Protein AF-0000000084348698 (afdb_homodimer)

Solvent-accessible surface area (backbone atoms only — not comparable to full-atom values): 35805 Å² total; per-residue (Å²): 128,85,56,87,49,58,62,48,76,68,76,42,56,71,59,55,76,79,94,60,55,63,53,56,75,58,59,46,68,65,34,69,74,85,38,55,56,57,56,49,24,48,54,39,28,46,70,46,40,58,53,51,68,70,58,32,53,52,39,28,72,31,87,87,42,55,60,50,48,9,45,15,25,33,42,45,29,20,50,64,59,44,81,81,65,35,74,87,60,62,55,64,21,67,41,74,55,44,82,42,69,44,52,32,55,66,86,46,46,64,57,51,53,60,75,49,61,39,69,22,64,52,69,60,57,54,54,58,20,16,34,47,42,79,45,81,41,71,45,34,30,34,35,26,40,52,47,22,34,48,43,51,47,52,52,30,70,74,67,51,47,58,75,65,42,70,64,28,60,91,58,31,85,56,58,70,43,22,44,14,55,36,34,31,49,50,71,66,55,52,48,51,48,26,50,49,52,16,69,76,62,75,47,56,41,32,48,28,42,58,63,55,46,31,41,52,26,16,37,96,80,56,26,44,24,38,63,32,77,69,92,53,64,84,31,31,42,20,31,36,52,47,64,54,50,72,52,38,60,55,36,35,64,75,19,24,14,87,50,57,29,21,56,53,30,7,41,36,19,24,41,32,62,38,60,70,67,60,35,81,96,28,66,83,70,77,41,69,57,44,71,74,66,38,87,45,51,26,23,34,14,20,13,13,61,32,54,70,73,40,22,22,40,51,38,66,46,57,82,58,102,47,85,68,49,42,26,25,34,38,41,22,36,52,65,81,74,70,82,62,77,78,129,128,86,55,90,46,58,62,47,77,67,75,42,57,72,60,56,75,78,92,60,55,64,53,54,76,58,58,46,67,66,34,68,75,83,39,55,57,56,55,49,23,49,54,38,28,47,70,46,41,57,53,52,68,70,58,31,51,52,38,28,72,31,86,86,43,54,59,51,48,8,43,15,27,35,41,45,29,20,50,65,59,45,81,80,67,36,75,87,60,62,52,64,23,68,40,74,54,44,81,44,69,44,51,32,55,67,86,46,45,64,56,52,53,59,75,48,60,39,68,23,64,52,70,59,57,53,53,59,20,16,33,47,42,80,46,80,41,72,44,32,30,33,35,25,41,51,47,23,34,49,45,52,48,52,52,28,70,74,67,51,47,58,73,66,40,70,63,28,61,91,58,30,84,58,58,71,43,22,45,14,56,34,33,32,48,52,71,66,55,53,48,50,48,26,49,49,51,16,67,75,62,74,47,54,42,33,49,26,41,58,62,55,46,32,41,52,28,18,38,94,80,56,25,45,26,38,64,33,77,68,91,52,64,83,31,31,43,21,31,37,53,48,62,54,51,72,51,38,60,55,36,34,66,75,19,24,14,87,50,58,30,21,55,53,29,7,40,37,20,22,40,33,62,37,60,72,68,60,35,83,95,29,65,83,70,78,41,68,58,43,71,73,66,39,86,46,51,26,23,33,13,19,13,15,61,30,50,69,72,39,24,22,40,51,38,66,47,56,82,58,102,49,85,69,49,42,26,24,36,39,42,20,36,52,64,77,71,73,76,61,71,84,118

pLDDT: mean 94.2, std 10.96, range [25.3, 98.94]

Sequence (686 aa):
MTNQYGWHWPTLPSPLPKNVSDRVLMGYPQAYVEYELTRQIADATGQLMSAPIEQLLRVVESLAEPLVRRIAAGEVLGCKGDPRIDVFSPAMCDVPAAQVEIGLEPQRVD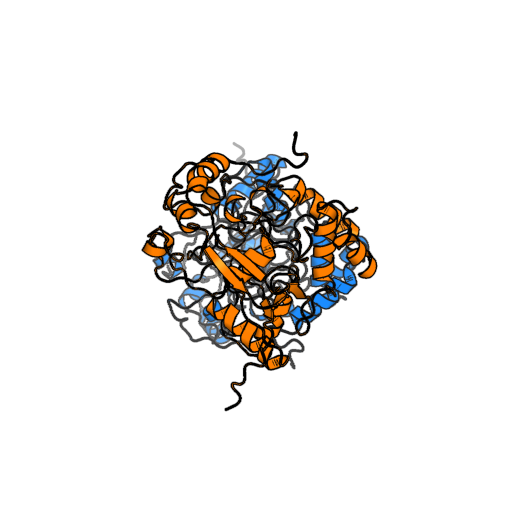AVMTAYAGLGLDRSWIEKETPNHRVSLASFRIGRYPVTNSEYRAFLLDTGYPFLPTGWAFGRFPQHQANHPVYSVSDVDADAYAQWLSRRTGRAFALPSEAQWEYAAAGPQRSQFPWGETFNVEYANTIELGLLASTPVGVFLEGASMFGALDMAGNVEEYVADDYRAYPGGPEINDDLVLDVGRHRVARGGSFTRFRDLARNQRRHGRYPRPIYVMGFRLVENNVDQNVPHAMTNQYGWHWPTLPSPLPKNVSDRVLMGYPQAYVEYELTRQIADATGQLMSAPIEQLLRVVESLAEPLVRRIAAGEVLGCKGDPRIDVFSPAMCDVPAAQVEIGLEPQRVDAVMTAYAGLGLDRSWIEKETPNHRVSLASFRIGRYPVTNSEYRAFLLDTGYPFLPTGWAFGRFPQHQANHPVYSVSDVDADAYAQWLSRRTGRAFALPSEAQWEYAAAGPQRSQFPWGETFNVEYANTIELGLLASTPVGVFLEGASMFGALDMAGNVEEYVADDYRAYPGGPEINDDLVLDVGRHRVARGGSFTRFRDLARNQRRHGRYPRPIYVMGFRLVENNVDQNVPHA

Nearest PDB structures (foldseek):
  7spq-assembly1_A-2  TM=9.559E-01  e=1.024E-40  Burkholderia glumae BGR1
  6vqp-assembly1_A  TM=8.353E-01  e=5.311E-19  Micromonospora echinospora
  8u41-assembly1_A  TM=7.044E-01  e=1.069E-14  Vreelandella halophila
  4x8e-assembly2_B  TM=6.038E-01  e=2.594E-15  Mycolicibacterium thermoresistibile ATCC 19527
  1y4j-assembly1_B  TM=7.136E-01  e=1.780E-11  Homo sapiens

Secondary structure (DSSP, 8-state):
---TT------B-SSPPSS--HHHHTT--SS----HHHHHHHHHHHHHTTS-HHHHHHHHT-TTS-HHHHHHHHHHHHHH--TT--TTS--EEEE--EEEEES--GGGHHHHHHHTTTB---HHHHHTT-S-EEEEE--EEEESSPPBHHHHHHHHHHH--S---TTSGGG---GGGTTSBP-S--HHHHHHHHHHHHHHHSS-EEPPPHHHHHHHHHTTTT-SBTTBSS--GGGSBSGGGS--S---TT--GGG--TTS---SSBSSEEEEEEEP-PPTTPPP---HHHHHT-S-EEEES--TTS-GGGGSTT--B---SSTT--EEE--EEE---------/---TT------B-SSPPSS--HHHHTT--SS----HHHHHHHHHHHHHTTS-HHHHHHHHT-TTS-HHHHHHHHHHHHHH--TT--TTS--EEEE--EEEEES--GGGHHHHHHHTTTB---HHHHHTT-S-EEEEE--EEEESSPPBHHHHHHHHHHH--S---TTSGGG---GGGTTSBP-S--HHHHHHHHHHHHHHHSS-EEPPPHHHHHHHHHTTTT-SBTTBSS--GGGSBSGGGS--S---TT--GGG--TTS---SSBSSEEEEEEEP-PPTTPPP---HHHHHT-S-EEEES--TTS-GGGGSTT--B---SSTT--EEE--EEE---------

Radius of gyration: 27.2 Å; Cα contacts (8 Å, |Δi|>4): 1519; chains: 2; bounding box: 56×95×65 Å

Structure (mmCIF, N/CA/C/O backbone):
data_AF-0000000084348698-model_v1
#
loop_
_entity.id
_entity.type
_entity.pdbx_description
1 polymer 'Formylglycine-generating enzyme, required for sulfatase activity, contains SUMF1/FGE domain'
#
loop_
_atom_site.group_PDB
_atom_site.id
_atom_site.type_symbol
_atom_site.label_atom_id
_atom_site.label_alt_id
_atom_site.label_comp_id
_atom_site.label_asym_id
_atom_site.label_entity_id
_atom_site.label_seq_id
_atom_site.pdbx_PDB_ins_code
_atom_site.Cartn_x
_atom_site.Cartn_y
_atom_site.Cartn_z
_atom_site.occupancy
_atom_site.B_iso_or_equiv
_atom_site.auth_seq_id
_atom_site.auth_comp_id
_atom_site.auth_asym_id
_atom_site.auth_atom_id
_atom_site.pdbx_PDB_model_num
ATOM 1 N N . MET A 1 1 ? -29.141 14.297 9.492 1 32.16 1 MET A N 1
ATOM 2 C CA . MET A 1 1 ? -28.828 14.5 8.086 1 32.16 1 MET A CA 1
ATOM 3 C C . MET A 1 1 ? -28.453 13.188 7.41 1 32.16 1 MET A C 1
ATOM 5 O O . MET A 1 1 ? -27.641 12.43 7.941 1 32.16 1 MET A O 1
ATOM 9 N N . THR A 1 2 ? -29.172 12.539 6.73 1 41.31 2 THR A N 1
ATOM 10 C CA . THR A 1 2 ? -29.156 11.258 6.035 1 41.31 2 THR A CA 1
ATOM 11 C C . THR A 1 2 ? -27.844 11.055 5.281 1 41.31 2 THR A C 1
ATOM 13 O O . THR A 1 2 ? -27.516 11.844 4.395 1 41.31 2 THR A O 1
ATOM 16 N N . ASN A 1 3 ? -26.672 10.758 5.941 1 53.09 3 ASN A N 1
ATOM 17 C CA . ASN A 1 3 ? -25.281 10.672 5.496 1 53.09 3 ASN A CA 1
ATOM 18 C C . ASN A 1 3 ? -25.156 9.867 4.207 1 53.09 3 ASN A C 1
ATOM 20 O O . ASN A 1 3 ? -25.406 8.656 4.195 1 53.09 3 ASN A O 1
ATOM 24 N N . GLN A 1 4 ? -25.422 10.578 3.115 1 60.62 4 GLN A N 1
ATOM 25 C CA . GLN A 1 4 ? -25.5 10.008 1.773 1 60.62 4 GLN A CA 1
ATOM 26 C C . GLN A 1 4 ? -24.422 8.945 1.565 1 60.62 4 GLN A C 1
ATOM 28 O O . GLN A 1 4 ? -24.578 8.062 0.724 1 60.62 4 GLN A O 1
ATOM 33 N N . TYR A 1 5 ? -23.312 9.086 2.385 1 70.38 5 TYR A N 1
ATOM 34 C CA . TYR A 1 5 ? -22.25 8.133 2.113 1 70.38 5 TYR A CA 1
ATOM 35 C C . TYR A 1 5 ? -22.203 7.047 3.186 1 70.38 5 TYR A C 1
ATOM 37 O O . TYR A 1 5 ? -21.516 6.031 3.02 1 70.38 5 TYR A O 1
ATOM 45 N N . GLY A 1 6 ? -23.031 7.211 4.297 1 80.56 6 GLY A N 1
ATOM 46 C CA . GLY A 1 6 ? -22.859 6.27 5.391 1 80.56 6 GLY A CA 1
ATOM 47 C C . GLY A 1 6 ? -21.484 6.344 6.035 1 80.56 6 GLY A C 1
ATOM 48 O O . GLY A 1 6 ? -20.734 5.367 6.031 1 80.56 6 GLY A O 1
ATOM 49 N N . TRP A 1 7 ? -21.172 7.484 6.746 1 88.75 7 TRP A N 1
ATOM 50 C CA . TRP A 1 7 ? -19.859 7.73 7.316 1 88.75 7 TRP A CA 1
ATOM 51 C C . TRP A 1 7 ? -19.516 6.703 8.391 1 88.75 7 TRP A C 1
ATOM 53 O O . TRP A 1 7 ? -20.422 6.066 8.945 1 88.75 7 TRP A O 1
ATOM 63 N N . HIS A 1 8 ? -18.25 6.453 8.617 1 92.31 8 HIS A N 1
ATOM 64 C CA . HIS A 1 8 ? -17.781 5.578 9.688 1 92.31 8 HIS A CA 1
ATOM 65 C C . HIS A 1 8 ? -17.844 6.277 11.039 1 92.31 8 HIS A C 1
ATOM 67 O O . HIS A 1 8 ? -17 7.121 11.352 1 92.31 8 HIS A O 1
ATOM 73 N N . TRP A 1 9 ? -18.828 5.914 11.82 1 92.44 9 TRP A N 1
ATOM 74 C CA . TRP A 1 9 ? -19.078 6.633 13.062 1 92.44 9 TRP A CA 1
ATOM 75 C C . TRP A 1 9 ? -19.328 5.664 14.219 1 92.44 9 TRP A C 1
ATOM 77 O O . TRP A 1 9 ? -20.406 5.652 14.812 1 92.44 9 TRP A O 1
ATOM 87 N N . PRO A 1 10 ? -18.297 4.977 14.648 1 92.12 10 PRO A N 1
ATOM 88 C CA . PRO A 1 10 ? -18.453 4 15.734 1 92.12 10 PRO A CA 1
ATOM 89 C C . PRO A 1 10 ? -18.438 4.648 17.109 1 92.12 10 PRO A C 1
ATOM 91 O O . PRO A 1 10 ? -18.125 5.832 17.25 1 92.12 10 PRO A O 1
ATOM 94 N N . THR A 1 11 ? -18.891 3.902 18.094 1 93.19 11 THR A N 1
ATOM 95 C CA . THR A 1 11 ? -18.703 4.23 19.5 1 93.19 11 THR A CA 1
ATOM 96 C C . THR A 1 11 ? -17.688 3.285 20.141 1 93.19 11 THR A C 1
ATOM 98 O O . THR A 1 11 ? -17.828 2.064 20.047 1 93.19 11 THR A O 1
ATOM 101 N N . LEU A 1 12 ? -16.703 3.859 20.734 1 92.38 12 LEU A N 1
ATOM 102 C CA . LEU A 1 12 ? -15.625 3.076 21.344 1 92.38 12 LEU A CA 1
ATOM 103 C C . LEU A 1 12 ? -15.711 3.133 22.859 1 92.38 12 LEU A C 1
ATOM 105 O O . LEU A 1 12 ? -16.234 4.094 23.422 1 92.38 12 LEU A O 1
ATOM 109 N N . PRO A 1 13 ? -15.18 2.145 23.453 1 86.62 13 PRO A N 1
ATOM 110 C CA . PRO A 1 13 ? -15.102 2.191 24.922 1 86.62 13 PRO A CA 1
ATOM 111 C C . PRO A 1 13 ? -14.062 3.191 25.422 1 86.62 13 PRO A C 1
ATOM 113 O O . PRO A 1 13 ? -13.062 3.441 24.75 1 86.62 13 PRO A O 1
ATOM 116 N N . SER A 1 14 ? -14.289 3.828 26.562 1 80.88 14 SER A N 1
ATOM 117 C CA . SER A 1 14 ? -13.352 4.73 27.219 1 80.88 14 SER A CA 1
ATOM 118 C C . SER A 1 14 ? -12.992 4.23 28.625 1 80.88 14 SER A C 1
ATOM 120 O O . SER A 1 14 ? -13.875 4.078 29.469 1 80.88 14 SER A O 1
ATOM 122 N N . PRO A 1 15 ? -11.766 3.889 28.844 1 78.12 15 PRO A N 1
ATOM 123 C CA . PRO A 1 15 ? -10.625 4.082 27.938 1 78.12 15 PRO A CA 1
ATOM 124 C C . PRO A 1 15 ? -10.531 2.998 26.875 1 78.12 15 PRO A C 1
ATOM 126 O O . PRO A 1 15 ? -11.164 1.946 27 1 78.12 15 PRO A O 1
ATOM 129 N N . LEU A 1 16 ? -9.766 3.334 25.781 1 82.5 16 LEU A N 1
ATOM 130 C CA . LEU A 1 16 ? -9.523 2.326 24.766 1 82.5 16 LEU A CA 1
ATOM 131 C C . LEU A 1 16 ? -8.797 1.121 25.344 1 82.5 16 LEU A C 1
ATOM 133 O O . LEU A 1 16 ? -7.902 1.274 26.172 1 82.5 16 LEU A O 1
ATOM 137 N N . PRO A 1 17 ? -9.242 -0.048 24.953 1 79.38 17 PRO A N 1
ATOM 138 C CA . PRO A 1 17 ? -8.523 -1.231 25.438 1 79.38 17 PRO A CA 1
ATOM 139 C C . PRO A 1 17 ? -7.07 -1.265 24.953 1 79.38 17 PRO A C 1
ATOM 141 O O . PRO A 1 17 ? -6.762 -0.776 23.859 1 79.38 17 PRO A O 1
ATOM 144 N N . LYS A 1 18 ? -6.309 -1.802 25.922 1 76.56 18 LYS A N 1
ATOM 145 C CA . LYS A 1 18 ? -4.902 -2.002 25.562 1 76.56 18 LYS A CA 1
ATOM 146 C C . LYS A 1 18 ? -4.711 -3.311 24.797 1 76.56 18 LYS A C 1
ATOM 148 O O . LYS A 1 18 ? -5.527 -4.227 24.922 1 76.56 18 LYS A O 1
ATOM 153 N N . ASN A 1 19 ? -3.801 -3.416 23.938 1 82.62 19 ASN A N 1
ATOM 154 C CA . ASN A 1 19 ? -3.393 -4.656 23.281 1 82.62 19 ASN A CA 1
ATOM 155 C C . ASN A 1 19 ? -4.418 -5.113 22.25 1 82.62 19 ASN A C 1
ATOM 157 O O . ASN A 1 19 ? -4.742 -6.297 22.172 1 82.62 19 ASN A O 1
ATOM 161 N N . VAL A 1 20 ? -5.133 -4.188 21.734 1 87.75 20 VAL A N 1
ATOM 162 C CA . VAL A 1 20 ? -6.051 -4.527 20.641 1 87.75 20 VAL A CA 1
ATOM 163 C C . VAL A 1 20 ? -5.41 -4.18 19.312 1 87.75 20 VAL A C 1
ATOM 165 O O . VAL A 1 20 ? -4.422 -3.445 19.25 1 87.75 20 VAL A O 1
ATOM 168 N N . SER A 1 21 ? -5.965 -4.816 18.266 1 90.75 21 SER A N 1
ATOM 169 C CA . SER A 1 21 ? -5.438 -4.582 16.938 1 90.75 21 SER A CA 1
ATOM 170 C C . SER A 1 21 ? -5.715 -3.152 16.469 1 90.75 21 SER A C 1
ATOM 172 O O . SER A 1 21 ? -6.586 -2.477 17.016 1 90.75 21 SER A O 1
ATOM 174 N N . ASP A 1 22 ? -4.98 -2.688 15.547 1 92.69 22 ASP A N 1
ATOM 175 C CA . ASP A 1 22 ? -5.203 -1.382 14.93 1 92.69 22 ASP A CA 1
ATOM 176 C C . ASP A 1 22 ? -6.621 -1.271 14.375 1 92.69 22 ASP A C 1
ATOM 178 O O . ASP A 1 22 ? -7.254 -0.217 14.484 1 92.69 22 ASP A O 1
ATOM 182 N N . ARG A 1 23 ? -7.094 -2.344 13.844 1 92.69 23 ARG A N 1
ATOM 183 C CA . ARG A 1 23 ? -8.43 -2.34 13.25 1 92.69 23 ARG A CA 1
ATOM 184 C C . ARG A 1 23 ? -9.492 -2.057 14.305 1 92.69 23 ARG A C 1
ATOM 186 O O . ARG A 1 23 ? -10.43 -1.291 14.062 1 92.69 23 ARG A O 1
ATOM 193 N N . VAL A 1 24 ? -9.312 -2.602 15.477 1 91.81 24 VAL A N 1
ATOM 194 C CA . VAL A 1 24 ? -10.234 -2.361 16.578 1 91.81 24 VAL A CA 1
ATOM 195 C C . VAL A 1 24 ? -10.133 -0.909 17.047 1 91.81 24 VAL A C 1
ATOM 197 O O . VAL A 1 24 ? -11.141 -0.265 17.328 1 91.81 24 VAL A O 1
ATOM 200 N N . LEU A 1 25 ? -8.914 -0.425 17.062 1 92.38 25 LEU A N 1
ATOM 201 C CA . LEU A 1 25 ? -8.695 0.961 17.469 1 92.38 25 LEU A CA 1
ATOM 202 C C . LEU A 1 25 ? -9.359 1.92 16.484 1 92.38 25 LEU A C 1
ATOM 204 O O . LEU A 1 25 ? -9.773 3.018 16.859 1 92.38 25 LEU A O 1
ATOM 208 N N . MET A 1 26 ? -9.484 1.453 15.258 1 94.69 26 MET A N 1
ATOM 209 C CA . MET A 1 26 ? -10.094 2.275 14.219 1 94.69 26 MET A CA 1
ATOM 210 C C . MET A 1 26 ? -11.609 2.102 14.211 1 94.69 26 MET A C 1
ATOM 212 O O . MET A 1 26 ? -12.312 2.758 13.438 1 94.69 26 MET A O 1
ATOM 216 N N . GLY A 1 27 ? -12.109 1.223 15.062 1 94.12 27 GLY A N 1
ATOM 217 C CA . GLY A 1 27 ? -13.547 1.002 15.195 1 94.12 27 GLY A CA 1
ATOM 218 C C . GLY A 1 27 ? -14.117 0.141 14.086 1 94.12 27 GLY A C 1
ATOM 219 O O . GLY A 1 27 ? -15.328 0.145 13.852 1 94.12 27 GLY A O 1
ATOM 220 N N . TYR A 1 28 ? -13.273 -0.562 13.352 1 94.62 28 TYR A N 1
ATOM 221 C CA . TYR A 1 28 ? -13.727 -1.41 12.25 1 94.62 28 TYR A CA 1
ATOM 222 C C . TYR A 1 28 ? -13.938 -2.844 12.727 1 94.62 28 TYR A C 1
ATOM 224 O O . TYR A 1 28 ? -13.172 -3.352 13.547 1 94.62 28 TYR A O 1
ATOM 232 N N . PRO A 1 29 ? -14.922 -3.482 12.18 1 93.75 29 PRO A N 1
ATOM 233 C CA . PRO A 1 29 ? -15.062 -4.918 12.438 1 93.75 29 PRO A CA 1
ATOM 234 C C . PRO A 1 29 ? -14.016 -5.758 11.711 1 93.75 29 PRO A C 1
ATOM 236 O O . PRO A 1 29 ? -13.266 -5.23 10.883 1 93.75 29 PRO A O 1
ATOM 239 N N . GLN A 1 30 ? -13.969 -6.969 12.031 1 92 30 GLN A N 1
ATOM 240 C CA . GLN A 1 30 ? -13.023 -7.879 11.391 1 92 30 GLN A CA 1
ATOM 241 C C . GLN A 1 30 ? -13.375 -8.086 9.922 1 92 30 GLN A C 1
ATOM 243 O O . GLN A 1 30 ? -12.492 -8.234 9.078 1 92 30 GLN A O 1
ATOM 248 N N . ALA A 1 31 ? -14.617 -8.102 9.625 1 94.25 31 ALA A N 1
ATOM 249 C CA . ALA A 1 31 ? -15.086 -8.305 8.258 1 94.25 31 ALA A CA 1
ATOM 250 C C . ALA A 1 31 ? -14.797 -7.078 7.395 1 94.25 31 ALA A C 1
ATOM 252 O O . ALA A 1 31 ? -14.656 -5.969 7.91 1 94.25 31 ALA A O 1
ATOM 253 N N . TYR A 1 32 ? -14.711 -7.344 6.129 1 95.81 32 TYR A N 1
ATOM 254 C CA . TYR A 1 32 ? -14.445 -6.27 5.176 1 95.81 32 TYR A CA 1
ATOM 255 C C . TYR A 1 32 ? -15.602 -5.281 5.129 1 95.81 32 TYR A C 1
ATOM 257 O O . TYR A 1 32 ? -16.766 -5.68 5.066 1 95.81 32 TYR A O 1
ATOM 265 N N . VAL A 1 33 ? -15.258 -3.967 5.254 1 93.44 33 VAL A N 1
ATOM 266 C CA . VAL A 1 33 ? -16.219 -2.877 5.156 1 93.44 33 VAL A CA 1
ATOM 267 C C . VAL A 1 33 ? -15.789 -1.897 4.066 1 93.44 33 VAL A C 1
ATOM 269 O O . VAL A 1 33 ? -14.609 -1.539 3.98 1 93.44 33 VAL A O 1
ATOM 272 N N . GLU A 1 34 ? -16.703 -1.605 3.211 1 90.94 34 GLU A N 1
ATOM 273 C CA . GLU A 1 34 ? -16.484 -0.604 2.172 1 90.94 34 GLU A CA 1
ATOM 274 C C . GLU A 1 34 ? -17.641 0.391 2.109 1 90.94 34 GLU A C 1
ATOM 276 O O . GLU A 1 34 ? -18.812 -0.005 2.076 1 90.94 34 GLU A O 1
ATOM 281 N N . TYR A 1 35 ? -17.312 1.678 2.096 1 91.38 35 TYR A N 1
ATOM 282 C CA . TYR A 1 35 ? -18.328 2.721 2.062 1 91.38 35 TYR A CA 1
ATOM 283 C C . TYR A 1 35 ? -18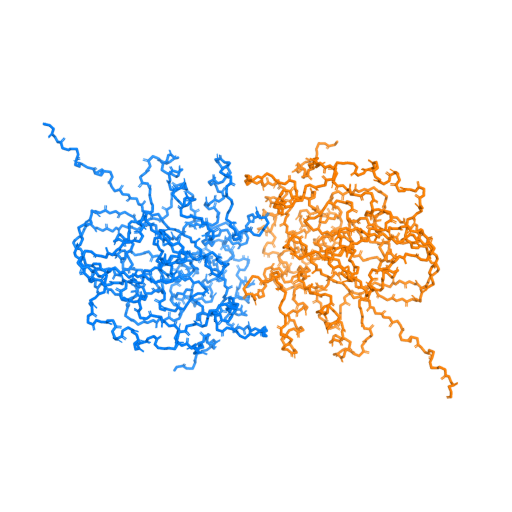.562 3.213 0.639 1 91.38 35 TYR A C 1
ATOM 285 O O . TYR A 1 35 ? -17.703 3.043 -0.23 1 91.38 35 TYR A O 1
ATOM 293 N N . GLU A 1 36 ? -19.656 3.801 0.415 1 91.19 36 GLU A N 1
ATOM 294 C CA . GLU A 1 36 ? -20.078 4.277 -0.897 1 91.19 36 GLU A CA 1
ATOM 295 C C . GLU A 1 36 ? -19.094 5.301 -1.458 1 91.19 36 GLU A C 1
ATOM 297 O O . GLU A 1 36 ? -18.875 5.363 -2.67 1 91.19 36 GLU A O 1
ATOM 302 N N . LEU A 1 37 ? -18.453 6.051 -0.624 1 92.62 37 LEU A N 1
ATOM 303 C CA . LEU A 1 37 ? -17.484 7.055 -1.044 1 92.62 37 LEU A CA 1
ATOM 304 C C . LEU A 1 37 ? -16.359 6.418 -1.861 1 92.62 37 LEU A C 1
ATOM 306 O O . LEU A 1 37 ? -15.938 6.977 -2.875 1 92.62 37 LEU A O 1
ATOM 310 N N . THR A 1 38 ? -15.914 5.289 -1.404 1 91.62 38 THR A N 1
ATOM 311 C CA . THR A 1 38 ? -14.828 4.594 -2.084 1 91.62 38 THR A CA 1
ATOM 312 C C . THR A 1 38 ? -15.242 4.195 -3.498 1 91.62 38 THR A C 1
ATOM 314 O O . THR A 1 38 ? -14.492 4.402 -4.453 1 91.62 38 THR A O 1
ATOM 317 N N . ARG A 1 39 ? -16.422 3.676 -3.645 1 90.75 39 ARG A N 1
ATOM 318 C CA . ARG A 1 39 ? -16.938 3.283 -4.949 1 90.75 39 ARG A CA 1
ATOM 319 C C . ARG A 1 39 ? -17.094 4.492 -5.863 1 90.75 39 ARG A C 1
ATOM 321 O O . ARG A 1 39 ? -16.734 4.434 -7.043 1 90.75 39 ARG A O 1
ATOM 328 N N . GLN A 1 40 ? -17.578 5.562 -5.309 1 94.62 40 GLN A N 1
ATOM 329 C CA . GLN A 1 40 ? -17.812 6.762 -6.105 1 94.62 40 GLN A CA 1
ATOM 330 C C . GLN A 1 40 ? -16.5 7.383 -6.566 1 94.62 40 GLN A C 1
ATOM 332 O O . GLN A 1 40 ? -16.406 7.902 -7.684 1 94.62 40 GLN A O 1
ATOM 337 N N . ILE A 1 41 ? -15.523 7.34 -5.742 1 96 41 ILE A N 1
ATOM 338 C CA . ILE A 1 41 ? -14.211 7.855 -6.125 1 96 41 ILE A CA 1
ATOM 339 C C . ILE A 1 41 ? -13.641 7.023 -7.273 1 96 41 ILE A C 1
ATOM 341 O O . ILE A 1 41 ? -13.094 7.57 -8.234 1 96 41 ILE A O 1
ATOM 345 N N . ALA A 1 42 ? -13.773 5.695 -7.172 1 93.38 42 ALA A N 1
ATOM 346 C CA . ALA A 1 42 ? -13.289 4.812 -8.234 1 93.38 42 ALA A CA 1
ATOM 347 C C . ALA A 1 42 ? -13.961 5.133 -9.562 1 93.38 42 ALA A C 1
ATOM 349 O O . ALA A 1 42 ? -13.289 5.262 -10.586 1 93.38 42 ALA A O 1
ATOM 350 N N . ASP A 1 43 ? -15.297 5.305 -9.531 1 93.94 43 ASP A N 1
ATOM 351 C CA . ASP A 1 43 ? -16.047 5.645 -10.734 1 93.94 43 ASP A CA 1
ATOM 352 C C . ASP A 1 43 ? -15.594 6.984 -11.305 1 93.94 43 ASP A C 1
ATOM 354 O O . ASP A 1 43 ? -15.367 7.105 -12.516 1 93.94 43 ASP A O 1
ATOM 358 N N . ALA A 1 44 ? -15.477 7.969 -10.414 1 96.75 44 ALA A N 1
ATOM 359 C CA . ALA A 1 44 ? -15.07 9.305 -10.844 1 96.75 44 ALA A CA 1
ATOM 360 C C . ALA A 1 44 ? -13.656 9.289 -11.406 1 96.75 44 ALA A C 1
ATOM 362 O O . ALA A 1 44 ? -13.359 10 -12.375 1 96.75 44 ALA A O 1
ATOM 363 N N . THR A 1 45 ? -12.789 8.516 -10.812 1 95.81 45 THR A N 1
ATOM 364 C CA . THR A 1 45 ? -11.422 8.391 -11.305 1 95.81 45 THR A CA 1
ATOM 365 C C . THR A 1 45 ? -11.406 7.828 -12.719 1 95.81 45 THR A C 1
ATOM 367 O O . THR A 1 45 ? -10.719 8.352 -13.594 1 95.81 45 THR A O 1
ATOM 370 N N . GLY A 1 46 ? -12.188 6.777 -12.922 1 92.38 46 GLY A N 1
ATOM 371 C CA . GLY A 1 46 ? -12.305 6.223 -14.258 1 92.38 46 GLY A CA 1
ATOM 372 C C . GLY A 1 46 ? -12.781 7.234 -15.289 1 92.38 46 GLY A C 1
ATOM 373 O O . GLY A 1 46 ? -12.258 7.285 -16.406 1 92.38 46 GLY A O 1
ATOM 374 N N . GLN A 1 47 ? -13.68 8.094 -14.906 1 93.19 47 GLN A N 1
ATOM 375 C CA . GLN A 1 47 ? -14.266 9.086 -15.805 1 93.19 47 GLN A CA 1
ATOM 376 C C . GLN A 1 47 ? -13.266 10.195 -16.125 1 93.19 47 GLN A C 1
ATOM 378 O O . GLN A 1 47 ? -13.281 10.75 -17.219 1 93.19 47 GLN A O 1
ATOM 383 N N . LEU A 1 48 ? -12.422 10.469 -15.203 1 96.38 48 LEU A N 1
ATOM 384 C CA . LEU A 1 48 ? -11.531 11.617 -15.336 1 96.38 48 LEU A CA 1
ATOM 385 C C . LEU A 1 48 ? -10.172 11.195 -15.875 1 96.38 48 LEU A C 1
ATOM 387 O O . LEU A 1 48 ? -9.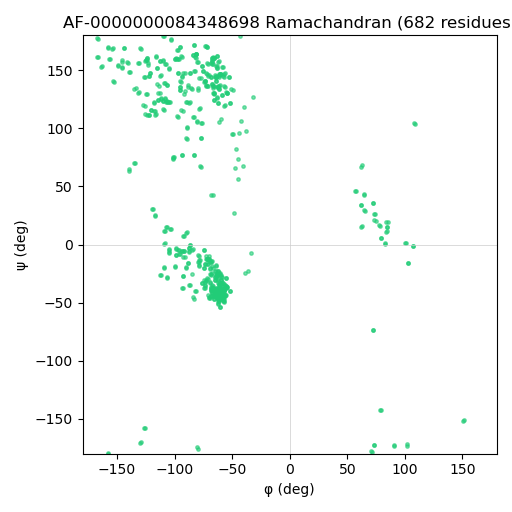32 12.039 -16.172 1 96.38 48 LEU A O 1
ATOM 391 N N . MET A 1 49 ? -9.992 9.891 -16.031 1 94.38 49 MET A N 1
ATOM 392 C CA . MET A 1 49 ? -8.688 9.352 -16.391 1 94.38 49 MET A CA 1
ATOM 393 C C . MET A 1 49 ? -8.195 9.938 -17.703 1 94.38 49 MET A C 1
ATOM 395 O O . MET A 1 49 ? -6.992 10.141 -17.891 1 94.38 49 MET A O 1
ATOM 399 N N . SER A 1 50 ? -9.078 10.258 -18.656 1 94.06 50 SER A N 1
ATOM 400 C CA . SER A 1 50 ? -8.68 10.75 -19.969 1 94.06 50 SER A CA 1
ATOM 401 C C . SER A 1 50 ? -8.617 12.273 -19.984 1 94.06 50 SER A C 1
ATOM 403 O O . SER A 1 50 ? -8.211 12.867 -21 1 94.06 50 SER A O 1
ATOM 405 N N . ALA A 1 51 ? -9.023 12.961 -18.906 1 96.12 51 ALA A N 1
ATOM 406 C CA . ALA A 1 51 ? -9.039 14.422 -18.859 1 96.12 51 ALA A CA 1
ATOM 407 C C . ALA A 1 51 ? -7.625 14.992 -18.891 1 96.12 51 ALA A C 1
ATOM 409 O O . ALA A 1 51 ? -6.711 14.438 -18.281 1 96.12 51 ALA A O 1
ATOM 410 N N . PRO A 1 52 ? -7.449 16.062 -19.672 1 96.06 52 PRO A N 1
ATOM 411 C CA . PRO A 1 52 ? -6.137 16.703 -19.656 1 96.06 52 PRO A CA 1
ATOM 412 C C . PRO A 1 52 ? -5.805 17.344 -18.312 1 96.06 52 PRO A C 1
ATOM 414 O O . PRO A 1 52 ? -6.703 17.609 -17.516 1 96.06 52 PRO A O 1
ATOM 417 N N . ILE A 1 53 ? -4.602 17.578 -18.094 1 97 53 ILE A N 1
ATOM 418 C CA . ILE A 1 53 ? -4.082 18.078 -16.828 1 97 53 ILE A CA 1
ATOM 419 C C . ILE A 1 53 ? -4.777 19.391 -16.469 1 97 53 ILE A C 1
ATOM 421 O O . ILE A 1 53 ? -5.172 19.594 -15.312 1 97 53 ILE A O 1
ATOM 425 N N . GLU A 1 54 ? -5.008 20.25 -17.438 1 97.94 54 GLU A N 1
ATOM 426 C CA . GLU A 1 54 ? -5.629 21.547 -17.172 1 97.94 54 GLU A CA 1
ATOM 427 C C . GLU A 1 54 ? -7.039 21.375 -16.625 1 97.94 54 GLU A C 1
ATOM 429 O O . GLU A 1 54 ? -7.441 22.109 -15.711 1 97.94 54 GLU A O 1
ATOM 434 N N . GLN A 1 55 ? -7.727 20.453 -17.203 1 98.19 55 GLN A N 1
ATOM 435 C CA . GLN A 1 55 ? -9.078 20.188 -16.734 1 98.19 55 GLN A CA 1
ATOM 436 C C . GLN A 1 55 ? -9.062 19.594 -15.328 1 98.19 55 GLN A C 1
ATOM 438 O O . GLN A 1 55 ? -9.883 19.953 -14.477 1 98.19 55 GLN A O 1
ATOM 443 N N . LEU A 1 56 ? -8.156 18.688 -15.062 1 98.5 56 LEU A N 1
ATOM 444 C CA . LEU A 1 56 ? -8.023 18.062 -13.742 1 98.5 56 LEU A CA 1
ATOM 445 C C . LEU A 1 56 ? -7.703 19.109 -12.68 1 98.5 56 LEU A C 1
ATOM 447 O O . LEU A 1 56 ? -8.25 19.062 -11.578 1 98.5 56 LEU A O 1
ATOM 451 N N . LEU A 1 57 ? -6.883 20.078 -13.023 1 98.5 57 LEU A N 1
ATOM 452 C CA . LEU A 1 57 ? -6.531 21.156 -12.102 1 98.5 57 LEU A CA 1
ATOM 453 C C . LEU A 1 57 ? -7.754 22 -11.758 1 98.5 57 LEU A C 1
ATOM 455 O O . LEU A 1 57 ? -7.953 22.375 -10.602 1 98.5 57 LEU A O 1
ATOM 459 N N . ARG A 1 58 ? -8.57 22.234 -12.75 1 98.38 58 ARG A N 1
ATOM 460 C CA . ARG A 1 58 ? -9.789 23 -12.516 1 98.38 58 ARG A CA 1
ATOM 461 C C . ARG A 1 58 ? -10.727 22.266 -11.57 1 98.38 58 ARG A C 1
ATOM 463 O O . ARG A 1 58 ? -11.336 22.875 -10.688 1 98.38 58 ARG A O 1
ATOM 470 N N . VAL A 1 59 ? -10.781 20.984 -11.742 1 98.56 59 VAL A N 1
ATOM 471 C CA . VAL A 1 59 ? -11.68 20.172 -10.922 1 98.56 59 VAL A CA 1
ATOM 472 C C . VAL A 1 59 ? -11.164 20.125 -9.484 1 98.56 59 VAL A C 1
ATOM 474 O O . VAL A 1 59 ? -11.914 20.391 -8.539 1 98.56 59 VAL A O 1
ATOM 477 N N . VAL A 1 60 ? -9.867 19.891 -9.281 1 98.12 60 VAL A N 1
ATOM 478 C CA . VAL A 1 60 ? -9.305 19.672 -7.957 1 98.12 60 VAL A CA 1
ATOM 479 C C . VAL A 1 60 ? -9.367 20.969 -7.148 1 98.12 60 VAL A C 1
ATOM 481 O O . VAL A 1 60 ? -9.508 20.938 -5.926 1 98.12 60 VAL A O 1
ATOM 484 N N . GLU A 1 61 ? -9.375 22.141 -7.836 1 97 61 GLU A N 1
ATOM 485 C CA . GLU A 1 61 ? -9.281 23.422 -7.152 1 97 61 GLU A CA 1
ATOM 486 C C . GLU A 1 61 ? -10.625 24.156 -7.148 1 97 61 GLU A C 1
ATOM 488 O O . GLU A 1 61 ? -10.688 25.344 -6.867 1 97 61 GLU A O 1
ATOM 493 N N . SER A 1 62 ? -11.672 23.406 -7.453 1 97.62 62 SER A N 1
ATOM 494 C CA . SER A 1 62 ? -12.977 24.062 -7.539 1 97.62 62 SER A CA 1
ATOM 495 C C . SER A 1 62 ? -13.898 23.609 -6.41 1 97.62 62 SER A C 1
ATOM 497 O O . SER A 1 62 ? -14.211 22.422 -6.301 1 97.62 62 SER A O 1
ATOM 499 N N . LEU A 1 63 ? -14.414 24.547 -5.684 1 96.75 63 LEU A N 1
ATOM 500 C CA . LEU A 1 63 ? -15.367 24.266 -4.621 1 96.75 63 LEU A CA 1
ATOM 501 C C . LEU A 1 63 ? -16.719 23.844 -5.195 1 96.75 63 LEU A C 1
ATOM 503 O O . LEU A 1 63 ? -17.562 23.312 -4.477 1 96.75 63 LEU A O 1
ATOM 507 N N . ALA A 1 64 ? -16.922 24.125 -6.449 1 97.25 64 ALA A N 1
ATOM 508 C CA . ALA A 1 64 ? -18.172 23.75 -7.109 1 97.25 64 ALA A CA 1
ATOM 509 C C . ALA A 1 64 ? -18.203 22.25 -7.383 1 97.25 64 ALA A C 1
ATOM 511 O O . ALA A 1 64 ? -19.281 21.672 -7.613 1 97.25 64 ALA A O 1
ATOM 512 N N . GLU A 1 65 ? -17.047 21.641 -7.395 1 97.44 65 GLU A N 1
ATOM 513 C CA . GLU A 1 65 ? -16.969 20.203 -7.621 1 97.44 65 GLU A CA 1
ATOM 514 C C . GLU A 1 65 ? -17.156 19.422 -6.32 1 97.44 65 GLU A C 1
ATOM 516 O O . GLU A 1 65 ? -16.609 19.797 -5.281 1 97.44 65 GLU A O 1
ATOM 521 N N . PRO A 1 66 ? -17.984 18.375 -6.383 1 96.44 66 PRO A N 1
ATOM 522 C CA . PRO A 1 66 ? -18.094 17.547 -5.184 1 96.44 66 PRO A CA 1
ATOM 523 C C . PRO A 1 66 ? -16.75 16.953 -4.75 1 96.44 66 PRO A C 1
ATOM 525 O O . PRO A 1 66 ? -15.859 16.766 -5.582 1 96.44 66 PRO A O 1
ATOM 528 N N . LEU A 1 67 ? -16.594 16.672 -3.471 1 97 67 LEU A N 1
ATOM 529 C CA . LEU A 1 67 ? -15.367 16.141 -2.898 1 97 67 LEU A CA 1
ATOM 530 C C . LEU A 1 67 ? -14.898 14.906 -3.664 1 97 67 LEU A C 1
ATOM 532 O O . LEU A 1 67 ? -13.703 14.766 -3.955 1 97 67 LEU A O 1
ATOM 536 N N . VAL A 1 68 ? -15.859 14.078 -4.031 1 96.94 68 VAL A N 1
ATOM 537 C CA . VAL A 1 68 ? -15.562 12.836 -4.742 1 96.94 68 VAL A CA 1
ATOM 538 C C . VAL A 1 68 ? -14.797 13.141 -6.027 1 96.94 68 VAL A C 1
ATOM 540 O O . VAL A 1 68 ? -13.797 12.492 -6.336 1 96.94 68 VAL A O 1
ATOM 543 N N . ARG A 1 69 ? -15.195 14.102 -6.734 1 98.19 69 ARG A N 1
ATOM 544 C CA . ARG A 1 69 ? -14.562 14.453 -8 1 98.19 69 ARG A CA 1
ATOM 545 C C . ARG A 1 69 ? -13.211 15.125 -7.77 1 98.19 69 ARG A C 1
ATOM 547 O O . ARG A 1 69 ? -12.281 14.945 -8.555 1 98.19 69 ARG A O 1
ATOM 554 N N . ARG A 1 70 ? -13.109 15.898 -6.73 1 98.69 70 ARG A N 1
ATOM 555 C CA . ARG A 1 70 ? -11.828 16.516 -6.414 1 98.69 70 ARG A CA 1
ATOM 556 C C . ARG A 1 70 ? -10.789 15.469 -6.051 1 98.69 70 ARG A C 1
ATOM 558 O O . ARG A 1 70 ? -9.648 15.531 -6.516 1 98.69 70 ARG A O 1
ATOM 565 N N . ILE A 1 71 ? -11.203 14.461 -5.242 1 98.5 71 ILE A N 1
ATOM 566 C CA . ILE A 1 71 ? -10.289 13.375 -4.891 1 98.5 71 ILE A CA 1
ATOM 567 C C . ILE A 1 71 ? -9.883 12.617 -6.152 1 98.5 71 ILE A C 1
ATOM 569 O O . ILE A 1 71 ? -8.695 12.367 -6.371 1 98.5 71 ILE A O 1
ATOM 573 N N . ALA A 1 72 ? -10.844 12.328 -6.98 1 97.94 72 ALA A N 1
ATOM 574 C CA . ALA A 1 72 ? -10.586 11.578 -8.203 1 97.94 72 ALA A CA 1
ATOM 575 C C . ALA A 1 72 ? -9.625 12.344 -9.117 1 97.94 72 ALA A C 1
ATOM 577 O O . ALA A 1 72 ? -8.672 11.766 -9.648 1 97.94 72 ALA A O 1
ATOM 578 N N . ALA A 1 73 ? -9.891 13.633 -9.305 1 98.56 73 ALA A N 1
ATOM 579 C CA . ALA A 1 73 ? -9.016 14.453 -10.133 1 98.56 73 ALA A CA 1
ATOM 580 C C . ALA A 1 73 ? -7.598 14.492 -9.57 1 98.56 73 ALA A C 1
ATOM 582 O O . ALA A 1 73 ? -6.621 14.422 -10.32 1 98.56 73 ALA A O 1
ATOM 583 N N . GLY A 1 74 ? -7.523 14.609 -8.266 1 98.56 74 GLY A N 1
ATOM 584 C CA . GLY A 1 74 ? -6.223 14.562 -7.617 1 98.56 74 GLY A CA 1
ATOM 585 C C . GLY A 1 74 ? -5.488 13.258 -7.855 1 98.56 74 GLY A C 1
ATOM 586 O O . GLY A 1 74 ? -4.281 13.25 -8.094 1 98.56 74 GLY A O 1
ATOM 587 N N . GLU A 1 75 ? -6.234 12.125 -7.777 1 97.31 75 GLU A N 1
ATOM 588 C CA . GLU A 1 75 ? -5.652 10.812 -8.031 1 97.31 75 GLU A CA 1
ATOM 589 C C . GLU A 1 75 ? -5.078 10.727 -9.445 1 97.31 75 GLU A C 1
ATOM 591 O O . GLU A 1 75 ? -3.961 10.25 -9.641 1 97.31 75 GLU A O 1
ATOM 596 N N . VAL A 1 76 ? -5.809 11.203 -10.406 1 96.81 76 VAL A N 1
ATOM 597 C CA . VAL A 1 76 ? -5.379 11.148 -11.797 1 96.81 76 VAL A CA 1
ATOM 598 C C . VAL A 1 76 ? -4.18 12.07 -12.008 1 96.81 76 VAL A C 1
ATOM 600 O O . VAL A 1 76 ? -3.221 11.703 -12.695 1 96.81 76 VAL A O 1
ATOM 603 N N . LEU A 1 77 ? -4.18 13.211 -11.375 1 97.38 77 LEU A N 1
ATOM 604 C CA . LEU A 1 77 ? -3.039 14.117 -11.445 1 97.38 77 LEU A CA 1
ATOM 605 C C . LEU A 1 77 ? -1.781 13.453 -10.898 1 97.38 77 LEU A C 1
ATOM 607 O O . LEU A 1 77 ? -0.691 13.633 -11.445 1 97.38 77 LEU A O 1
ATOM 611 N N . GLY A 1 78 ? -2.006 12.734 -9.82 1 96.06 78 GLY A N 1
ATOM 612 C CA . GLY A 1 78 ? -0.87 12.023 -9.25 1 96.06 78 GLY A CA 1
ATOM 613 C C . GLY A 1 78 ? -0.207 11.078 -10.234 1 96.06 78 GLY A C 1
ATOM 614 O O . GLY A 1 78 ? 1.021 10.961 -10.258 1 96.06 78 GLY A O 1
ATOM 615 N N . CYS A 1 79 ? -0.944 10.43 -11.031 1 92.56 79 CYS A N 1
ATOM 616 C CA . CYS A 1 79 ? -0.45 9.461 -12.008 1 92.56 79 CYS A CA 1
ATOM 617 C C . CYS A 1 79 ? 0.176 10.172 -13.203 1 92.56 79 CYS A C 1
ATOM 619 O O . CYS A 1 79 ? 1.179 9.711 -13.75 1 92.56 79 CYS A O 1
ATOM 621 N N . LYS A 1 80 ? -0.35 11.344 -13.578 1 93.5 80 LYS A N 1
ATOM 622 C CA . LYS A 1 80 ? 0.076 12.047 -14.789 1 93.5 80 LYS A CA 1
ATOM 623 C C . LYS A 1 80 ? 1.229 13 -14.5 1 93.5 80 LYS A C 1
ATOM 625 O O . LYS A 1 80 ? 1.939 13.422 -15.414 1 93.5 80 LYS A O 1
ATOM 630 N N . GLY A 1 81 ? 1.36 13.32 -13.305 1 94.62 81 GLY A N 1
ATOM 631 C CA . GLY A 1 81 ? 2.246 14.398 -12.898 1 94.62 81 GLY A CA 1
ATOM 632 C C . GLY A 1 81 ? 1.503 15.641 -12.438 1 94.62 81 GLY A C 1
ATOM 633 O O . GLY A 1 81 ? 0.966 16.391 -13.258 1 94.62 81 GLY A O 1
ATOM 634 N N . ASP A 1 82 ? 1.457 15.875 -11.164 1 97.56 82 ASP A N 1
ATOM 635 C CA . ASP A 1 82 ? 0.721 16.984 -10.555 1 97.56 82 ASP A CA 1
ATOM 636 C C . ASP A 1 82 ? 1.548 18.266 -10.562 1 97.56 82 ASP A C 1
ATOM 638 O O . ASP A 1 82 ? 2.535 18.375 -9.836 1 97.56 82 ASP A O 1
ATOM 642 N N . PRO A 1 83 ? 1.158 19.203 -11.367 1 97.5 83 PRO A N 1
ATOM 643 C CA . PRO A 1 83 ? 1.963 20.422 -11.477 1 97.5 83 PRO A CA 1
ATOM 644 C C . PRO A 1 83 ? 1.926 21.266 -10.211 1 97.5 83 PRO A C 1
ATOM 646 O O . PRO A 1 83 ? 2.723 22.203 -10.062 1 97.5 83 PRO A O 1
ATOM 649 N N . ARG A 1 84 ? 1.039 21.047 -9.32 1 97.88 84 ARG A N 1
ATOM 650 C CA . ARG A 1 84 ? 0.957 21.797 -8.07 1 97.88 84 ARG A CA 1
ATOM 651 C C . ARG A 1 84 ? 2.133 21.469 -7.152 1 97.88 84 ARG A C 1
ATOM 653 O O . ARG A 1 84 ? 2.404 22.203 -6.195 1 97.88 84 ARG A O 1
ATOM 660 N N . ILE A 1 85 ? 2.785 20.297 -7.41 1 98.5 85 ILE A N 1
ATOM 661 C CA . ILE A 1 85 ? 3.902 19.844 -6.59 1 98.5 85 ILE A CA 1
ATOM 662 C C . ILE A 1 85 ? 5.223 20.219 -7.266 1 98.5 85 ILE A C 1
ATOM 664 O O . ILE A 1 85 ? 5.531 19.719 -8.352 1 98.5 85 ILE A O 1
ATOM 668 N N . ASP A 1 86 ? 5.875 21.094 -6.715 1 98.19 86 ASP A N 1
ATOM 669 C CA . ASP A 1 86 ? 7.211 21.5 -7.137 1 98.19 86 ASP A CA 1
ATOM 670 C C . ASP A 1 86 ? 8.219 21.344 -6 1 98.19 86 ASP A C 1
ATOM 672 O O . ASP A 1 86 ? 8.195 22.109 -5.031 1 98.19 86 ASP A O 1
ATOM 676 N N . VAL A 1 87 ? 9.117 20.422 -6.125 1 98.12 87 VAL A N 1
ATOM 677 C CA . VAL A 1 87 ? 10.016 20 -5.059 1 98.12 87 VAL A CA 1
ATOM 678 C C . VAL A 1 87 ? 10.805 21.188 -4.531 1 98.12 87 VAL A C 1
ATOM 680 O O . VAL A 1 87 ? 10.922 21.375 -3.316 1 98.12 87 VAL A O 1
ATOM 683 N N . PHE A 1 88 ? 11.32 22.016 -5.352 1 98.38 88 PHE A N 1
ATOM 684 C CA . PHE A 1 88 ? 12.258 23.047 -4.941 1 98.38 88 PHE A CA 1
ATOM 685 C C . PHE A 1 88 ? 11.547 24.391 -4.766 1 98.38 88 PHE A C 1
ATOM 687 O O . PHE A 1 88 ? 12.164 25.391 -4.391 1 98.38 88 PHE A O 1
ATOM 694 N N . SER A 1 89 ? 10.312 24.438 -5.062 1 98.12 89 SER A N 1
ATOM 695 C CA . SER A 1 89 ? 9.484 25.609 -4.84 1 98.12 89 SER A CA 1
ATOM 696 C C . SER A 1 89 ? 8.102 25.219 -4.316 1 98.12 89 SER A C 1
ATOM 698 O O . SER A 1 89 ? 7.09 25.5 -4.961 1 98.12 89 SER A O 1
ATOM 700 N N . PRO A 1 90 ? 8.117 24.656 -3.127 1 98.38 90 PRO A N 1
ATOM 701 C CA . PRO A 1 90 ? 6.812 24.25 -2.588 1 98.38 90 PRO A CA 1
ATOM 702 C C . PRO A 1 90 ? 5.855 25.438 -2.428 1 98.38 90 PRO A C 1
ATOM 704 O O . PRO A 1 90 ? 6.293 26.562 -2.186 1 98.38 90 PRO A O 1
ATOM 707 N N . ALA A 1 91 ? 4.574 25.156 -2.633 1 98.31 91 ALA A N 1
ATOM 708 C CA . ALA A 1 91 ? 3.549 26.172 -2.402 1 98.31 91 ALA A CA 1
ATOM 709 C C . ALA A 1 91 ? 3.475 26.547 -0.927 1 98.31 91 ALA A C 1
ATOM 711 O O . ALA A 1 91 ? 3.275 25.688 -0.067 1 98.31 91 ALA A O 1
ATOM 712 N N . MET A 1 92 ? 3.617 27.828 -0.619 1 98.56 92 MET A N 1
ATOM 713 C CA . MET A 1 92 ? 3.645 28.328 0.755 1 98.56 92 MET A CA 1
ATOM 714 C C . MET A 1 92 ? 2.533 29.344 0.99 1 98.56 92 MET A C 1
ATOM 716 O O . MET A 1 92 ? 2.152 30.078 0.076 1 98.56 92 MET A O 1
ATOM 720 N N . CYS A 1 93 ? 2.025 29.359 2.203 1 98.81 93 CYS A N 1
ATOM 721 C CA . CYS A 1 93 ? 1.047 30.359 2.648 1 98.81 93 CYS A CA 1
ATOM 722 C C . CYS A 1 93 ? 1.684 31.359 3.602 1 98.81 93 CYS A C 1
ATOM 724 O O . CYS A 1 93 ? 2.41 30.984 4.52 1 98.81 93 CYS A O 1
ATOM 726 N N . ASP A 1 94 ? 1.36 32.625 3.426 1 98.5 94 ASP A N 1
ATOM 727 C CA . ASP A 1 94 ? 1.889 33.656 4.293 1 98.5 94 ASP A CA 1
ATOM 728 C C . ASP A 1 94 ? 1.118 33.719 5.609 1 98.5 94 ASP A C 1
ATOM 730 O O . ASP A 1 94 ? -0.114 33.688 5.613 1 98.5 94 ASP A O 1
ATOM 734 N N . VAL A 1 95 ? 1.846 33.812 6.707 1 98.5 95 VAL A N 1
ATOM 735 C CA . VAL A 1 95 ? 1.279 34 8.039 1 98.5 95 VAL A CA 1
ATOM 736 C C . VAL A 1 95 ? 1.905 35.219 8.688 1 98.5 95 VAL A C 1
ATOM 738 O O . VAL A 1 95 ? 3.086 35.219 9.047 1 98.5 95 VAL A O 1
ATOM 741 N N . PRO A 1 96 ? 1.192 36.219 8.883 1 97.12 96 PRO A N 1
ATOM 742 C CA . PRO A 1 96 ? 1.749 37.438 9.461 1 97.12 96 PRO A CA 1
ATOM 743 C C . PRO A 1 96 ? 2.148 37.281 10.922 1 97.12 96 PRO A C 1
ATOM 745 O O . PRO A 1 96 ? 1.655 36.375 11.602 1 97.12 96 PRO A O 1
ATOM 748 N N . ALA A 1 97 ? 3.098 38.156 11.344 1 97 97 ALA A N 1
ATOM 749 C CA . ALA A 1 97 ? 3.467 38.188 12.758 1 97 97 ALA A CA 1
ATOM 750 C C . ALA A 1 97 ? 2.242 38.438 13.641 1 97 97 ALA A C 1
ATOM 752 O O . ALA A 1 97 ? 1.306 39.125 13.242 1 97 97 ALA A O 1
ATOM 753 N N . ALA A 1 98 ? 2.318 37.844 14.789 1 97.06 98 ALA A N 1
ATOM 754 C CA . ALA A 1 98 ? 1.156 37.969 15.664 1 97.06 98 ALA A CA 1
ATOM 755 C C . ALA A 1 98 ? 1.505 37.594 17.109 1 97.06 98 ALA A C 1
ATOM 757 O O . ALA A 1 98 ? 2.482 36.875 17.344 1 97.06 98 ALA A O 1
ATOM 758 N N . GLN A 1 99 ? 0.751 38.156 18.031 1 97.38 99 GLN A N 1
ATOM 759 C CA . GLN A 1 99 ? 0.65 37.656 19.391 1 97.38 99 GLN A CA 1
ATOM 760 C C . GLN A 1 99 ? -0.542 36.719 19.531 1 97.38 99 GLN A C 1
ATOM 762 O O . GLN A 1 99 ? -1.689 37.125 19.359 1 97.38 99 GLN A O 1
ATOM 767 N N . VAL A 1 100 ? -0.227 35.469 19.828 1 96.75 100 VAL A N 1
ATOM 768 C CA . VAL A 1 100 ? -1.283 34.469 19.734 1 96.75 100 VAL A CA 1
ATOM 769 C C . VAL A 1 100 ? -1.417 33.719 21.062 1 96.75 100 VAL A C 1
ATOM 771 O O . VAL A 1 100 ? -0.531 33.812 21.922 1 96.75 100 VAL A O 1
ATOM 774 N N . GLU A 1 101 ? -2.555 33.125 21.266 1 96.88 101 GLU A N 1
ATOM 775 C CA . GLU A 1 101 ? -2.77 32.219 22.375 1 96.88 101 GLU A CA 1
ATOM 776 C C . GLU A 1 101 ? -2.82 30.781 21.891 1 96.88 101 GLU A C 1
ATOM 778 O O . GLU A 1 101 ? -3.646 30.422 21.047 1 96.88 101 GLU A O 1
ATOM 783 N N . ILE A 1 102 ? -1.954 29.984 22.469 1 97.38 102 ILE A N 1
ATOM 784 C CA . ILE A 1 102 ? -1.814 28.578 22.094 1 97.38 102 ILE A CA 1
ATOM 785 C C . ILE A 1 102 ? -2.342 27.688 23.203 1 97.38 102 ILE A C 1
ATOM 787 O O . ILE A 1 102 ? -2.113 27.969 24.391 1 97.38 102 ILE A O 1
ATOM 791 N N . GLY A 1 103 ? -3.039 26.641 22.797 1 98.19 103 GLY A N 1
ATOM 792 C CA . GLY A 1 103 ? -3.514 25.672 23.797 1 98.19 103 GLY A CA 1
ATOM 793 C C . GLY A 1 103 ? -4.984 25.844 24.125 1 98.19 103 GLY A C 1
ATOM 794 O O . GLY A 1 103 ? -5.703 26.562 23.422 1 98.19 103 GLY A O 1
ATOM 795 N N . LEU A 1 104 ? -5.445 25.125 25.094 1 98.19 104 LEU A N 1
ATOM 796 C CA . LEU A 1 104 ? -6.836 25.047 25.531 1 98.19 104 LEU A CA 1
ATOM 797 C C . LEU A 1 104 ? -7 25.625 26.922 1 98.19 104 LEU A C 1
ATOM 799 O O . LEU A 1 104 ? -6.152 25.422 27.797 1 98.19 104 LEU A O 1
ATOM 803 N N . GLU A 1 105 ? -8.055 26.406 27.109 1 97.31 105 GLU A N 1
ATOM 804 C CA . GLU A 1 105 ? -8.383 26.844 28.469 1 97.31 105 GLU A CA 1
ATOM 805 C C . GLU A 1 105 ? -8.711 25.656 29.375 1 97.31 105 GLU A C 1
ATOM 807 O O . GLU A 1 105 ? -9.5 24.781 29 1 97.31 105 GLU A O 1
ATOM 812 N N . PRO A 1 106 ? -8.164 25.672 30.594 1 97.19 106 PRO A N 1
ATOM 813 C CA . PRO A 1 106 ? -8.383 24.531 31.469 1 97.19 106 PRO A CA 1
ATOM 814 C C . PRO A 1 106 ? -9.867 24.234 31.688 1 97.19 106 PRO A C 1
ATOM 816 O O . PRO A 1 106 ? -10.258 23.078 31.781 1 97.19 106 PRO A O 1
ATOM 819 N N . GLN A 1 107 ? -10.719 25.234 31.75 1 97.25 107 GLN A N 1
ATOM 820 C CA . GLN A 1 107 ? -12.133 25.062 32.031 1 97.25 107 GLN A CA 1
ATOM 821 C C . GLN A 1 107 ? -12.867 24.391 30.875 1 97.25 107 GLN A C 1
ATOM 823 O O . GLN A 1 107 ? -14.008 23.953 31.031 1 97.25 107 GLN A O 1
ATOM 828 N N . ARG A 1 108 ? -12.172 24.266 29.75 1 97.69 108 ARG A N 1
ATOM 829 C CA . ARG A 1 108 ? -12.82 23.703 28.562 1 97.69 108 ARG A CA 1
ATOM 830 C C . ARG A 1 108 ? -12.578 22.203 28.469 1 97.69 108 ARG A C 1
ATOM 832 O O . ARG A 1 108 ? -13.156 21.531 27.625 1 97.69 108 ARG A O 1
ATOM 839 N N . VAL A 1 109 ? -11.781 21.641 29.328 1 98 109 VAL A N 1
ATOM 840 C CA . VAL A 1 109 ? -11.398 20.234 29.25 1 98 109 VAL A CA 1
ATOM 841 C C . VAL A 1 109 ? -12.648 19.359 29.344 1 98 109 VAL A C 1
ATOM 843 O O . VAL A 1 109 ? -12.828 18.438 28.531 1 98 109 VAL A O 1
ATOM 846 N N . ASP A 1 110 ? -13.57 19.656 30.281 1 98.06 110 ASP A N 1
ATOM 847 C CA . ASP A 1 110 ? -14.781 18.859 30.469 1 98.06 110 ASP A CA 1
ATOM 848 C C . ASP A 1 110 ? -15.664 18.922 29.219 1 98.06 110 ASP A C 1
ATOM 850 O O . ASP A 1 110 ? -16.25 17.906 28.828 1 98.06 110 ASP A O 1
ATOM 854 N N . ALA A 1 111 ? -15.734 20.094 28.688 1 97.94 111 ALA A N 1
ATOM 855 C CA . ALA A 1 111 ? -16.562 20.266 27.484 1 97.94 111 ALA A CA 1
ATOM 856 C C . ALA A 1 111 ? -16.016 19.438 26.328 1 97.94 111 ALA A C 1
ATOM 858 O O . ALA A 1 111 ? -16.797 18.828 25.578 1 97.94 111 ALA A O 1
ATOM 859 N N . VAL A 1 112 ? -14.711 19.406 26.156 1 98 112 VAL A N 1
ATOM 860 C CA . VAL A 1 112 ? -14.086 18.625 25.094 1 98 112 VAL A CA 1
ATOM 861 C C . VAL A 1 112 ? -14.32 17.125 25.344 1 98 112 VAL A C 1
ATOM 863 O O . VAL A 1 112 ? -14.703 16.391 24.438 1 98 112 VAL A O 1
ATOM 866 N N . MET A 1 113 ? -14.133 16.688 26.594 1 97.06 113 MET A N 1
ATOM 867 C CA . MET A 1 113 ? -14.359 15.281 26.938 1 97.06 113 MET A CA 1
ATOM 868 C C . MET A 1 113 ? -15.797 14.875 26.641 1 97.06 113 MET A C 1
ATOM 870 O O . MET A 1 113 ? -16.031 13.773 26.125 1 97.06 113 MET A O 1
ATOM 874 N N . THR A 1 114 ? -16.703 15.758 26.906 1 97.25 114 THR A N 1
ATOM 875 C CA . THR A 1 114 ? -18.125 15.484 26.656 1 97.25 114 THR A CA 1
ATOM 876 C C . THR A 1 114 ? -18.406 15.445 25.156 1 97.25 114 THR A C 1
ATOM 878 O O . THR A 1 114 ? -19.094 14.547 24.672 1 97.25 114 THR A O 1
ATOM 881 N N . ALA A 1 115 ? -17.875 16.391 24.438 1 97.19 115 ALA A N 1
ATOM 882 C CA . ALA A 1 115 ? -18.141 16.516 23 1 97.19 115 ALA A CA 1
ATOM 883 C C . ALA A 1 115 ? -17.641 15.297 22.234 1 97.19 115 ALA A C 1
ATOM 885 O O . ALA A 1 115 ? -18.219 14.906 21.219 1 97.19 115 ALA A O 1
ATOM 886 N N . TYR A 1 116 ? -16.609 14.664 22.719 1 96.88 116 TYR A N 1
ATOM 887 C CA . TYR A 1 116 ? -15.992 13.562 22 1 96.88 116 TYR A CA 1
ATOM 888 C C . TYR A 1 116 ? -16.109 12.266 22.797 1 96.88 116 TYR A C 1
ATOM 890 O O . TYR A 1 116 ? -15.266 11.367 22.656 1 96.88 116 TYR A O 1
ATOM 898 N N . ALA A 1 117 ? -17.109 12.258 23.625 1 94.75 117 ALA A N 1
ATOM 899 C CA . ALA A 1 117 ? -17.422 11.008 24.312 1 94.75 117 ALA A CA 1
ATOM 900 C C . ALA A 1 117 ? -17.688 9.891 23.312 1 94.75 117 ALA A C 1
ATOM 902 O O . ALA A 1 117 ? -18.281 10.117 22.25 1 94.75 117 ALA A O 1
ATOM 903 N N . GLY A 1 118 ? -17.172 8.742 23.547 1 94.38 118 GLY A N 1
ATOM 904 C CA . GLY A 1 118 ? -17.391 7.605 22.656 1 94.38 118 GLY A CA 1
ATOM 905 C C . GLY A 1 118 ? -16.234 7.344 21.719 1 94.38 118 GLY A C 1
ATOM 906 O O . GLY A 1 118 ? -16.312 6.441 20.875 1 94.38 118 GLY A O 1
ATOM 907 N N . LEU A 1 119 ? -15.148 8.156 21.828 1 94.81 119 LEU A N 1
ATOM 908 C CA . LEU A 1 119 ? -13.992 7.957 20.953 1 94.81 119 LEU A CA 1
ATOM 909 C C . LEU A 1 119 ? -12.812 7.398 21.75 1 94.81 119 LEU A C 1
ATOM 911 O O . LEU A 1 119 ? -11.68 7.395 21.25 1 94.81 119 LEU A O 1
ATOM 915 N N . GLY A 1 120 ? -13.086 6.98 22.938 1 92 120 GLY A N 1
ATOM 916 C CA . GLY A 1 120 ? -12.094 6.289 23.75 1 92 120 GLY A CA 1
ATOM 917 C C . GLY A 1 120 ? -11.008 7.211 24.266 1 92 120 GLY A C 1
ATOM 918 O O . GLY A 1 120 ? -9.867 6.785 24.453 1 92 120 GLY A O 1
ATOM 919 N N . LEU A 1 121 ? -11.352 8.43 24.594 1 93.38 121 LEU A N 1
ATOM 920 C CA . LEU A 1 121 ? -10.359 9.414 25.016 1 93.38 121 LEU A CA 1
ATOM 921 C C . LEU A 1 121 ? -9.961 9.188 26.469 1 93.38 121 LEU A C 1
ATOM 923 O O . LEU A 1 121 ? -10.789 8.797 27.297 1 93.38 121 LEU A O 1
ATOM 927 N N . ASP A 1 122 ? -8.75 9.406 26.734 1 93.44 122 ASP A N 1
ATOM 928 C CA . ASP A 1 122 ? -8.258 9.594 28.109 1 93.44 122 ASP A CA 1
ATOM 929 C C . ASP A 1 122 ? -8.188 11.078 28.453 1 93.44 122 ASP A C 1
ATOM 931 O O . ASP A 1 122 ? -7.664 11.883 27.672 1 93.44 122 ASP A O 1
ATOM 935 N N . ARG A 1 123 ? -8.695 11.422 29.594 1 94.56 123 ARG A N 1
ATOM 936 C CA . ARG A 1 123 ? -8.742 12.82 30.016 1 94.56 123 ARG A CA 1
ATOM 937 C C . ARG A 1 123 ? -7.355 13.453 29.953 1 94.56 123 ARG A C 1
ATOM 939 O O . ARG A 1 123 ? -7.219 14.633 29.625 1 94.56 123 ARG A O 1
ATOM 946 N N . SER A 1 124 ? -6.344 12.664 30.281 1 94.62 124 SER A N 1
ATOM 947 C CA . SER A 1 124 ? -4.977 13.172 30.297 1 94.62 124 SER A CA 1
ATOM 948 C C . SER A 1 124 ? -4.562 13.672 28.922 1 94.62 124 SER A C 1
ATOM 950 O O . SER A 1 124 ? -3.725 14.57 28.797 1 94.62 124 SER A O 1
ATOM 952 N N . TRP A 1 125 ? -5.148 13.164 27.828 1 95.25 125 TRP A N 1
ATOM 953 C CA . TRP A 1 125 ? -4.812 13.562 26.469 1 95.25 125 TRP A CA 1
ATOM 954 C C . TRP A 1 125 ? -5.266 14.992 26.188 1 95.25 125 TRP A C 1
ATOM 956 O O . TRP A 1 125 ? -4.641 15.711 25.406 1 95.25 125 TRP A O 1
ATOM 966 N N . ILE A 1 126 ? -6.375 15.367 26.828 1 96.75 126 ILE A N 1
ATOM 967 C CA . ILE A 1 126 ? -6.93 16.703 26.641 1 96.75 126 ILE A CA 1
ATOM 968 C C . ILE A 1 126 ? -6.285 17.672 27.625 1 96.75 126 ILE A C 1
ATOM 970 O O . ILE A 1 126 ? -6.035 18.828 27.297 1 96.75 126 ILE A O 1
ATOM 974 N N . GLU A 1 127 ? -5.98 17.188 28.797 1 96.94 127 GLU A N 1
ATOM 975 C CA . GLU A 1 127 ? -5.324 18.031 29.797 1 96.94 127 GLU A CA 1
ATOM 976 C C . GLU A 1 127 ? -3.955 18.5 29.312 1 96.94 127 GLU A C 1
ATOM 978 O O . GLU A 1 127 ? -3.5 19.578 29.672 1 96.94 127 GLU A O 1
ATOM 983 N N . LYS A 1 128 ? -3.352 17.797 28.375 1 96.31 128 LYS A N 1
ATOM 984 C CA . LYS A 1 128 ? -2.062 18.156 27.797 1 96.31 128 LYS A CA 1
ATOM 985 C C . LYS A 1 128 ? -2.17 19.438 26.984 1 96.31 128 LYS A C 1
ATOM 987 O O . LYS A 1 128 ? -1.158 20.078 26.703 1 96.31 128 LYS A O 1
ATOM 992 N N . GLU A 1 129 ? -3.33 19.781 26.625 1 97.81 129 GLU A N 1
ATOM 993 C CA . GLU A 1 129 ? -3.553 20.953 25.781 1 97.81 129 GLU A CA 1
ATOM 994 C C . GLU A 1 129 ? -3.619 22.219 26.625 1 97.81 129 GLU A C 1
ATOM 996 O O . GLU A 1 129 ? -3.705 23.328 26.078 1 97.81 129 GLU A O 1
ATOM 1001 N N . THR A 1 130 ? -3.574 22.078 27.938 1 97.62 130 THR A N 1
ATOM 1002 C CA . THR A 1 130 ? -3.789 23.203 28.828 1 97.62 130 THR A CA 1
ATOM 1003 C C . THR A 1 130 ? -2.49 23.594 29.531 1 97.62 130 THR A C 1
ATOM 1005 O O . THR A 1 130 ? -1.585 22.781 29.672 1 97.62 130 THR A O 1
ATOM 1008 N N . PRO A 1 131 ? -2.395 24.906 30.047 1 97.88 131 PRO A N 1
ATOM 1009 C CA . PRO A 1 131 ? -3.32 26.016 29.781 1 97.88 131 PRO A CA 1
ATOM 1010 C C . PRO A 1 131 ? -3.031 26.719 28.453 1 97.88 131 PRO A C 1
ATOM 1012 O O . PRO A 1 131 ? -2.02 26.438 27.812 1 97.88 131 PRO A O 1
ATOM 1015 N N . ASN A 1 132 ? -4.027 27.5 28.016 1 97.12 132 ASN A N 1
ATOM 1016 C CA . ASN A 1 132 ? -3.66 28.422 26.953 1 97.12 132 ASN A CA 1
ATOM 1017 C C . ASN A 1 132 ? -2.635 29.453 27.422 1 97.12 132 ASN A C 1
ATOM 1019 O O . ASN A 1 132 ? -2.615 29.812 28.609 1 97.12 132 ASN A O 1
ATOM 1023 N N . HIS A 1 133 ? -1.732 29.844 26.625 1 97.44 133 HIS A N 1
ATOM 1024 C CA . HIS A 1 133 ? -0.667 30.781 26.953 1 97.44 133 HIS A CA 1
ATOM 1025 C C . HIS A 1 133 ? -0.307 31.641 25.766 1 97.44 133 HIS A C 1
ATOM 1027 O O . HIS A 1 133 ? -0.502 31.25 24.609 1 97.44 133 HIS A O 1
ATOM 1033 N N . ARG A 1 134 ? 0.276 32.75 25.984 1 97.25 134 ARG A N 1
ATOM 1034 C CA . ARG A 1 134 ? 0.595 33.719 24.953 1 97.25 134 ARG A CA 1
ATOM 1035 C C . ARG A 1 134 ? 1.964 33.438 24.328 1 97.25 134 ARG A C 1
ATOM 1037 O O . ARG A 1 134 ? 2.904 33.094 25.047 1 97.25 134 ARG A O 1
ATOM 1044 N N . VAL A 1 135 ? 2.051 33.5 23.047 1 97.5 135 VAL A N 1
ATOM 1045 C CA . VAL A 1 135 ? 3.291 33.344 22.297 1 97.5 135 VAL A CA 1
ATOM 1046 C C . VAL A 1 135 ? 3.41 34.438 21.234 1 97.5 135 VAL A C 1
ATOM 1048 O O . VAL A 1 135 ? 2.428 34.781 20.562 1 97.5 135 VAL A O 1
ATOM 1051 N N . SER A 1 136 ? 4.59 35.062 21.125 1 97.38 136 SER A N 1
ATOM 1052 C CA . SER A 1 136 ? 4.883 35.969 20.047 1 97.38 136 SER A CA 1
ATOM 1053 C C . SER A 1 136 ? 5.48 35.25 18.844 1 97.38 136 SER A C 1
ATOM 1055 O O . SER A 1 136 ? 6.496 34.562 18.969 1 97.38 136 SER A O 1
ATOM 1057 N N . LEU A 1 137 ? 4.848 35.375 17.703 1 97.25 137 LEU A N 1
ATOM 1058 C CA . LEU A 1 137 ? 5.32 34.75 16.469 1 97.25 137 LEU A CA 1
ATOM 1059 C C . LEU A 1 137 ? 5.742 35.812 15.453 1 97.25 137 LEU A C 1
ATOM 1061 O O . LEU A 1 137 ? 4.988 36.75 15.172 1 97.25 137 LEU A O 1
ATOM 1065 N N . ALA A 1 138 ? 6.969 35.719 14.977 1 97.12 138 ALA A N 1
ATOM 1066 C CA . ALA A 1 138 ? 7.34 36.469 13.789 1 97.12 138 ALA A CA 1
ATOM 1067 C C . ALA A 1 138 ? 6.578 35.969 12.562 1 97.12 138 ALA A C 1
ATOM 1069 O O . ALA A 1 138 ? 5.941 34.906 12.609 1 97.12 138 ALA A O 1
ATOM 1070 N N . SER A 1 139 ? 6.559 36.875 11.547 1 97.56 139 SER A N 1
ATOM 1071 C CA . SER A 1 139 ? 5.957 36.375 10.305 1 97.56 139 SER A CA 1
ATOM 1072 C C . SER A 1 139 ? 6.699 35.188 9.758 1 97.56 139 SER A C 1
ATOM 1074 O O . SER A 1 139 ? 7.914 35.062 9.93 1 97.56 139 SER A O 1
ATOM 1076 N N . PHE A 1 140 ? 6.016 34.312 9.148 1 98.12 140 PHE A N 1
ATOM 1077 C CA . PHE A 1 140 ? 6.586 33.125 8.516 1 98.12 140 PHE A CA 1
ATOM 1078 C C . PHE A 1 140 ? 5.695 32.625 7.379 1 98.12 140 PHE A C 1
ATOM 1080 O O . PHE A 1 140 ? 4.625 33.219 7.137 1 98.12 140 PHE A O 1
ATOM 1087 N N . ARG A 1 141 ? 6.211 31.75 6.625 1 98.62 141 ARG A N 1
ATOM 1088 C CA . ARG A 1 141 ? 5.406 31.031 5.645 1 98.62 141 ARG A CA 1
ATOM 1089 C C . ARG A 1 141 ? 5.273 29.547 6.023 1 98.62 141 ARG A C 1
ATOM 1091 O O . ARG A 1 141 ? 6.168 28.984 6.66 1 98.62 141 ARG A O 1
ATOM 1098 N N . ILE A 1 142 ? 4.129 29 5.715 1 98.81 142 ILE A N 1
ATOM 1099 C CA . ILE A 1 142 ? 3.908 27.594 6.023 1 98.81 142 ILE A CA 1
ATOM 1100 C C . ILE A 1 142 ? 3.459 26.844 4.766 1 98.81 142 ILE A C 1
ATOM 1102 O O . ILE A 1 142 ? 2.789 27.422 3.904 1 98.81 142 ILE A O 1
ATOM 1106 N N . GLY A 1 143 ? 3.871 25.641 4.613 1 98.88 143 GLY A N 1
ATOM 1107 C CA . GLY A 1 143 ? 3.488 24.844 3.453 1 98.88 143 GLY A CA 1
ATOM 1108 C C . GLY A 1 143 ? 1.985 24.75 3.264 1 98.88 143 GLY A C 1
ATOM 1109 O O . GLY A 1 143 ? 1.253 24.453 4.211 1 98.88 143 GLY A O 1
ATOM 1110 N N . ARG A 1 144 ? 1.538 25.016 2.053 1 98.88 144 ARG A N 1
ATOM 1111 C CA . ARG A 1 144 ? 0.12 24.859 1.747 1 98.88 144 ARG A CA 1
ATOM 1112 C C . ARG A 1 144 ? -0.324 23.406 1.94 1 98.88 144 ARG A C 1
ATOM 1114 O O . ARG A 1 144 ? -1.462 23.156 2.342 1 98.88 144 ARG A O 1
ATOM 1121 N N . TYR A 1 145 ? 0.587 22.5 1.644 1 98.81 145 TYR A N 1
ATOM 1122 C CA . TYR A 1 145 ? 0.379 21.062 1.75 1 98.81 145 TYR A CA 1
ATOM 1123 C C . TYR A 1 145 ? 1.424 20.438 2.66 1 98.81 145 TYR A C 1
ATOM 1125 O O . TYR A 1 145 ? 2.516 20.969 2.836 1 98.81 145 TYR A O 1
ATOM 1133 N N . PRO A 1 146 ? 1.096 19.219 3.277 1 98.88 146 PRO A N 1
ATOM 1134 C CA . PRO A 1 146 ? 2.203 18.391 3.764 1 98.88 146 PRO A CA 1
ATOM 1135 C C . PRO A 1 146 ? 3.131 17.922 2.643 1 98.88 146 PRO A C 1
ATOM 1137 O O . PRO A 1 146 ? 2.74 17.938 1.473 1 98.88 146 PRO A O 1
ATOM 1140 N N . VAL A 1 147 ? 4.363 17.594 3.02 1 98.94 147 VAL A N 1
ATOM 1141 C CA . VAL A 1 147 ? 5.336 17.109 2.051 1 98.94 147 VAL A CA 1
ATOM 1142 C C . VAL A 1 147 ? 4.828 15.812 1.416 1 98.94 147 VAL A C 1
ATOM 1144 O O . VAL A 1 147 ? 4.336 14.922 2.115 1 98.94 147 VAL A O 1
ATOM 1147 N N . THR A 1 148 ? 4.926 15.703 0.098 1 98.94 148 THR A N 1
ATOM 1148 C CA . THR A 1 148 ? 4.352 14.586 -0.642 1 98.94 148 THR A CA 1
ATOM 1149 C C . THR A 1 148 ? 5.398 13.5 -0.872 1 98.94 148 THR A C 1
ATOM 1151 O O . THR A 1 148 ? 6.59 13.711 -0.638 1 98.94 148 THR A O 1
ATOM 1154 N N . ASN A 1 149 ? 4.902 12.32 -1.359 1 98.75 149 ASN A N 1
ATOM 1155 C CA . ASN A 1 149 ? 5.797 11.227 -1.719 1 98.75 149 ASN A CA 1
ATOM 1156 C C . ASN A 1 149 ? 6.785 11.633 -2.805 1 98.75 149 ASN A C 1
ATOM 1158 O O . ASN A 1 149 ? 7.961 11.281 -2.746 1 98.75 149 ASN A O 1
ATOM 1162 N N . SER A 1 150 ? 6.328 12.391 -3.811 1 98.38 150 SER A N 1
ATOM 1163 C CA . SER A 1 150 ? 7.195 12.812 -4.902 1 98.38 150 SER A CA 1
ATOM 1164 C C . SER A 1 150 ? 8.312 13.734 -4.402 1 98.38 150 SER A C 1
ATOM 1166 O O . SER A 1 150 ? 9.453 13.617 -4.84 1 98.38 150 SER A O 1
ATOM 1168 N N . GLU A 1 151 ? 7.941 14.641 -3.561 1 98.88 151 GLU A N 1
ATOM 1169 C CA . GLU A 1 151 ? 8.945 15.523 -2.98 1 98.88 151 GLU A CA 1
ATOM 1170 C C . GLU A 1 151 ? 9.977 14.734 -2.174 1 98.88 151 GLU A C 1
ATOM 1172 O O . GLU A 1 151 ? 11.18 14.961 -2.311 1 98.88 151 GLU A O 1
ATOM 1177 N N . TYR A 1 152 ? 9.516 13.82 -1.339 1 98.88 152 TYR A N 1
ATOM 1178 C CA . TYR A 1 152 ? 10.406 13.023 -0.502 1 98.88 152 TYR A CA 1
ATOM 1179 C C . TYR A 1 152 ? 11.305 12.141 -1.354 1 98.88 152 TYR A C 1
ATOM 1181 O O . TYR A 1 152 ? 12.477 11.93 -1.021 1 98.88 152 TYR A O 1
ATOM 1189 N N . ARG A 1 153 ? 10.734 11.609 -2.467 1 98.38 153 ARG A N 1
ATOM 1190 C CA . ARG A 1 153 ? 11.523 10.828 -3.412 1 98.38 153 ARG A CA 1
ATOM 1191 C C . ARG A 1 153 ? 12.719 11.625 -3.92 1 98.38 153 ARG A C 1
ATOM 1193 O O . ARG A 1 153 ? 13.828 11.086 -4.023 1 98.38 153 ARG A O 1
ATOM 1200 N N . ALA A 1 154 ? 12.508 12.875 -4.242 1 98.44 154 ALA A N 1
ATOM 1201 C CA . ALA A 1 154 ? 13.586 13.727 -4.73 1 98.44 154 ALA A CA 1
ATOM 1202 C C . ALA A 1 154 ? 14.703 13.852 -3.695 1 98.44 154 ALA A C 1
ATOM 1204 O O . ALA A 1 154 ? 15.883 13.812 -4.039 1 98.44 154 ALA A O 1
ATOM 1205 N N . PHE A 1 155 ? 14.367 13.961 -2.441 1 98.88 155 PHE A N 1
ATOM 1206 C CA . PHE A 1 155 ? 15.305 14.016 -1.323 1 98.88 155 PHE A CA 1
ATOM 1207 C C . PHE A 1 155 ? 16.141 12.742 -1.242 1 98.88 155 PHE A C 1
ATOM 1209 O O . PHE A 1 155 ? 17.359 12.797 -1.155 1 98.88 155 PHE A O 1
ATOM 1216 N N . LEU A 1 156 ? 15.469 11.594 -1.301 1 98.56 156 LEU A N 1
ATOM 1217 C CA . LEU A 1 156 ? 16.156 10.312 -1.197 1 98.56 156 LEU A CA 1
ATOM 1218 C C . LEU A 1 156 ? 17.125 10.117 -2.359 1 98.56 156 LEU A C 1
ATOM 1220 O O . LEU A 1 156 ? 18.266 9.688 -2.162 1 98.56 156 LEU A O 1
ATOM 1224 N N . LEU A 1 157 ? 16.703 10.438 -3.596 1 97.12 157 LEU A N 1
ATOM 1225 C CA . LEU A 1 157 ? 17.516 10.242 -4.789 1 97.12 157 LEU A CA 1
ATOM 1226 C C . LEU A 1 157 ? 18.734 11.172 -4.781 1 97.12 157 LEU A C 1
ATOM 1228 O O . LEU A 1 157 ? 19.828 10.781 -5.203 1 97.12 157 LEU A O 1
ATOM 1232 N N . ASP A 1 158 ? 18.484 12.367 -4.316 1 98.12 158 ASP A N 1
ATOM 1233 C CA . ASP A 1 158 ? 19.516 13.383 -4.352 1 98.12 158 ASP A CA 1
ATOM 1234 C C . ASP A 1 158 ? 20.594 13.117 -3.295 1 98.12 158 ASP A C 1
ATOM 1236 O O . ASP A 1 158 ? 21.766 13.422 -3.498 1 98.12 158 ASP A O 1
ATOM 1240 N N . THR A 1 159 ? 20.25 12.523 -2.115 1 98.06 159 THR A N 1
ATOM 1241 C CA . THR A 1 159 ? 21.156 12.508 -0.969 1 98.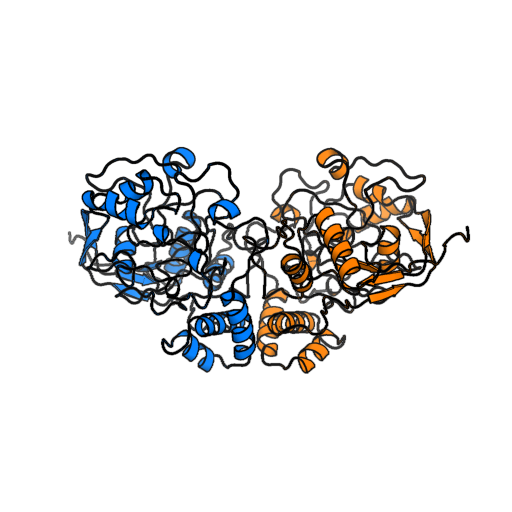06 159 THR A CA 1
ATOM 1242 C C . THR A 1 159 ? 21.656 11.086 -0.695 1 98.06 159 THR A C 1
ATOM 1244 O O . THR A 1 159 ? 22.672 10.906 -0.022 1 98.06 159 THR A O 1
ATOM 1247 N N . GLY A 1 160 ? 20.875 10.117 -1.079 1 97.12 160 GLY A N 1
ATOM 1248 C CA . GLY A 1 160 ? 21.188 8.758 -0.654 1 97.12 160 GLY A CA 1
ATOM 1249 C C . GLY A 1 160 ? 20.859 8.5 0.805 1 97.12 160 GLY A C 1
ATOM 1250 O O . GLY A 1 160 ? 21.406 7.582 1.416 1 97.12 160 GLY A O 1
ATOM 1251 N N . TYR A 1 161 ? 19.984 9.312 1.395 1 97.25 161 TYR A N 1
ATOM 1252 C CA . TYR A 1 161 ? 19.578 9.164 2.785 1 97.25 161 TYR A CA 1
ATOM 1253 C C . TYR A 1 161 ? 19.141 7.73 3.068 1 97.25 161 TYR A C 1
ATOM 1255 O O . TYR A 1 161 ? 18.391 7.137 2.289 1 97.25 161 TYR A O 1
ATOM 1263 N N . PRO A 1 162 ? 19.547 7.121 4.105 1 95 162 PRO A N 1
ATOM 1264 C CA . PRO A 1 162 ? 19.469 5.668 4.25 1 95 162 PRO A CA 1
ATOM 1265 C C . PRO A 1 162 ? 18.188 5.215 4.941 1 95 162 PRO A C 1
ATOM 1267 O O . PRO A 1 162 ? 18.047 4.043 5.301 1 95 162 PRO A O 1
ATOM 1270 N N . PHE A 1 163 ? 17.266 6.09 5.195 1 96.12 163 PHE A N 1
ATOM 1271 C CA . PHE A 1 163 ? 16.031 5.695 5.848 1 96.12 163 PHE A CA 1
ATOM 1272 C C . PHE A 1 163 ? 14.836 5.965 4.941 1 96.12 163 PHE A C 1
ATOM 1274 O O . PHE A 1 163 ? 14.633 7.094 4.484 1 96.12 163 PHE A O 1
ATOM 1281 N N . LEU A 1 164 ? 14.117 4.875 4.699 1 97.12 164 LEU A N 1
ATOM 1282 C CA . LEU A 1 164 ? 12.938 4.961 3.838 1 97.12 164 LEU A CA 1
ATOM 1283 C C . LEU A 1 164 ? 11.672 5.105 4.668 1 97.12 164 LEU A C 1
ATOM 1285 O O . LEU A 1 164 ? 11.602 4.621 5.801 1 97.12 164 LEU A O 1
ATOM 1289 N N . PRO A 1 165 ? 10.641 5.859 4.105 1 97.38 165 PRO A N 1
ATOM 1290 C CA . PRO A 1 165 ? 9.344 5.805 4.781 1 97.38 165 PRO A CA 1
ATOM 1291 C C . PRO A 1 165 ? 8.836 4.375 4.969 1 97.38 165 PRO A C 1
ATOM 1293 O O . PRO A 1 165 ? 8.781 3.605 4.008 1 97.38 165 PRO A O 1
ATOM 1296 N N . THR A 1 166 ? 8.438 4.031 6.137 1 94.69 166 THR A N 1
ATOM 1297 C CA . THR A 1 166 ? 7.961 2.674 6.371 1 94.69 166 THR A CA 1
ATOM 1298 C C . THR A 1 166 ? 6.598 2.461 5.727 1 94.69 166 THR A C 1
ATOM 1300 O O . THR A 1 166 ? 6.145 1.322 5.582 1 94.69 166 THR A O 1
ATOM 1303 N N . GLY A 1 167 ? 6.004 3.566 5.332 1 94.12 167 GLY A N 1
ATOM 1304 C CA . GLY A 1 167 ? 4.766 3.475 4.578 1 94.12 167 GLY A CA 1
ATOM 1305 C C . GLY A 1 167 ? 4.969 3.018 3.145 1 94.12 167 GLY A C 1
ATOM 1306 O O . GLY A 1 167 ? 4.012 2.656 2.461 1 94.12 167 GLY A O 1
ATOM 1307 N N . TRP A 1 168 ? 6.207 3.098 2.648 1 96.12 168 TRP A N 1
ATOM 1308 C CA . TRP A 1 168 ? 6.523 2.561 1.329 1 96.12 168 TRP A CA 1
ATOM 1309 C C . TRP A 1 168 ? 6.73 1.052 1.392 1 96.12 168 TRP A C 1
ATOM 1311 O O . TRP A 1 168 ? 7.777 0.581 1.839 1 96.12 168 TRP A O 1
ATOM 1321 N N . ALA A 1 169 ? 5.777 0.303 0.892 1 93.44 169 ALA A N 1
ATOM 1322 C CA . ALA A 1 169 ? 5.859 -1.154 0.94 1 93.44 169 ALA A CA 1
ATOM 1323 C C . ALA A 1 169 ? 7.133 -1.655 0.265 1 93.44 169 ALA A C 1
ATOM 1325 O O . ALA A 1 169 ? 7.406 -1.317 -0.889 1 93.44 169 ALA A O 1
ATOM 1326 N N . PHE A 1 170 ? 8.008 -2.359 1.029 1 93.81 170 PHE A N 1
ATOM 1327 C CA . PHE A 1 170 ? 9.25 -2.973 0.591 1 93.81 170 PHE A CA 1
ATOM 1328 C C . PHE A 1 170 ? 10.227 -1.917 0.082 1 93.81 170 PHE A C 1
ATOM 1330 O O . PHE A 1 170 ? 11.117 -2.217 -0.717 1 93.81 170 PHE A O 1
ATOM 1337 N N . GLY A 1 171 ? 9.938 -0.669 0.417 1 94.06 171 GLY A N 1
ATOM 1338 C CA . GLY A 1 171 ? 10.828 0.422 0.07 1 94.06 171 GLY A CA 1
ATOM 1339 C C . GLY A 1 171 ? 10.617 0.945 -1.338 1 94.06 171 GLY A C 1
ATOM 1340 O O . GLY A 1 171 ? 11.508 1.581 -1.909 1 94.06 171 GLY A O 1
ATOM 1341 N N . ARG A 1 172 ? 9.469 0.66 -1.899 1 94.12 172 ARG A N 1
ATOM 1342 C CA . ARG A 1 172 ? 9.164 1.112 -3.254 1 94.12 172 ARG A CA 1
ATOM 1343 C C . ARG A 1 172 ? 8.383 2.418 -3.23 1 94.12 172 ARG A C 1
ATOM 1345 O O . ARG A 1 172 ? 7.426 2.561 -2.465 1 94.12 172 ARG A O 1
ATOM 1352 N N . PHE A 1 173 ? 8.82 3.348 -4.133 1 96.62 173 PHE A N 1
ATOM 1353 C CA . PHE A 1 173 ? 8.078 4.586 -4.32 1 96.62 173 PHE A CA 1
ATOM 1354 C C . PHE A 1 173 ? 6.672 4.301 -4.828 1 96.62 173 PHE A C 1
ATOM 1356 O O . PHE A 1 173 ? 6.496 3.605 -5.832 1 96.62 173 PHE A O 1
ATOM 1363 N N . PRO A 1 174 ? 5.648 4.77 -4.047 1 95.88 174 PRO A N 1
ATOM 1364 C CA . PRO A 1 174 ? 4.277 4.582 -4.52 1 95.88 174 PRO A CA 1
ATOM 1365 C C . PRO A 1 174 ? 3.891 5.574 -5.617 1 95.88 174 PRO A C 1
ATOM 1367 O O . PRO A 1 174 ? 3.248 6.59 -5.34 1 95.88 174 PRO A O 1
ATOM 1370 N N . GLN A 1 175 ? 4.082 5.223 -6.812 1 93.5 175 GLN A N 1
ATOM 1371 C CA . GLN A 1 175 ? 3.891 6.105 -7.961 1 93.5 175 GLN A CA 1
ATOM 1372 C C . GLN A 1 175 ? 2.453 6.613 -8.031 1 93.5 175 GLN A C 1
ATOM 1374 O O . GLN A 1 175 ? 2.217 7.785 -8.328 1 93.5 175 GLN A O 1
ATOM 1379 N N . HIS A 1 176 ? 1.503 5.766 -7.75 1 92.38 176 HIS A N 1
ATOM 1380 C CA . HIS A 1 176 ? 0.091 6.117 -7.855 1 92.38 176 HIS A CA 1
ATOM 1381 C C . HIS A 1 176 ? -0.318 7.098 -6.762 1 92.38 176 HIS A C 1
ATOM 1383 O O . HIS A 1 176 ? -1.411 7.668 -6.809 1 92.38 176 HIS A O 1
ATOM 1389 N N . GLN A 1 177 ? 0.501 7.289 -5.762 1 97 177 GLN A N 1
ATOM 1390 C CA . GLN A 1 177 ? 0.264 8.219 -4.66 1 97 177 GLN A CA 1
ATOM 1391 C C . GLN A 1 177 ? 1.351 9.289 -4.598 1 97 177 GLN A C 1
ATOM 1393 O O . GLN A 1 177 ? 1.699 9.766 -3.516 1 97 177 GLN A O 1
ATOM 1398 N N . ALA A 1 178 ? 1.879 9.609 -5.77 1 97.69 178 ALA A N 1
ATOM 1399 C CA . ALA A 1 178 ? 3.006 10.531 -5.855 1 97.69 178 ALA A CA 1
ATOM 1400 C C . ALA A 1 178 ? 2.686 11.852 -5.164 1 97.69 178 ALA A C 1
ATOM 1402 O O . ALA A 1 178 ? 3.549 12.445 -4.512 1 97.69 178 ALA A O 1
ATOM 1403 N N . ASN A 1 179 ? 1.386 12.297 -5.266 1 98.75 179 ASN A N 1
ATOM 1404 C CA . ASN A 1 179 ? 1.027 13.602 -4.719 1 98.75 179 ASN A CA 1
ATOM 1405 C C . ASN A 1 179 ? 0.279 13.469 -3.395 1 98.75 179 ASN A C 1
ATOM 1407 O O . ASN A 1 179 ? -0.396 14.406 -2.961 1 98.75 179 ASN A O 1
ATOM 1411 N N . HIS A 1 180 ? 0.292 12.289 -2.797 1 98.81 180 HIS A N 1
ATOM 1412 C CA . HIS A 1 180 ? -0.156 12.102 -1.421 1 98.81 180 HIS A CA 1
ATOM 1413 C C . HIS A 1 180 ? 0.927 12.508 -0.428 1 98.81 180 HIS A C 1
ATOM 1415 O O . HIS A 1 180 ? 2.111 12.539 -0.772 1 98.81 180 HIS A O 1
ATOM 1421 N N . PRO A 1 181 ? 0.533 12.836 0.804 1 98.88 181 PRO A N 1
ATOM 1422 C CA . PRO A 1 181 ? 1.572 13.078 1.806 1 98.88 181 PRO A CA 1
ATOM 1423 C C . PRO A 1 181 ? 2.432 11.852 2.082 1 98.88 181 PRO A C 1
ATOM 1425 O O . PRO A 1 181 ? 1.915 10.727 2.129 1 98.88 181 PRO A O 1
ATOM 1428 N N . VAL A 1 182 ? 3.727 12.055 2.15 1 98.88 182 VAL A N 1
ATOM 1429 C CA . VAL A 1 182 ? 4.582 10.984 2.643 1 98.88 182 VAL A CA 1
ATOM 1430 C C . VAL A 1 182 ? 4.297 10.734 4.121 1 98.88 182 VAL A C 1
ATOM 1432 O O . VAL A 1 182 ? 4.078 11.672 4.887 1 98.88 182 VAL A O 1
ATOM 1435 N N . TYR A 1 183 ? 4.223 9.5 4.449 1 97.19 183 TYR A N 1
ATOM 1436 C CA . TYR A 1 183 ? 3.984 9.258 5.871 1 97.19 183 TYR A CA 1
ATOM 1437 C C . TYR A 1 183 ? 4.742 8.023 6.352 1 97.19 183 TYR A C 1
ATOM 1439 O O . TYR A 1 183 ? 5.312 7.289 5.547 1 97.19 183 TYR A O 1
ATOM 1447 N N . SER A 1 184 ? 4.719 7.926 7.688 1 95.5 184 SER A N 1
ATOM 1448 C CA . SER A 1 184 ? 5.453 6.949 8.484 1 95.5 184 SER A CA 1
ATOM 1449 C C . SER A 1 184 ? 6.961 7.148 8.352 1 95.5 184 SER A C 1
ATOM 1451 O O . SER A 1 184 ? 7.691 6.203 8.055 1 95.5 184 SER A O 1
ATOM 1453 N N . VAL A 1 185 ? 7.34 8.391 8.398 1 97.88 185 VAL A N 1
ATOM 1454 C CA . VAL A 1 185 ? 8.727 8.828 8.547 1 97.88 185 VAL A CA 1
ATOM 1455 C C . VAL A 1 185 ? 8.992 9.211 10 1 97.88 185 VAL A C 1
ATOM 1457 O O . VAL A 1 185 ? 8.062 9.445 10.773 1 97.88 185 VAL A O 1
ATOM 1460 N N . SER A 1 186 ? 10.234 9.227 10.398 1 97.62 186 SER A N 1
ATOM 1461 C CA . SER A 1 186 ? 10.586 9.68 11.742 1 97.62 186 SER A CA 1
ATOM 1462 C C . SER A 1 186 ? 10.711 11.195 11.805 1 97.62 186 SER A C 1
ATOM 1464 O O . SER A 1 186 ? 10.773 11.859 10.773 1 97.62 186 SER A O 1
ATOM 1466 N N . ASP A 1 187 ? 10.672 11.68 13.047 1 98 187 ASP A N 1
ATOM 1467 C CA . ASP A 1 187 ? 10.891 13.117 13.227 1 98 187 ASP A CA 1
ATOM 1468 C C . ASP A 1 187 ? 12.281 13.523 12.734 1 98 187 ASP A C 1
ATOM 1470 O O . ASP A 1 187 ? 12.445 14.578 12.133 1 98 187 ASP A O 1
ATOM 1474 N N . VAL A 1 188 ? 13.281 12.672 12.906 1 98.31 188 VAL A N 1
ATOM 1475 C CA . VAL A 1 188 ? 14.648 12.922 12.453 1 98.31 188 VAL A CA 1
ATOM 1476 C C . VAL A 1 188 ? 14.68 12.977 10.93 1 98.31 188 VAL A C 1
ATOM 1478 O O . VAL A 1 188 ? 15.359 13.828 10.344 1 98.31 188 VAL A O 1
ATOM 1481 N N . ASP A 1 189 ? 13.938 12.086 10.289 1 98.62 189 ASP A N 1
ATOM 1482 C CA . ASP A 1 189 ? 13.844 12.078 8.828 1 98.62 189 ASP A CA 1
ATOM 1483 C C . ASP A 1 189 ? 13.227 13.375 8.312 1 98.62 189 ASP A C 1
ATOM 1485 O O . ASP A 1 189 ? 13.68 13.922 7.305 1 98.62 189 ASP A O 1
ATOM 1489 N N . ALA A 1 190 ? 12.172 13.828 8.977 1 98.81 190 ALA A N 1
ATOM 1490 C CA . ALA A 1 190 ? 11.508 15.07 8.586 1 98.81 190 ALA A CA 1
ATOM 1491 C C . ALA A 1 190 ? 12.461 16.266 8.695 1 98.81 190 ALA A C 1
ATOM 1493 O O . ALA A 1 190 ? 12.508 17.109 7.797 1 98.81 190 ALA A O 1
ATOM 1494 N N . ASP A 1 191 ? 13.219 16.312 9.773 1 98.88 191 ASP A N 1
ATOM 1495 C CA . ASP A 1 191 ? 14.219 17.359 9.938 1 98.88 191 ASP A CA 1
ATOM 1496 C C . ASP A 1 191 ? 15.266 17.312 8.828 1 98.88 191 ASP A C 1
ATOM 1498 O O . ASP A 1 191 ? 15.672 18.344 8.297 1 98.88 191 ASP A O 1
ATOM 1502 N N . ALA A 1 192 ? 15.734 16.094 8.516 1 98.88 192 ALA A N 1
ATOM 1503 C CA . ALA A 1 192 ? 16.734 15.906 7.473 1 98.88 192 ALA A CA 1
ATOM 1504 C C . ALA A 1 192 ? 16.234 16.422 6.129 1 98.88 192 ALA A C 1
ATOM 1506 O O . ALA A 1 192 ? 16.984 17.031 5.367 1 98.88 192 ALA A O 1
ATOM 1507 N N . TYR A 1 193 ? 15 16.188 5.836 1 98.94 193 TYR A N 1
ATOM 1508 C CA . TYR A 1 193 ? 14.398 16.688 4.609 1 98.94 193 TYR A CA 1
ATOM 1509 C C . TYR A 1 193 ? 14.438 18.203 4.566 1 98.94 193 TYR A C 1
ATOM 1511 O O . TYR A 1 193 ? 14.828 18.797 3.559 1 98.94 193 TYR A O 1
ATOM 1519 N N . ALA A 1 194 ? 13.906 18.828 5.625 1 98.88 194 ALA A N 1
ATOM 1520 C CA . ALA A 1 194 ? 13.852 20.281 5.684 1 98.88 194 ALA A CA 1
ATOM 1521 C C . ALA A 1 194 ? 15.242 20.891 5.508 1 98.88 194 ALA A C 1
ATOM 1523 O O . ALA A 1 194 ? 15.406 21.891 4.789 1 98.88 194 ALA A O 1
ATOM 1524 N N . GLN A 1 195 ? 16.219 20.312 6.168 1 98.75 195 GLN A N 1
ATOM 1525 C CA . GLN A 1 195 ? 17.594 20.781 6.047 1 98.75 195 GLN A CA 1
ATOM 1526 C C . GLN A 1 195 ? 18.094 20.641 4.613 1 98.75 195 GLN A C 1
ATOM 1528 O O . GLN A 1 195 ? 18.734 21.547 4.082 1 98.75 195 GLN A O 1
ATOM 1533 N N . TRP A 1 196 ? 17.812 19.484 4.02 1 98.88 196 TRP A N 1
ATOM 1534 C CA . TRP A 1 196 ? 18.203 19.234 2.637 1 98.88 196 TRP A CA 1
ATOM 1535 C C . TRP A 1 196 ? 17.609 20.297 1.708 1 98.88 196 TRP A C 1
ATOM 1537 O O . TRP A 1 196 ? 18.328 20.891 0.896 1 98.88 196 TRP A O 1
ATOM 1547 N N . LEU A 1 197 ? 16.312 20.531 1.85 1 98.88 197 LEU A N 1
ATOM 1548 C CA . LEU A 1 197 ? 15.648 21.484 0.964 1 98.88 197 LEU A CA 1
ATOM 1549 C C . LEU A 1 197 ? 16.203 22.891 1.168 1 98.88 197 LEU A C 1
ATOM 1551 O O . LEU A 1 197 ? 16.359 23.656 0.207 1 98.88 197 LEU A O 1
ATOM 1555 N N . SER A 1 198 ? 16.484 23.266 2.426 1 98.56 198 SER A N 1
ATOM 1556 C CA . SER A 1 198 ? 17.109 24.547 2.719 1 98.56 198 SER A CA 1
ATOM 1557 C C . SER A 1 198 ? 18.438 24.703 1.999 1 98.56 198 SER A C 1
ATOM 1559 O O . SER A 1 198 ? 18.703 25.734 1.365 1 98.56 198 SER A O 1
ATOM 1561 N N . ARG A 1 199 ? 19.266 23.688 2.107 1 98.38 199 ARG A N 1
ATOM 1562 C CA . ARG A 1 199 ? 20.578 23.719 1.47 1 98.38 199 ARG A CA 1
ATOM 1563 C C . ARG A 1 199 ? 20.453 23.828 -0.046 1 98.38 199 ARG A C 1
ATOM 1565 O O . ARG A 1 199 ? 21.172 24.609 -0.682 1 98.38 199 ARG A O 1
ATOM 1572 N N . ARG A 1 200 ? 19.531 23.094 -0.636 1 98.31 200 ARG A N 1
ATOM 1573 C CA . ARG A 1 200 ? 19.375 23.016 -2.086 1 98.31 200 ARG A CA 1
ATOM 1574 C C . ARG A 1 200 ? 18.812 24.328 -2.648 1 98.31 200 ARG A C 1
ATOM 1576 O O . ARG A 1 200 ? 19.125 24.703 -3.779 1 98.31 200 ARG A O 1
ATOM 1583 N N . THR A 1 201 ? 18 25.047 -1.821 1 98.06 201 THR A N 1
ATOM 1584 C CA . THR A 1 201 ? 17.281 26.188 -2.359 1 98.06 201 THR A CA 1
ATOM 1585 C C . THR A 1 201 ? 17.859 27.5 -1.825 1 98.06 201 THR A C 1
ATOM 1587 O O . THR A 1 201 ? 17.578 28.562 -2.359 1 98.06 201 THR A O 1
ATOM 1590 N N . GLY A 1 202 ? 18.609 27.469 -0.711 1 97.25 202 GLY A N 1
ATOM 1591 C CA . GLY A 1 202 ? 19.094 28.672 -0.037 1 97.25 202 GLY A CA 1
ATOM 1592 C C . GLY A 1 202 ? 18.031 29.328 0.82 1 97.25 202 GLY A C 1
ATOM 1593 O O . GLY A 1 202 ? 18.234 30.438 1.318 1 97.25 202 GLY A O 1
ATOM 1594 N N . ARG A 1 203 ? 16.859 28.688 0.944 1 97.38 203 ARG A N 1
ATOM 1595 C CA . ARG A 1 203 ? 15.75 29.156 1.77 1 97.38 203 ARG A CA 1
ATOM 1596 C C . ARG A 1 203 ? 15.797 28.531 3.16 1 97.38 203 ARG A C 1
ATOM 1598 O O . ARG A 1 203 ? 16.5 27.547 3.379 1 97.38 203 ARG A O 1
ATOM 1605 N N . ALA A 1 204 ? 15.109 29.094 4.164 1 97.62 204 ALA A N 1
ATOM 1606 C CA . ALA A 1 204 ? 15.195 28.641 5.555 1 97.62 204 ALA A CA 1
ATOM 1607 C C . ALA A 1 204 ? 14 27.766 5.926 1 97.62 204 ALA A C 1
ATOM 1609 O O . ALA A 1 204 ? 13.141 28.188 6.707 1 97.62 204 ALA A O 1
ATOM 1610 N N . PHE A 1 205 ? 14 26.609 5.484 1 98.62 205 PHE A N 1
ATOM 1611 C CA . PHE A 1 205 ? 12.914 25.672 5.762 1 98.62 205 PHE A CA 1
ATOM 1612 C C . PHE A 1 205 ? 13.164 24.938 7.074 1 98.62 205 PHE A C 1
ATOM 1614 O O . PHE A 1 205 ? 14.305 24.656 7.43 1 98.62 205 PHE A O 1
ATOM 1621 N N . ALA A 1 206 ? 12.141 24.609 7.773 1 98.75 206 ALA A N 1
ATOM 1622 C CA . ALA A 1 206 ? 12.125 23.812 9 1 98.75 206 ALA A CA 1
ATOM 1623 C C . ALA A 1 206 ? 10.75 23.188 9.234 1 98.75 206 ALA A C 1
ATOM 1625 O O . ALA A 1 206 ? 9.812 23.438 8.477 1 98.75 206 ALA A O 1
ATOM 1626 N N . LEU A 1 207 ? 10.688 22.297 10.188 1 98.88 207 LEU A N 1
ATOM 1627 C CA . LEU A 1 207 ? 9.367 21.969 10.703 1 98.88 207 LEU A CA 1
ATOM 1628 C C . LEU A 1 207 ? 8.797 23.109 11.523 1 98.88 207 LEU A C 1
ATOM 1630 O O . LEU A 1 207 ? 9.539 23.844 12.18 1 98.88 207 LEU A O 1
ATOM 1634 N N . PRO A 1 208 ? 7.496 23.297 11.461 1 98.88 208 PRO A N 1
ATOM 1635 C CA . PRO A 1 208 ? 6.918 24.359 12.289 1 98.88 208 PRO A CA 1
ATOM 1636 C C . PRO A 1 208 ? 7.074 24.078 13.789 1 98.88 208 PRO A C 1
ATOM 1638 O O . PRO A 1 208 ? 7.035 22.922 14.211 1 98.88 208 PRO A O 1
ATOM 1641 N N . SER A 1 209 ? 7.254 25.156 14.555 1 98.56 209 SER A N 1
ATOM 1642 C CA . SER A 1 209 ? 7.02 25 15.984 1 98.56 209 SER A CA 1
ATOM 1643 C C . SER A 1 209 ? 5.566 24.641 16.266 1 98.56 209 SER A C 1
ATOM 1645 O O . SER A 1 209 ? 4.699 24.797 15.406 1 98.56 209 SER A O 1
ATOM 1647 N N . GLU A 1 210 ? 5.363 24.141 17.438 1 98.44 210 GLU A N 1
ATOM 1648 C CA . GLU A 1 210 ? 3.992 23.828 17.828 1 98.44 210 GLU A CA 1
ATOM 1649 C C . GLU A 1 210 ? 3.105 25.078 17.734 1 98.44 210 GLU A C 1
ATOM 1651 O O . GLU A 1 210 ? 1.956 24.984 17.297 1 98.44 210 GLU A O 1
ATOM 1656 N N . ALA A 1 211 ? 3.637 26.219 18.125 1 98.5 211 ALA A N 1
ATOM 1657 C CA . ALA A 1 211 ? 2.881 27.469 18.094 1 98.5 211 ALA A CA 1
ATOM 1658 C C . ALA A 1 211 ? 2.602 27.906 16.672 1 98.5 211 ALA A C 1
ATOM 1660 O O . ALA A 1 211 ? 1.489 28.344 16.344 1 98.5 211 ALA A O 1
ATOM 1661 N N . GLN A 1 212 ? 3.615 27.828 15.812 1 98.69 212 GLN A N 1
ATOM 1662 C CA . GLN A 1 212 ? 3.424 28.156 14.406 1 98.69 212 GLN A CA 1
ATOM 1663 C C . GLN A 1 212 ? 2.338 27.297 13.773 1 98.69 212 GLN A C 1
ATOM 1665 O O . GLN A 1 212 ? 1.454 27.797 13.078 1 98.69 212 GLN A O 1
ATOM 1670 N N . TRP A 1 213 ? 2.402 26 14.031 1 98.88 213 TRP A N 1
ATOM 1671 C CA . TRP A 1 213 ? 1.444 25.062 13.453 1 98.88 213 TRP A CA 1
ATOM 1672 C C . TRP A 1 213 ? 0.027 25.375 13.922 1 98.88 213 TRP A C 1
ATOM 1674 O O . TRP A 1 213 ? -0.89 25.5 13.109 1 98.88 213 TRP A O 1
ATOM 1684 N N . GLU A 1 214 ? -0.171 25.516 15.219 1 98.94 214 GLU A N 1
ATOM 1685 C CA . GLU A 1 214 ? -1.507 25.734 15.758 1 98.94 214 GLU A CA 1
ATOM 1686 C C . GLU A 1 214 ? -2.082 27.062 15.289 1 98.94 214 GLU A C 1
ATOM 1688 O O . GLU A 1 214 ? -3.262 27.156 14.938 1 98.94 214 GLU A O 1
ATOM 1693 N N . TYR A 1 215 ? -1.246 28.078 15.281 1 98.81 215 TYR A N 1
ATOM 1694 C CA . TYR A 1 215 ? -1.726 29.375 14.82 1 98.81 215 TYR A CA 1
ATOM 1695 C C . TYR A 1 215 ? -2.125 29.328 13.352 1 98.81 215 TYR A C 1
ATOM 1697 O O . TYR A 1 215 ? -3.18 29.844 12.969 1 98.81 215 TYR A O 1
ATOM 1705 N N . ALA A 1 216 ? -1.271 28.703 12.555 1 98.88 216 ALA A N 1
ATOM 1706 C CA . ALA A 1 216 ? -1.568 28.594 11.133 1 98.88 216 ALA A CA 1
ATOM 1707 C C . ALA A 1 216 ? -2.869 27.828 10.898 1 98.88 216 ALA A C 1
ATOM 1709 O O . ALA A 1 216 ? -3.604 28.109 9.953 1 98.88 216 ALA A O 1
ATOM 1710 N N . ALA A 1 217 ? -3.184 26.859 11.742 1 98.88 217 ALA A N 1
ATOM 1711 C CA . ALA A 1 217 ? -4.379 26.031 11.594 1 98.88 217 ALA A CA 1
ATOM 1712 C C . ALA A 1 217 ? -5.598 26.719 12.195 1 98.88 217 ALA A C 1
ATOM 1714 O O . ALA A 1 217 ? -6.648 26.812 11.555 1 98.88 217 ALA A O 1
ATOM 1715 N N . ALA A 1 218 ? -5.469 27.297 13.406 1 98.56 218 ALA A N 1
ATOM 1716 C CA . ALA A 1 218 ? -6.598 27.75 14.219 1 98.56 218 ALA A CA 1
ATOM 1717 C C . ALA A 1 218 ? -6.91 29.219 13.961 1 98.56 218 ALA A C 1
ATOM 1719 O O . ALA A 1 218 ? -8.039 29.672 14.172 1 98.56 218 ALA A O 1
ATOM 1720 N N . GLY A 1 219 ? -5.879 29.953 13.555 1 97.88 219 GLY A N 1
ATOM 1721 C CA . GLY A 1 219 ? -6.055 31.391 13.375 1 97.88 219 GLY A CA 1
ATOM 1722 C C . GLY A 1 219 ? -6.203 32.125 14.68 1 97.88 219 GLY A C 1
ATOM 1723 O O . GLY A 1 219 ? -6.047 31.562 15.758 1 97.88 219 GLY A O 1
ATOM 1724 N N . PRO A 1 220 ? -6.402 33.438 14.508 1 96.62 220 PRO A N 1
ATOM 1725 C CA . PRO A 1 220 ? -6.535 34.281 15.703 1 96.62 220 PRO A CA 1
ATOM 1726 C C . PRO A 1 220 ? -7.773 33.938 16.531 1 96.62 220 PRO A C 1
ATOM 1728 O O . PRO A 1 220 ? -7.82 34.219 17.719 1 96.62 220 PRO A O 1
ATOM 1731 N N . GLN A 1 221 ? -8.734 33.344 15.922 1 96 221 GLN A N 1
ATOM 1732 C CA . GLN A 1 221 ? -9.961 33 16.609 1 96 221 GLN A CA 1
ATOM 1733 C C . GLN A 1 221 ? -9.773 31.719 17.438 1 96 221 GLN A C 1
ATOM 1735 O O . GLN A 1 221 ? -10.633 31.359 18.25 1 96 221 GLN A O 1
ATOM 1740 N N . ARG A 1 222 ? -8.641 31.031 17.281 1 97.62 222 ARG A N 1
ATOM 1741 C CA . ARG A 1 222 ? -8.336 29.797 18.016 1 97.62 222 ARG A CA 1
ATOM 1742 C C . ARG A 1 222 ? -9.414 28.75 17.797 1 97.62 222 ARG A C 1
ATOM 1744 O O . ARG A 1 222 ? -9.922 28.156 18.766 1 97.62 222 ARG A O 1
ATOM 1751 N N . SER A 1 223 ? -9.773 28.625 16.531 1 98.12 223 SER A N 1
ATOM 1752 C CA . SER A 1 223 ? -10.844 27.688 16.172 1 98.12 223 SER A CA 1
ATOM 1753 C C . SER A 1 223 ? -10.469 26.25 16.5 1 98.12 223 SER A C 1
ATOM 1755 O O . SER A 1 223 ? -9.281 25.906 16.5 1 98.12 223 SER A O 1
ATOM 1757 N N . GLN A 1 224 ? -11.469 25.406 16.781 1 98.44 224 GLN A N 1
ATOM 1758 C CA . GLN A 1 224 ? -11.258 24 17.094 1 98.44 224 GLN A CA 1
ATOM 1759 C C . GLN A 1 224 ? -10.711 23.25 15.875 1 98.44 224 GLN A C 1
ATOM 1761 O O . GLN A 1 224 ? -9.883 22.344 16.031 1 98.44 224 GLN A O 1
ATOM 1766 N N . PHE A 1 225 ? -11.211 23.609 14.727 1 98.88 225 PHE A N 1
ATOM 1767 C CA . PHE A 1 225 ? -10.742 23.094 13.445 1 98.88 225 PHE A CA 1
ATOM 1768 C C . PHE A 1 225 ? -10.312 24.25 12.531 1 98.88 225 PHE A C 1
ATOM 1770 O O . PHE A 1 225 ? -10.695 25.391 12.742 1 98.88 225 PHE A O 1
ATOM 1777 N N . PRO A 1 226 ? -9.508 23.922 11.508 1 98.88 226 PRO A N 1
ATOM 1778 C CA . PRO A 1 226 ? -9.031 25.016 10.664 1 98.88 226 PRO A CA 1
ATOM 1779 C C . PRO A 1 226 ? -10.172 25.859 10.086 1 98.88 226 PRO A C 1
ATOM 1781 O O . PRO A 1 226 ? -10 27.062 9.859 1 98.88 226 PRO A O 1
ATOM 1784 N N . TRP A 1 227 ? -11.352 25.203 9.891 1 98.56 227 TRP A N 1
ATOM 1785 C CA . TRP A 1 227 ? -12.461 25.859 9.211 1 98.56 227 TRP A CA 1
ATOM 1786 C C . TRP A 1 227 ? -13.469 26.406 10.219 1 98.56 227 TRP A C 1
ATOM 1788 O O . TRP A 1 227 ? -14.445 27.062 9.844 1 98.56 227 TRP A O 1
ATOM 1798 N N . GLY A 1 228 ? -13.336 26.078 11.461 1 98.31 228 GLY A N 1
ATOM 1799 C CA . GLY A 1 228 ? -14.289 26.562 12.445 1 98.31 228 GLY A CA 1
ATOM 1800 C C . GLY A 1 228 ? -14.461 25.625 13.625 1 98.31 228 GLY A C 1
ATOM 1801 O O . GLY A 1 228 ? -13.523 24.906 13.992 1 98.31 228 GLY A O 1
ATOM 1802 N N . GLU A 1 229 ? -15.609 25.656 14.188 1 98.06 229 GLU A N 1
ATOM 1803 C CA . GLU A 1 229 ? -15.789 25.047 15.508 1 98.06 229 GLU A CA 1
ATOM 1804 C C . GLU A 1 229 ? -16.422 23.656 15.398 1 98.06 229 GLU A C 1
ATOM 1806 O O . GLU A 1 229 ? -16.391 22.875 16.344 1 98.06 229 GLU A O 1
ATOM 1811 N N . THR A 1 230 ? -17 23.453 14.289 1 97.88 230 THR A N 1
ATOM 1812 C CA . THR A 1 230 ? -17.781 22.219 14.164 1 97.88 230 THR A CA 1
ATOM 1813 C C . THR A 1 230 ? -17.141 21.297 13.133 1 97.88 230 THR A C 1
ATOM 1815 O O . THR A 1 230 ? -16.844 21.703 12.016 1 97.88 230 THR A O 1
ATOM 1818 N N . PHE A 1 231 ? -16.984 20.047 13.594 1 97.75 231 PHE A N 1
ATOM 1819 C CA . PHE A 1 231 ? -16.391 19.062 12.703 1 97.75 231 PHE A CA 1
ATOM 1820 C C . PHE A 1 231 ? -17.297 18.766 11.523 1 97.75 231 PHE A C 1
ATOM 1822 O O . PHE A 1 231 ? -18.516 18.688 11.672 1 97.75 231 PHE A O 1
ATOM 1829 N N . ASN A 1 232 ? -16.75 18.719 10.383 1 97.38 232 ASN A N 1
ATOM 1830 C CA . ASN A 1 232 ? -17.391 18.266 9.156 1 97.38 232 ASN A CA 1
ATOM 1831 C C . ASN A 1 232 ? -16.609 17.172 8.461 1 97.38 232 ASN A C 1
ATOM 1833 O O . ASN A 1 232 ? -15.445 17.359 8.094 1 97.38 232 ASN A O 1
ATOM 1837 N N . VAL A 1 233 ? -17.188 16 8.281 1 96.81 233 VAL A N 1
ATOM 1838 C CA . VAL A 1 233 ? -16.531 14.812 7.77 1 96.81 233 VAL A CA 1
ATOM 1839 C C . VAL A 1 233 ? -15.969 15.086 6.375 1 96.81 233 VAL A C 1
ATOM 1841 O O . VAL A 1 233 ? -14.93 14.539 5.996 1 96.81 233 VAL A O 1
ATOM 1844 N N . GLU A 1 234 ? -16.516 15.969 5.598 1 96.5 234 GLU A N 1
ATOM 1845 C CA . GLU A 1 234 ? -16.125 16.203 4.211 1 96.5 234 GLU A CA 1
ATOM 1846 C C . GLU A 1 234 ? -14.969 17.188 4.121 1 96.5 234 GLU A C 1
ATOM 1848 O O . GLU A 1 234 ? -14.477 17.484 3.031 1 96.5 234 GLU A O 1
ATOM 1853 N N . TYR A 1 235 ? -14.508 17.688 5.277 1 98.12 235 TYR A N 1
ATOM 1854 C CA . TYR A 1 235 ? -13.492 18.734 5.254 1 98.12 235 TYR A CA 1
ATOM 1855 C C . TYR A 1 235 ? -12.125 18.172 5.641 1 98.12 235 TYR A C 1
ATOM 1857 O O . TYR A 1 235 ? -11.117 18.875 5.582 1 98.12 235 TYR A O 1
ATOM 1865 N N . ALA A 1 236 ? -12.062 16.906 6.023 1 98.25 236 ALA A N 1
ATOM 1866 C CA . ALA A 1 236 ? -10.82 16.328 6.523 1 98.25 236 ALA A CA 1
ATOM 1867 C C . ALA A 1 236 ? -10.773 14.82 6.273 1 98.25 236 ALA A C 1
ATOM 1869 O O . ALA A 1 236 ? -11.781 14.133 6.414 1 98.25 236 ALA A O 1
ATOM 1870 N N . ASN A 1 237 ? -9.633 14.352 5.906 1 98.56 237 ASN A N 1
ATOM 1871 C CA . ASN A 1 237 ? -9.445 12.906 5.758 1 98.56 237 ASN A CA 1
ATOM 1872 C C . ASN A 1 237 ? -9.133 12.242 7.094 1 98.56 237 ASN A C 1
ATOM 1874 O O . ASN A 1 237 ? -7.98 11.898 7.367 1 98.56 237 ASN A O 1
ATOM 1878 N N . THR A 1 238 ? -10.141 12.055 7.902 1 98.38 238 THR A N 1
ATOM 1879 C CA . THR A 1 238 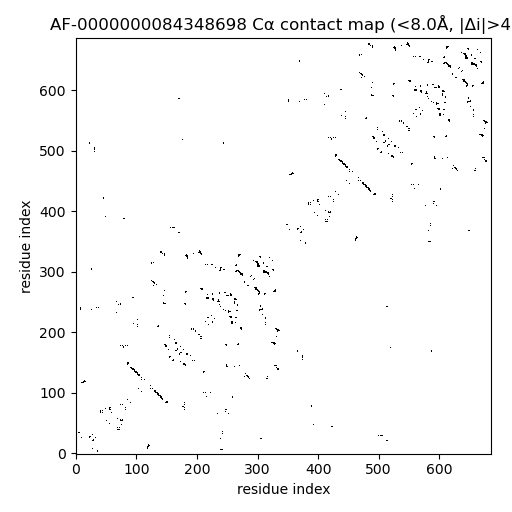? -10.086 11.273 9.133 1 98.38 238 THR A CA 1
ATOM 1880 C C . THR A 1 238 ? -10.734 9.906 8.93 1 98.38 238 THR A C 1
ATOM 1882 O O . THR A 1 238 ? -11.234 9.602 7.844 1 98.38 238 THR A O 1
ATOM 1885 N N . ILE A 1 239 ? -10.656 9.125 9.945 1 96.94 239 ILE A N 1
ATOM 1886 C CA . ILE A 1 239 ? -11.164 7.766 9.82 1 96.94 239 ILE A CA 1
ATOM 1887 C C . ILE A 1 239 ? -12.664 7.793 9.547 1 96.94 239 ILE A C 1
ATOM 1889 O O . ILE A 1 239 ? -13.203 6.887 8.906 1 96.94 239 ILE A O 1
ATOM 1893 N N . GLU A 1 240 ? -13.375 8.875 9.969 1 96.88 240 GLU A N 1
ATOM 1894 C CA . GLU A 1 240 ? -14.82 9.016 9.797 1 96.88 240 GLU A CA 1
ATOM 1895 C C . GLU A 1 240 ? -15.195 9.07 8.32 1 96.88 240 GLU A C 1
ATOM 1897 O O . GLU A 1 240 ? -16.312 8.703 7.938 1 96.88 240 GLU A O 1
ATOM 1902 N N . LEU A 1 241 ? -14.242 9.508 7.492 1 96.38 241 LEU A N 1
ATOM 1903 C CA . LEU A 1 241 ? -14.492 9.57 6.059 1 96.38 241 LEU A CA 1
ATOM 1904 C C . LEU A 1 241 ? -14.703 8.172 5.48 1 96.38 241 LEU A C 1
ATOM 1906 O O . LEU A 1 241 ? -15.328 8.023 4.434 1 96.38 241 LEU A O 1
ATOM 1910 N N . GLY A 1 242 ? -14.062 7.145 6.082 1 95.12 242 GLY A N 1
ATOM 1911 C CA . GLY A 1 242 ? -14.234 5.766 5.652 1 95.12 242 GLY A CA 1
ATOM 1912 C C . GLY A 1 242 ? -13.344 5.383 4.488 1 95.12 242 GLY A C 1
ATOM 1913 O O . GLY A 1 242 ? -13.523 4.324 3.883 1 95.12 242 GLY A O 1
ATOM 1914 N N . LEU A 1 243 ? -12.406 6.188 4.145 1 95.12 243 LEU A N 1
ATOM 1915 C CA . LEU A 1 243 ? -11.531 5.914 3.006 1 95.12 243 LEU A CA 1
ATOM 1916 C C . LEU A 1 243 ? -10.414 4.953 3.395 1 95.12 243 LEU A C 1
ATOM 1918 O O . LEU A 1 243 ? -9.977 4.145 2.578 1 95.12 243 LEU A O 1
ATOM 1922 N N . LEU A 1 244 ? -9.812 5.09 4.609 1 95.12 244 LEU A N 1
ATOM 1923 C CA . LEU A 1 244 ? -8.75 4.258 5.168 1 95.12 244 LEU A CA 1
ATOM 1924 C C . LEU A 1 244 ? -7.496 4.328 4.309 1 95.12 244 LEU A C 1
ATOM 1926 O O . LEU A 1 244 ? -6.812 3.318 4.117 1 95.12 244 LEU A O 1
ATOM 1930 N N . ALA A 1 245 ? -7.246 5.438 3.742 1 96.38 245 ALA A N 1
ATOM 1931 C CA . ALA A 1 245 ? -6.047 5.75 2.973 1 96.38 245 ALA A CA 1
ATOM 1932 C C . ALA A 1 245 ? -5.797 7.254 2.932 1 96.38 245 ALA A C 1
ATOM 1934 O O . ALA A 1 245 ? -6.707 8.047 3.18 1 96.38 245 ALA A O 1
ATOM 1935 N N . SER A 1 246 ? -4.555 7.59 2.643 1 98.12 246 SER A N 1
ATOM 1936 C CA . SER A 1 246 ? -4.297 9 2.371 1 98.12 246 SER A CA 1
ATOM 1937 C C . SER A 1 246 ? -4.965 9.445 1.073 1 98.12 246 SER A C 1
ATOM 1939 O O . SER A 1 246 ? -5.391 8.609 0.272 1 98.12 246 SER A O 1
ATOM 1941 N N . THR A 1 247 ? -5.156 10.703 0.883 1 98.62 247 THR A N 1
ATOM 1942 C CA . THR A 1 247 ? -5.633 11.32 -0.35 1 98.62 247 THR A CA 1
ATOM 1943 C C . THR A 1 247 ? -4.57 12.242 -0.941 1 98.62 247 THR A C 1
ATOM 1945 O O . THR A 1 247 ? -3.607 12.609 -0.261 1 98.62 247 THR A O 1
ATOM 1948 N N . PRO A 1 248 ? -4.754 12.547 -2.25 1 98.81 248 PRO A N 1
ATOM 1949 C CA . PRO A 1 248 ? -3.92 13.641 -2.748 1 98.81 248 PRO A CA 1
ATOM 1950 C C . PRO A 1 248 ? -4.035 14.906 -1.896 1 98.81 248 PRO A C 1
ATOM 1952 O O . PRO A 1 248 ? -5.105 15.188 -1.352 1 98.81 248 PRO A O 1
ATOM 1955 N N . VAL A 1 249 ? -2.965 15.555 -1.774 1 98.88 249 VAL A N 1
ATOM 1956 C CA . VAL A 1 249 ? -2.973 16.75 -0.935 1 98.88 249 VAL A CA 1
ATOM 1957 C C . VAL A 1 249 ? -3.898 17.797 -1.54 1 98.88 249 VAL A C 1
ATOM 1959 O O . VAL A 1 249 ? -4.035 17.891 -2.762 1 98.88 249 VAL A O 1
ATOM 1962 N N . GLY A 1 250 ? -4.57 18.531 -0.713 1 98.69 250 GLY A N 1
ATOM 1963 C CA . GLY A 1 250 ? -5.227 19.766 -1.099 1 98.69 250 GLY A CA 1
ATOM 1964 C C . GLY A 1 250 ? -6.602 19.547 -1.697 1 98.69 250 GLY A C 1
ATOM 1965 O O . GLY A 1 250 ? -7.168 20.469 -2.311 1 98.69 250 GLY A O 1
ATOM 1966 N N . VAL A 1 251 ? -7.176 18.359 -1.523 1 98.75 251 VAL A N 1
ATOM 1967 C CA . VAL A 1 251 ? -8.453 18.094 -2.17 1 98.75 251 VAL A CA 1
ATOM 1968 C C . VAL A 1 251 ? -9.594 18.547 -1.258 1 98.75 251 VAL A C 1
ATOM 1970 O O . VAL A 1 251 ? -10.734 18.688 -1.703 1 98.75 251 VAL A O 1
ATOM 1973 N N . PHE A 1 252 ? -9.312 18.766 0.008 1 98.69 252 PHE A N 1
ATOM 1974 C CA . PHE A 1 252 ? -10.32 19.234 0.953 1 98.69 252 PHE A CA 1
ATOM 1975 C C . PHE A 1 252 ? -10.305 20.75 1.058 1 98.69 252 PHE A C 1
ATOM 1977 O O . PHE A 1 252 ? -9.938 21.297 2.098 1 98.69 252 PHE A O 1
ATOM 1984 N N . LEU A 1 253 ? -10.836 21.406 0.124 1 98.56 253 LEU A N 1
ATOM 1985 C CA . LEU A 1 253 ? -10.742 22.859 -0.015 1 98.56 253 LEU A CA 1
ATOM 1986 C C . LEU A 1 253 ? -11.477 23.562 1.117 1 98.56 253 LEU A C 1
ATOM 1988 O O . LEU A 1 253 ? -11.016 24.578 1.626 1 98.56 253 LEU A O 1
ATOM 1992 N N . GLU A 1 254 ? -12.602 23 1.53 1 98.19 254 GLU A N 1
ATOM 1993 C CA . GLU A 1 254 ? -13.383 23.625 2.596 1 98.19 254 GLU A CA 1
ATOM 1994 C C . GLU A 1 254 ? -12.688 23.484 3.945 1 98.19 254 GLU A C 1
ATOM 1996 O O . GLU A 1 254 ? -13.047 24.156 4.91 1 98.19 254 GLU A O 1
ATOM 2001 N N . GLY A 1 255 ? -11.688 22.656 3.994 1 98.62 255 GLY A N 1
ATOM 2002 C CA . GLY A 1 255 ? -10.93 22.438 5.219 1 98.62 255 GLY A CA 1
ATOM 2003 C C . GLY A 1 255 ? -9.758 23.375 5.379 1 98.62 255 GLY A C 1
ATOM 2004 O O . GLY A 1 255 ? -8.961 23.234 6.309 1 98.62 255 GLY A O 1
ATOM 2005 N N . ALA A 1 256 ? -9.633 24.391 4.578 1 98.62 256 ALA A N 1
ATOM 2006 C CA . ALA A 1 256 ? -8.5 25.312 4.59 1 98.62 256 ALA A CA 1
ATOM 2007 C C . ALA A 1 256 ? -8.492 26.156 5.855 1 98.62 256 ALA A C 1
ATOM 2009 O O . ALA A 1 256 ? -9.555 26.531 6.363 1 98.62 256 ALA A O 1
ATOM 2010 N N . SER A 1 257 ? -7.316 26.438 6.344 1 98.62 257 SER A N 1
ATOM 2011 C CA . SER A 1 257 ? -7.191 27.453 7.379 1 98.62 257 SER A CA 1
ATOM 2012 C C . SER A 1 257 ? -7.41 28.844 6.812 1 98.62 257 SER A C 1
ATOM 2014 O O . SER A 1 257 ? -7.445 29.031 5.594 1 98.62 257 SER A O 1
ATOM 2016 N N . MET A 1 258 ? -7.516 29.797 7.684 1 98 258 MET A N 1
ATOM 2017 C CA . MET A 1 258 ? -7.734 31.156 7.238 1 98 258 MET A CA 1
ATOM 2018 C C . MET A 1 258 ? -6.547 31.672 6.426 1 98 258 MET A C 1
ATOM 2020 O O . MET A 1 258 ? -6.668 32.625 5.672 1 98 258 MET A O 1
ATOM 2024 N N . PHE A 1 259 ? -5.355 31.016 6.535 1 98.62 259 PHE A N 1
ATOM 2025 C CA . PHE A 1 259 ? -4.152 31.469 5.836 1 98.62 259 PHE A CA 1
ATOM 2026 C C . PHE A 1 259 ? -3.979 30.703 4.527 1 98.62 259 PHE A C 1
ATOM 2028 O O . PHE A 1 259 ? -3.049 30.984 3.764 1 98.62 259 PHE A O 1
ATOM 2035 N N . GLY A 1 260 ? -4.805 29.672 4.312 1 98.56 260 GLY A N 1
ATOM 2036 C CA . GLY A 1 260 ? -4.789 28.984 3.031 1 98.56 260 GLY A CA 1
ATOM 2037 C C . GLY A 1 260 ? -4.148 27.625 3.098 1 98.56 260 GLY A C 1
ATOM 2038 O O . GLY A 1 260 ? -4.125 26.891 2.104 1 98.56 260 GLY A O 1
ATOM 2039 N N . ALA A 1 261 ? -3.664 27.219 4.27 1 98.81 261 ALA A N 1
ATOM 2040 C CA . ALA A 1 261 ? -3.061 25.891 4.41 1 98.81 261 ALA A CA 1
ATOM 2041 C C . ALA A 1 261 ? -4.121 24.797 4.375 1 98.81 261 ALA A C 1
ATOM 2043 O O . ALA A 1 261 ? -5.207 24.953 4.941 1 98.81 261 ALA A O 1
ATOM 2044 N N . LEU A 1 262 ? -3.836 23.766 3.672 1 98.81 262 LEU A N 1
ATOM 2045 C CA . LEU A 1 262 ? -4.762 22.656 3.514 1 98.81 262 LEU A CA 1
ATOM 2046 C C . LEU A 1 262 ? -4.23 21.391 4.203 1 98.81 262 LEU A C 1
ATOM 2048 O O . LEU A 1 262 ? -3.033 21.297 4.484 1 98.81 262 LEU A O 1
ATOM 2052 N N . ASP A 1 263 ? -5.121 20.469 4.539 1 98.81 263 ASP A N 1
ATOM 2053 C CA . ASP A 1 263 ? -4.777 19.188 5.152 1 98.81 263 ASP A CA 1
ATOM 2054 C C . ASP A 1 263 ? -4.18 19.391 6.543 1 98.81 263 ASP A C 1
ATOM 2056 O O . ASP A 1 263 ? -3.314 18.609 6.969 1 98.81 263 ASP A O 1
ATOM 2060 N N . MET A 1 264 ? -4.582 20.484 7.242 1 98.81 264 MET A N 1
ATOM 2061 C CA . MET A 1 264 ? -4.117 20.688 8.609 1 98.81 264 MET A CA 1
ATOM 2062 C C . MET A 1 264 ? -4.895 19.812 9.586 1 98.81 264 MET A C 1
ATOM 2064 O O . MET A 1 264 ? -4.469 19.625 10.727 1 98.81 264 MET A O 1
ATOM 2068 N N . ALA A 1 265 ? -6.066 19.344 9.125 1 98.69 265 ALA A N 1
ATOM 2069 C CA . ALA A 1 265 ? -6.875 18.344 9.812 1 98.69 265 ALA A CA 1
ATOM 2070 C C . ALA A 1 265 ? -7.008 17.062 8.977 1 98.69 265 ALA A C 1
ATOM 2072 O O . ALA A 1 265 ? -7.551 17.109 7.871 1 98.69 265 ALA A O 1
ATOM 2073 N N . GLY A 1 266 ? -6.441 15.984 9.5 1 98.5 266 GLY A N 1
ATOM 2074 C CA . GLY A 1 266 ? -6.566 14.703 8.82 1 98.5 266 GLY A CA 1
ATOM 2075 C C . GLY A 1 266 ? -5.445 14.445 7.828 1 98.5 266 GLY A C 1
ATOM 2076 O O . GLY A 1 266 ? -4.426 15.133 7.844 1 98.5 266 GLY A O 1
ATOM 2077 N N . ASN A 1 267 ? -5.57 13.328 7.051 1 98.56 267 ASN A N 1
ATOM 2078 C CA . ASN A 1 267 ? -4.629 12.797 6.07 1 98.56 267 ASN A CA 1
ATOM 2079 C C . ASN A 1 267 ? -3.408 12.172 6.742 1 98.56 267 ASN A C 1
ATOM 2081 O O . ASN A 1 267 ? -3.373 10.961 6.969 1 98.56 267 ASN A O 1
ATOM 2085 N N . VAL A 1 268 ? -2.457 13.008 7.309 1 98.75 268 VAL A N 1
ATOM 2086 C CA . VAL A 1 268 ? -1.361 12.453 8.102 1 98.75 268 VAL A CA 1
ATOM 2087 C C . VAL A 1 268 ? -1.116 13.328 9.328 1 98.75 268 VAL A C 1
ATOM 2089 O O . VAL A 1 268 ? -1.351 14.539 9.289 1 98.75 268 VAL A O 1
ATOM 2092 N N . GLU A 1 269 ? -0.686 12.703 10.398 1 98.38 269 GLU A N 1
ATOM 2093 C CA . GLU A 1 269 ? -0.241 13.492 11.539 1 98.38 269 GLU A CA 1
ATOM 2094 C C . GLU A 1 269 ? 1.091 14.18 11.258 1 98.38 269 GLU A C 1
ATOM 2096 O O . GLU A 1 269 ? 2.01 13.562 10.711 1 98.38 269 GLU A O 1
ATOM 2101 N N . GLU A 1 270 ? 1.203 15.383 11.609 1 98.88 270 GLU A N 1
ATOM 2102 C CA . GLU A 1 270 ? 2.359 16.172 11.203 1 98.88 270 GLU A CA 1
ATOM 2103 C C . GLU A 1 270 ? 3.27 16.469 12.391 1 98.88 270 GLU A C 1
ATOM 2105 O O . GLU A 1 270 ? 2.842 17.094 13.367 1 98.88 270 GLU A O 1
ATOM 2110 N N . TYR A 1 271 ? 4.484 16.094 12.273 1 98.88 271 TYR A N 1
ATOM 2111 C CA . TYR A 1 271 ? 5.484 16.469 13.266 1 98.88 271 TYR A CA 1
ATOM 2112 C C . TYR A 1 271 ? 5.688 17.984 13.297 1 98.88 271 TYR A C 1
ATOM 2114 O O . TYR A 1 271 ? 5.715 18.625 12.25 1 98.88 271 TYR A O 1
ATOM 2122 N N . VAL A 1 272 ? 5.852 18.453 14.492 1 98.81 272 VAL A N 1
ATOM 2123 C CA . VAL A 1 272 ? 6.359 19.812 14.656 1 98.81 272 VAL A CA 1
ATOM 2124 C C . VAL A 1 272 ? 7.781 19.766 15.219 1 98.81 272 VAL A C 1
ATOM 2126 O O . VAL A 1 272 ? 8.336 18.688 15.438 1 98.81 272 VAL A O 1
ATOM 2129 N N . ALA A 1 273 ? 8.367 20.906 15.406 1 98.56 273 ALA A N 1
ATOM 2130 C CA . ALA A 1 273 ? 9.773 21 15.773 1 98.56 273 ALA A CA 1
ATOM 2131 C C . ALA A 1 273 ? 9.977 20.719 17.266 1 98.56 273 ALA A C 1
ATOM 2133 O O . ALA A 1 273 ? 11.086 20.422 17.703 1 98.56 273 ALA A O 1
ATOM 2134 N N . ASP A 1 274 ? 8.938 20.734 18.062 1 98.31 274 ASP A N 1
ATOM 2135 C CA . ASP A 1 274 ? 9.055 20.719 19.516 1 98.31 274 ASP A CA 1
ATOM 2136 C C . ASP A 1 274 ? 8.93 19.297 20.047 1 98.31 274 ASP A C 1
ATOM 2138 O O . ASP A 1 274 ? 8.078 18.531 19.594 1 98.31 274 ASP A O 1
ATOM 2142 N N . ASP A 1 275 ? 9.734 19.016 21.031 1 97.75 275 ASP A N 1
ATOM 2143 C CA . ASP A 1 275 ? 9.445 17.859 21.891 1 97.75 275 ASP A CA 1
ATOM 2144 C C . ASP A 1 275 ? 8.32 18.172 22.875 1 97.75 275 ASP A C 1
ATOM 2146 O O . ASP A 1 275 ? 8.133 19.328 23.25 1 97.75 275 ASP A O 1
ATOM 2150 N N . TYR A 1 276 ? 7.684 17.141 23.234 1 97.44 276 TYR A N 1
ATOM 2151 C CA . TYR A 1 276 ? 6.598 17.328 24.188 1 97.44 276 TYR A CA 1
ATOM 2152 C C . TYR A 1 276 ? 7.125 17.859 25.516 1 97.44 276 TYR A C 1
ATOM 2154 O O . TYR A 1 276 ? 8.094 17.328 26.062 1 97.44 276 TYR A O 1
ATOM 2162 N N . ARG A 1 277 ? 6.57 18.938 25.969 1 96.06 277 ARG A N 1
ATOM 2163 C CA . ARG A 1 277 ? 6.723 19.531 27.297 1 96.06 277 ARG A CA 1
ATOM 2164 C C . ARG A 1 277 ? 5.426 20.188 27.766 1 96.06 277 ARG A C 1
ATOM 2166 O O . ARG A 1 277 ? 4.605 20.594 26.938 1 96.06 277 ARG A O 1
ATOM 2173 N N . ALA A 1 278 ? 5.312 20.203 29.078 1 96.69 278 ALA A N 1
ATOM 2174 C CA . ALA A 1 278 ? 4.16 20.938 29.609 1 96.69 278 ALA A CA 1
ATOM 2175 C C . ALA A 1 278 ? 4.172 22.391 29.141 1 96.69 278 ALA A C 1
ATOM 2177 O O . ALA A 1 278 ? 5.238 23 29.016 1 96.69 278 ALA A O 1
ATOM 2178 N N . TYR A 1 279 ? 2.924 22.938 28.891 1 97.19 279 TYR A N 1
ATOM 2179 C CA . TYR A 1 279 ? 2.836 24.375 28.594 1 97.19 279 TYR A CA 1
ATOM 2180 C C . TYR A 1 279 ? 3.213 25.203 29.812 1 97.19 279 TYR A C 1
ATOM 2182 O O . TYR A 1 279 ? 3.16 24.719 30.938 1 97.19 279 TYR A O 1
ATOM 2190 N N . PRO A 1 280 ? 3.672 26.484 29.516 1 95.56 280 PRO A N 1
ATOM 2191 C CA . PRO A 1 280 ? 3.977 27.344 30.656 1 95.56 280 PRO A CA 1
ATOM 2192 C C . PRO A 1 280 ? 2.822 27.422 31.656 1 95.56 280 PRO A C 1
ATOM 2194 O O . PRO A 1 280 ? 1.698 27.766 31.281 1 95.56 280 PRO A O 1
ATOM 2197 N N . GLY A 1 281 ? 3.152 27.016 32.906 1 93.69 281 GLY A N 1
ATOM 2198 C CA . GLY A 1 281 ? 2.15 27.094 33.969 1 93.69 281 GLY A CA 1
ATOM 2199 C C . GLY A 1 281 ? 1.216 25.891 33.969 1 93.69 281 GLY A C 1
ATOM 2200 O O . GLY A 1 281 ? 0.293 25.828 34.781 1 93.69 281 GLY A O 1
ATOM 2201 N N . GLY A 1 282 ? 1.438 24.984 33.094 1 92.5 282 GLY A N 1
ATOM 2202 C CA . GLY A 1 282 ? 0.547 23.844 33 1 92.5 282 GLY A CA 1
ATOM 2203 C C . GLY A 1 282 ? 1.069 22.625 33.719 1 92.5 282 GLY A C 1
ATOM 2204 O O . GLY A 1 282 ? 2.238 22.578 34.094 1 92.5 282 GLY A O 1
ATOM 2205 N N . PRO A 1 283 ? 0.25 21.656 33.906 1 91.12 283 PRO A N 1
ATOM 2206 C CA . PRO A 1 283 ? 0.646 20.438 34.594 1 91.12 283 PRO A CA 1
ATOM 2207 C C . PRO A 1 283 ? 1.518 19.516 33.75 1 91.12 283 PRO A C 1
ATOM 2209 O O . PRO A 1 283 ? 1.356 19.484 32.5 1 91.12 283 PRO A O 1
ATOM 2212 N N . GLU A 1 284 ? 2.379 18.797 34.406 1 91 284 GLU A N 1
ATOM 2213 C CA . GLU A 1 284 ? 3.064 17.688 33.75 1 91 284 GLU A CA 1
ATOM 2214 C C . GLU A 1 284 ? 2.156 16.469 33.656 1 91 284 GLU A C 1
ATOM 2216 O O . GLU A 1 284 ? 1.725 15.914 34.656 1 91 284 GLU A O 1
ATOM 2221 N N . ILE A 1 285 ? 1.911 16.125 32.438 1 92.81 285 ILE A N 1
ATOM 2222 C CA . ILE A 1 285 ? 1.004 15 32.219 1 92.81 285 ILE A CA 1
ATOM 2223 C C . ILE A 1 285 ? 1.795 13.781 31.75 1 92.81 285 ILE A C 1
ATOM 2225 O O . ILE A 1 285 ? 2.482 13.844 30.719 1 92.81 285 ILE A O 1
ATOM 2229 N N . ASN A 1 286 ? 1.707 12.688 32.438 1 91.19 286 ASN A N 1
ATOM 2230 C CA . ASN A 1 286 ? 2.338 11.422 32.062 1 91.19 286 ASN A CA 1
ATOM 2231 C C . ASN A 1 286 ? 1.333 10.461 31.438 1 91.19 286 ASN A C 1
ATOM 2233 O O . ASN A 1 286 ? 1.01 9.43 32.031 1 91.19 286 ASN A O 1
ATOM 2237 N N . ASP A 1 287 ? 1.023 10.781 30.234 1 88.88 287 ASP A N 1
ATOM 2238 C CA . ASP A 1 287 ? 0.094 9.898 29.531 1 88.88 287 ASP A CA 1
ATOM 2239 C C . ASP A 1 287 ? 0.815 8.68 28.984 1 88.88 287 ASP A C 1
ATOM 2241 O O . ASP A 1 287 ? 1.99 8.453 29.281 1 88.88 287 ASP A O 1
ATOM 2245 N N . ASP A 1 288 ? 0.156 7.867 28.25 1 86.19 288 ASP A N 1
ATOM 2246 C CA . ASP A 1 288 ? 0.692 6.605 27.75 1 86.19 288 ASP A CA 1
ATOM 2247 C C . ASP A 1 288 ? 1.919 6.844 26.875 1 86.19 288 ASP A C 1
ATOM 2249 O O . ASP A 1 288 ? 2.869 6.059 26.906 1 86.19 288 ASP A O 1
ATOM 2253 N N . LEU A 1 289 ? 1.904 7.93 26.125 1 90.12 289 LEU A N 1
ATOM 2254 C CA . LEU A 1 289 ? 3.037 8.219 25.25 1 90.12 289 LEU A CA 1
ATOM 2255 C C . LEU A 1 289 ? 4.293 8.508 26.062 1 90.12 289 LEU A C 1
ATOM 2257 O O . LEU A 1 289 ? 5.371 7.992 25.766 1 90.12 289 LEU A O 1
ATOM 2261 N N . VAL A 1 290 ? 4.129 9.336 27.062 1 91.88 290 VAL A N 1
ATOM 2262 C CA . VAL A 1 290 ? 5.262 9.672 27.922 1 91.88 290 VAL A CA 1
ATOM 2263 C C . VAL A 1 290 ? 5.742 8.422 28.656 1 91.88 290 VAL A C 1
ATOM 2265 O O . VAL A 1 290 ? 6.945 8.164 28.734 1 91.88 290 VAL A O 1
ATOM 2268 N N . LEU A 1 291 ? 4.848 7.625 29.094 1 91 291 LEU A N 1
ATOM 2269 C CA . LEU A 1 291 ? 5.188 6.457 29.906 1 91 291 LEU A CA 1
ATOM 2270 C C . LEU A 1 291 ? 5.797 5.355 29.031 1 91 291 LEU A C 1
ATOM 2272 O O . LEU A 1 291 ? 6.734 4.676 29.453 1 91 291 LEU A O 1
ATOM 2276 N N . ASP A 1 292 ? 5.285 5.219 27.844 1 90.25 292 ASP A N 1
ATOM 2277 C CA . ASP A 1 292 ? 5.688 4.094 27.016 1 90.25 292 ASP A CA 1
ATOM 2278 C C . ASP A 1 292 ? 6.848 4.48 26.094 1 90.25 292 ASP A C 1
ATOM 2280 O O . ASP A 1 292 ? 7.734 3.668 25.828 1 90.25 292 ASP A O 1
ATOM 2284 N N . VAL A 1 293 ? 6.82 5.695 25.594 1 92.19 293 VAL A N 1
ATOM 2285 C CA . VAL A 1 293 ? 7.766 6.105 24.562 1 92.19 293 VAL A CA 1
ATOM 2286 C C . VAL A 1 293 ? 8.812 7.043 25.172 1 92.19 293 VAL A C 1
ATOM 2288 O O . VAL A 1 293 ? 9.969 7.059 24.734 1 92.19 293 VAL A O 1
ATOM 2291 N N . GLY A 1 294 ? 8.414 7.77 26.234 1 94.44 294 GLY A N 1
ATOM 2292 C CA . GLY A 1 294 ? 9.305 8.766 26.812 1 94.44 294 GLY A CA 1
ATOM 2293 C C . GLY A 1 294 ? 9.344 10.062 26.016 1 94.44 294 GLY A C 1
ATOM 2294 O O . GLY A 1 294 ? 8.297 10.594 25.641 1 94.44 294 GLY A O 1
ATOM 2295 N N . ARG A 1 295 ? 10.531 10.609 25.953 1 94.12 295 ARG A N 1
ATOM 2296 C CA . ARG A 1 295 ? 10.68 11.82 25.156 1 94.12 295 ARG A CA 1
ATOM 2297 C C . ARG A 1 295 ? 10.281 11.57 23.703 1 94.12 295 ARG A C 1
ATOM 2299 O O . ARG A 1 295 ? 10.695 10.578 23.094 1 94.12 295 ARG A O 1
ATOM 2306 N N . HIS A 1 296 ? 9.414 12.43 23.203 1 96.62 296 HIS A N 1
ATOM 2307 C CA . HIS A 1 296 ? 8.938 12.273 21.828 1 96.62 296 HIS A CA 1
ATOM 2308 C C . HIS A 1 296 ? 8.609 13.633 21.203 1 96.62 296 HIS A C 1
ATOM 2310 O O . HIS A 1 296 ? 8.336 14.594 21.922 1 96.62 296 HIS A O 1
ATOM 2316 N N . ARG A 1 297 ? 8.703 13.641 19.906 1 98 297 ARG A N 1
ATOM 2317 C CA . ARG A 1 297 ? 8.305 14.812 19.156 1 98 297 ARG A CA 1
ATOM 2318 C C . ARG A 1 297 ? 6.785 14.953 19.109 1 98 297 ARG A C 1
ATOM 2320 O O . ARG A 1 297 ? 6.066 13.961 19 1 98 297 ARG A O 1
ATOM 2327 N N . VAL A 1 298 ? 6.309 16.234 19.234 1 98.25 298 VAL A N 1
ATOM 2328 C CA . VAL A 1 298 ? 4.871 16.469 19.172 1 98.25 298 VAL A CA 1
ATOM 2329 C C . VAL A 1 298 ? 4.383 16.328 17.734 1 98.25 298 VAL A C 1
ATOM 2331 O O . VAL A 1 298 ? 5.074 16.719 16.781 1 98.25 298 VAL A O 1
ATOM 2334 N N . ALA A 1 299 ? 3.232 15.734 17.562 1 98.31 299 ALA A N 1
ATOM 2335 C CA . ALA A 1 299 ? 2.531 15.633 16.281 1 98.31 299 ALA A CA 1
ATOM 2336 C C . ALA A 1 299 ? 1.137 16.25 16.375 1 98.31 299 ALA A C 1
ATOM 2338 O O . ALA A 1 299 ? 0.47 16.141 17.406 1 98.31 299 ALA A O 1
ATOM 2339 N N . ARG A 1 300 ? 0.697 16.875 15.281 1 98.56 300 ARG A N 1
ATOM 2340 C CA . ARG A 1 300 ? -0.563 17.609 15.25 1 98.56 300 ARG A CA 1
ATOM 2341 C C . ARG A 1 300 ? -1.394 17.219 14.031 1 98.56 300 ARG A C 1
ATOM 2343 O O . ARG A 1 300 ? -0.858 16.688 13.055 1 98.56 300 ARG A O 1
ATOM 2350 N N . GLY A 1 301 ? -2.707 17.406 14.109 1 98.5 301 GLY A N 1
ATOM 2351 C CA . GLY A 1 301 ? -3.533 17.453 12.914 1 98.5 301 GLY A CA 1
ATOM 2352 C C . GLY A 1 301 ? -4.312 16.172 12.672 1 98.5 301 GLY A C 1
ATOM 2353 O O . GLY A 1 301 ? -5.273 16.156 11.898 1 98.5 301 GLY A O 1
ATOM 2354 N N . GLY A 1 302 ? -3.953 15.047 13.32 1 98.12 302 GLY A N 1
ATOM 2355 C CA . GLY A 1 302 ? -4.66 13.805 13.078 1 98.12 302 GLY A CA 1
ATOM 2356 C C . GLY A 1 302 ? -4.344 13.188 11.727 1 98.12 302 GLY A C 1
ATOM 2357 O O . GLY A 1 302 ? -3.424 13.641 11.031 1 98.12 302 GLY A O 1
ATOM 2358 N N . SER A 1 303 ? -5.086 12.125 11.391 1 98.5 303 SER A N 1
ATOM 2359 C CA . SER A 1 303 ? -4.785 11.391 10.172 1 98.5 303 SER A CA 1
ATOM 2360 C C . SER A 1 303 ? -6 10.602 9.688 1 98.5 303 SER A C 1
ATOM 2362 O O . SER A 1 303 ? -7.047 10.602 10.344 1 98.5 303 SER A O 1
ATOM 2364 N N . PHE A 1 304 ? -5.797 9.891 8.562 1 98.25 304 PHE A N 1
ATOM 2365 C CA . PHE A 1 304 ? -6.875 9.109 7.965 1 98.25 304 PHE A CA 1
ATOM 2366 C C . PHE A 1 304 ? -7.145 7.852 8.773 1 98.25 304 PHE A C 1
ATOM 2368 O O . PHE A 1 304 ? -8.125 7.148 8.531 1 98.25 304 PHE A O 1
ATOM 2375 N N . THR A 1 305 ? -6.32 7.598 9.82 1 97.5 305 THR A N 1
ATOM 2376 C CA . THR A 1 305 ? -6.492 6.41 10.648 1 97.5 305 THR A CA 1
ATOM 2377 C C . THR A 1 305 ? -7.02 6.789 12.031 1 97.5 305 THR A C 1
ATOM 2379 O O . THR A 1 305 ? -7.164 5.926 12.898 1 97.5 305 THR A O 1
ATOM 2382 N N . ARG A 1 306 ? -7.234 8.078 12.258 1 96.62 306 ARG A N 1
ATOM 2383 C CA . ARG A 1 306 ? -7.633 8.547 13.578 1 96.62 306 ARG A CA 1
ATOM 2384 C C . ARG A 1 306 ? -8.922 9.359 13.508 1 96.62 306 ARG A C 1
ATOM 2386 O O . ARG A 1 306 ? -9.266 9.898 12.453 1 96.62 306 ARG A O 1
ATOM 2393 N N . PHE A 1 307 ? -9.594 9.445 14.648 1 97.31 307 PHE A N 1
ATOM 2394 C CA . PHE A 1 307 ? -10.891 10.102 14.703 1 97.31 307 PHE A CA 1
ATOM 2395 C C . PHE A 1 307 ? -10.734 11.609 14.844 1 97.31 307 PHE A C 1
ATOM 2397 O O . PHE A 1 307 ? -9.625 12.109 15.055 1 97.31 307 PHE A O 1
ATOM 2404 N N . ARG A 1 308 ? -11.805 12.289 14.742 1 97.94 308 ARG A N 1
ATOM 2405 C CA . ARG A 1 308 ? -11.906 13.742 14.625 1 97.94 308 ARG A CA 1
ATOM 2406 C C . ARG A 1 308 ? -11.32 14.43 15.844 1 97.94 308 ARG A C 1
ATOM 2408 O O . ARG A 1 308 ? -10.906 15.594 15.773 1 97.94 308 ARG A O 1
ATOM 2415 N N . ASP A 1 309 ? -11.258 13.797 17 1 97.56 309 ASP A N 1
ATOM 2416 C CA . ASP A 1 309 ? -10.672 14.438 18.172 1 97.56 309 ASP A CA 1
ATOM 2417 C C . ASP A 1 309 ? -9.203 14.789 17.922 1 97.56 309 ASP A C 1
ATOM 2419 O O . ASP A 1 309 ? -8.711 15.812 18.406 1 97.56 309 ASP A O 1
ATOM 2423 N N . LEU A 1 310 ? -8.531 13.969 17.172 1 97.69 310 LEU A N 1
ATOM 2424 C CA . LEU A 1 310 ? -7.117 14.195 16.906 1 97.69 310 LEU A CA 1
ATOM 2425 C C . LEU A 1 310 ? -6.926 15.273 15.852 1 97.69 310 LEU A C 1
ATOM 2427 O O . LEU A 1 310 ? -5.816 15.773 15.664 1 97.69 310 LEU A O 1
ATOM 2431 N N . ALA A 1 311 ? -7.992 15.617 15.164 1 98.44 311 ALA A N 1
ATOM 2432 C CA . ALA A 1 311 ? -7.91 16.625 14.109 1 98.44 311 ALA A CA 1
ATOM 2433 C C . ALA A 1 311 ? -8.109 18.031 14.68 1 98.44 311 ALA A C 1
ATOM 2435 O O . ALA A 1 311 ? -8 19.031 13.953 1 98.44 311 ALA A O 1
ATOM 2436 N N . ARG A 1 312 ? -8.438 18.109 15.969 1 98.81 312 ARG A N 1
ATOM 2437 C CA . ARG A 1 312 ? -8.539 19.422 16.609 1 98.81 312 ARG A CA 1
ATOM 2438 C C . ARG A 1 312 ? -7.195 20.141 16.562 1 98.81 312 ARG A C 1
ATOM 2440 O O . ARG A 1 312 ? -6.145 19.531 16.75 1 98.81 312 ARG A O 1
ATOM 2447 N N . ASN A 1 313 ? -7.301 21.453 16.453 1 98.81 313 ASN A N 1
ATOM 2448 C CA . ASN A 1 313 ? -6.09 22.266 16.312 1 98.81 313 ASN A CA 1
ATOM 2449 C C . ASN A 1 313 ? -5.277 22.266 17.609 1 98.81 313 ASN A C 1
ATOM 2451 O O . ASN A 1 313 ? -4.055 22.438 17.578 1 98.81 313 ASN A O 1
ATOM 2455 N N . GLN A 1 314 ? -5.941 22.047 18.734 1 98.5 314 GLN A N 1
ATOM 2456 C CA . GLN A 1 314 ? -5.258 22.141 20.016 1 98.5 314 GLN A CA 1
ATOM 2457 C C . GLN A 1 314 ? -4.688 20.781 20.438 1 98.5 314 GLN A C 1
ATOM 2459 O O . GLN A 1 314 ? -3.898 20.703 21.391 1 98.5 314 GLN A O 1
ATOM 2464 N N . ARG A 1 315 ? -5.059 19.703 19.75 1 98.38 315 ARG A N 1
ATOM 2465 C CA . ARG A 1 315 ? -4.668 18.359 20.156 1 98.38 315 ARG A CA 1
ATOM 2466 C C . ARG A 1 315 ? -3.158 18.156 20.031 1 98.38 315 ARG A C 1
ATOM 2468 O O . ARG A 1 315 ? -2.561 18.531 19.016 1 98.38 315 ARG A O 1
ATOM 2475 N N . ARG A 1 316 ? -2.533 17.656 21.078 1 97.62 316 ARG A N 1
ATOM 2476 C CA . ARG A 1 316 ? -1.113 17.328 21.125 1 97.62 316 ARG A CA 1
ATOM 2477 C C . ARG A 1 316 ? -0.907 15.812 21.172 1 97.62 316 ARG A C 1
ATOM 2479 O O . ARG A 1 316 ? -1.355 15.156 22.109 1 97.62 316 ARG A O 1
ATOM 2486 N N . HIS A 1 317 ? -0.284 15.289 20.156 1 96.75 317 HIS A N 1
ATOM 2487 C CA . HIS A 1 317 ? -0.078 13.852 20.047 1 96.75 317 HIS A CA 1
ATOM 2488 C C . HIS A 1 317 ? 1.381 13.523 19.75 1 96.75 317 HIS A C 1
ATOM 2490 O O . HIS A 1 317 ? 2.277 14.305 20.078 1 96.75 317 HIS A O 1
ATOM 2496 N N . GLY A 1 318 ? 1.706 12.352 19.453 1 96.25 318 GLY A N 1
ATOM 2497 C CA . GLY A 1 318 ? 3.02 11.844 19.094 1 96.25 318 GLY A CA 1
ATOM 2498 C C . GLY A 1 318 ? 2.975 10.453 18.5 1 96.25 318 GLY A C 1
ATOM 2499 O O . GLY A 1 318 ? 1.905 9.852 18.391 1 96.25 318 GLY A O 1
ATOM 2500 N N . ARG A 1 319 ? 4.09 10.016 18.125 1 95.19 319 ARG A N 1
ATOM 2501 C CA . ARG A 1 319 ? 4.152 8.727 17.438 1 95.19 319 ARG A CA 1
ATOM 2502 C C . ARG A 1 319 ? 4.262 7.582 18.438 1 95.19 319 ARG A C 1
ATOM 2504 O O . ARG A 1 319 ? 5.141 7.582 19.297 1 95.19 319 ARG A O 1
ATOM 2511 N N . TYR A 1 320 ? 3.34 6.676 18.375 1 89.88 320 TYR A N 1
ATOM 2512 C CA . TYR A 1 320 ? 3.504 5.348 18.969 1 89.88 320 TYR A CA 1
ATOM 2513 C C . TYR A 1 320 ? 4.055 4.367 17.938 1 89.88 320 TYR A C 1
ATOM 2515 O O . TYR A 1 320 ? 3.758 4.477 16.75 1 89.88 320 TYR A O 1
ATOM 2523 N N . PRO A 1 321 ? 4.844 3.4 18.359 1 87.5 321 PRO A N 1
ATOM 2524 C CA . PRO A 1 321 ? 5.465 2.477 17.406 1 87.5 321 PRO A CA 1
ATOM 2525 C C . PRO A 1 321 ? 4.492 1.415 16.891 1 87.5 321 PRO A C 1
ATOM 2527 O O . PRO A 1 321 ? 4.68 0.225 17.156 1 87.5 321 PRO A O 1
ATOM 2530 N N . ARG A 1 322 ? 3.537 1.814 16.172 1 90.19 322 ARG A N 1
ATOM 2531 C CA . ARG A 1 322 ? 2.551 0.964 15.508 1 90.19 322 ARG A CA 1
ATOM 2532 C C . ARG A 1 322 ? 2.217 1.493 14.117 1 90.19 322 ARG A C 1
ATOM 2534 O O . ARG A 1 322 ? 2.307 2.697 13.867 1 90.19 322 ARG A O 1
ATOM 2541 N N . PRO A 1 323 ? 1.746 0.594 13.281 1 88.5 323 PRO A N 1
ATOM 2542 C CA . PRO A 1 323 ? 1.468 0.998 11.898 1 88.5 323 PRO A CA 1
ATOM 2543 C C . PRO A 1 323 ? 0.351 2.035 11.805 1 88.5 323 PRO A C 1
ATOM 2545 O O . PRO A 1 323 ? 0.342 2.852 10.875 1 88.5 323 PRO A O 1
ATOM 2548 N N . ILE A 1 324 ? -0.545 2.055 12.695 1 92.31 324 ILE A N 1
ATOM 2549 C CA . ILE A 1 324 ? -1.711 2.928 12.633 1 92.31 324 ILE A CA 1
ATOM 2550 C C . ILE A 1 324 ? -1.276 4.383 12.797 1 92.31 324 ILE A C 1
ATOM 2552 O O . ILE A 1 324 ? -2.039 5.305 12.492 1 92.31 324 ILE A O 1
ATOM 2556 N N . TYR A 1 325 ? -0.076 4.609 13.242 1 93.69 325 TYR A N 1
ATOM 2557 C CA . TYR A 1 325 ? 0.44 5.965 13.391 1 93.69 325 TYR A CA 1
ATOM 2558 C C . TYR A 1 325 ? 1.128 6.43 12.109 1 93.69 325 TYR A C 1
ATOM 2560 O O . TYR A 1 325 ? 2.32 6.18 11.914 1 93.69 325 TYR A O 1
ATOM 2568 N N . VAL A 1 326 ? 0.321 7.051 11.281 1 97.44 326 VAL A N 1
ATOM 2569 C CA . VAL A 1 326 ? 0.785 7.551 9.992 1 97.44 326 VAL A CA 1
ATOM 2570 C C . VAL A 1 326 ? 1.312 8.977 10.148 1 97.44 326 VAL A C 1
ATOM 2572 O O . VAL A 1 326 ? 0.545 9.938 10.07 1 97.44 326 VAL A O 1
ATOM 2575 N N . MET A 1 327 ? 2.67 9.055 10.211 1 98.25 327 MET A N 1
ATOM 2576 C CA . MET A 1 327 ? 3.34 10.305 10.57 1 98.25 327 MET A CA 1
ATOM 2577 C C . MET A 1 327 ? 3.943 10.977 9.344 1 98.25 327 MET A C 1
ATOM 2579 O O . MET A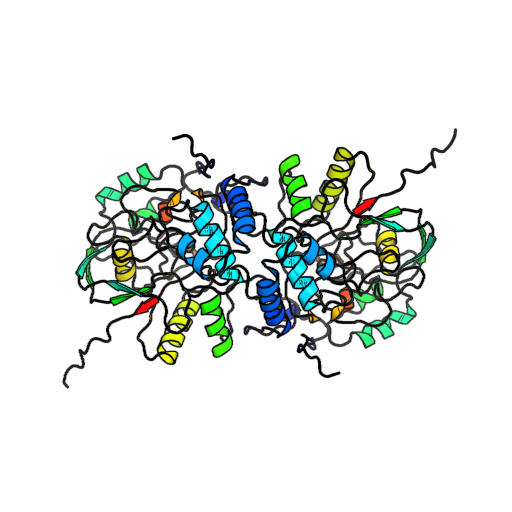 1 327 ? 4.703 10.352 8.602 1 98.25 327 MET A O 1
ATOM 2583 N N . GLY A 1 328 ? 3.568 12.172 9.078 1 98.75 328 GLY A N 1
ATOM 2584 C CA . GLY A 1 328 ? 4.141 13.031 8.055 1 98.75 328 GLY A CA 1
ATOM 2585 C C . GLY A 1 328 ? 4.586 14.375 8.586 1 98.75 328 GLY A C 1
ATOM 2586 O O . GLY A 1 328 ? 5.008 14.484 9.742 1 98.75 328 GLY A O 1
ATOM 2587 N N . PHE A 1 329 ? 4.695 15.391 7.688 1 98.94 329 PHE A N 1
ATOM 2588 C CA . PHE A 1 329 ? 5.152 16.703 8.109 1 98.94 329 PHE A CA 1
ATOM 2589 C C . PHE A 1 329 ? 4.895 17.75 7.016 1 98.94 329 PHE A C 1
ATOM 2591 O O . PHE A 1 329 ? 4.586 17.391 5.879 1 98.94 329 PHE A O 1
ATOM 2598 N N . ARG A 1 330 ? 4.902 18.969 7.41 1 98.88 330 ARG A N 1
ATOM 2599 C CA . ARG A 1 330 ? 4.934 20.109 6.496 1 98.88 330 ARG A CA 1
ATOM 2600 C C . ARG A 1 330 ? 6.031 21.094 6.879 1 98.88 330 ARG A C 1
ATOM 2602 O O . ARG A 1 330 ? 6.617 20.984 7.957 1 98.88 330 ARG A O 1
ATOM 2609 N N . LEU A 1 331 ? 6.277 22.016 5.988 1 98.88 331 LEU A N 1
ATOM 2610 C CA . LEU A 1 331 ? 7.41 22.906 6.172 1 98.88 331 LEU A CA 1
ATOM 2611 C C . LEU A 1 331 ? 6.941 24.297 6.617 1 98.88 331 LEU A C 1
ATOM 2613 O O . LEU A 1 331 ? 5.824 24.703 6.301 1 98.88 331 LEU A O 1
ATOM 2617 N N . VAL A 1 332 ? 7.789 24.953 7.34 1 98.62 332 VAL A N 1
ATOM 2618 C CA . VAL A 1 332 ? 7.734 26.406 7.484 1 98.62 332 VAL A CA 1
ATOM 2619 C C . VAL A 1 332 ? 8.984 27.031 6.867 1 98.62 332 VAL A C 1
ATOM 2621 O O . VAL A 1 332 ? 10 26.359 6.688 1 98.62 332 VAL A O 1
ATOM 2624 N N . GLU A 1 333 ? 8.82 28.172 6.441 1 98.44 333 GLU A N 1
ATOM 2625 C CA . GLU A 1 333 ? 9.922 29.031 6.047 1 98.44 333 GLU A CA 1
ATOM 2626 C C . GLU A 1 333 ? 10.008 30.266 6.941 1 98.44 333 GLU A C 1
ATOM 2628 O O . GLU A 1 333 ? 9.125 31.125 6.914 1 98.44 333 GLU A O 1
ATOM 2633 N N . ASN A 1 334 ? 11.008 30.312 7.684 1 95.12 334 ASN A N 1
ATOM 2634 C CA . ASN A 1 334 ? 11.164 31.406 8.641 1 95.12 334 ASN A CA 1
ATOM 2635 C C . ASN A 1 334 ? 11.945 32.562 8.047 1 95.12 334 ASN A C 1
ATOM 2637 O O . ASN A 1 334 ? 12.789 32.375 7.172 1 95.12 334 ASN A O 1
ATOM 2641 N N . ASN A 1 335 ? 11.359 33.812 8.188 1 81.69 335 ASN A N 1
ATOM 2642 C CA . ASN A 1 335 ? 12.094 34.969 7.754 1 81.69 335 ASN A CA 1
ATOM 2643 C C . ASN A 1 335 ? 13.422 35.125 8.5 1 81.69 335 ASN A C 1
ATOM 2645 O O . ASN A 1 335 ? 13.5 34.844 9.695 1 81.69 335 ASN A O 1
ATOM 2649 N N . VAL A 1 336 ? 14.516 34.875 7.809 1 59 336 VAL A N 1
ATOM 2650 C CA . VAL A 1 336 ? 15.828 35.125 8.383 1 59 336 VAL A CA 1
ATOM 2651 C C . VAL A 1 336 ? 15.891 36.531 9 1 59 336 VAL A C 1
ATOM 2653 O O . VAL A 1 336 ? 15.922 37.531 8.281 1 59 336 VAL A O 1
ATOM 2656 N N . ASP A 1 337 ? 14.875 37 9.391 1 45.88 337 ASP A N 1
ATOM 2657 C CA . ASP A 1 337 ? 15.164 38.344 9.875 1 45.88 337 ASP A CA 1
ATOM 2658 C C . ASP A 1 337 ? 16.453 38.375 10.695 1 45.88 337 ASP A C 1
ATOM 2660 O O . ASP A 1 337 ? 16.906 37.344 11.18 1 45.88 337 ASP A O 1
ATOM 2664 N N . GLN A 1 338 ? 16.656 39.812 11.141 1 38.97 338 GLN A N 1
ATOM 2665 C CA . GLN A 1 338 ? 17.266 41.094 11.461 1 38.97 338 GLN A CA 1
ATOM 2666 C C . GLN A 1 338 ? 17.844 41.094 12.875 1 38.97 338 GLN A C 1
ATOM 2668 O O . GLN A 1 338 ? 18.312 42.125 13.359 1 38.97 338 GLN A O 1
ATOM 2673 N N . ASN A 1 339 ? 17.344 40.281 13.758 1 37.28 339 ASN A N 1
ATOM 2674 C CA . ASN A 1 339 ? 17.938 40.656 15.039 1 37.28 339 ASN A CA 1
ATOM 2675 C C . ASN A 1 339 ? 19.422 40.344 15.078 1 37.28 339 ASN A C 1
ATOM 2677 O O . ASN A 1 339 ? 19.844 39.25 15.492 1 37.28 339 ASN A O 1
ATOM 2681 N N . VAL A 1 340 ? 20.188 40.625 13.984 1 38.38 340 VAL A N 1
ATOM 2682 C CA . VAL A 1 340 ? 21.578 40.875 14.359 1 38.38 340 VAL A CA 1
ATOM 2683 C C . VAL A 1 340 ? 21.625 41.906 15.492 1 38.38 340 VAL A C 1
ATOM 2685 O O . VAL A 1 340 ? 21.141 43.031 15.344 1 38.38 340 VAL A O 1
ATOM 2688 N N . PRO A 1 341 ? 21.688 41.562 16.734 1 35 341 PRO A N 1
ATOM 2689 C CA . PRO A 1 341 ? 22.125 42.625 17.656 1 35 341 PRO A CA 1
ATOM 2690 C C . PRO A 1 341 ? 23.219 43.5 17.047 1 35 341 PRO A C 1
ATOM 2692 O O . PRO A 1 341 ? 24.141 43 16.406 1 35 341 PRO A O 1
ATOM 2695 N N . HIS A 1 342 ? 22.938 44.75 16.438 1 28.12 342 HIS A N 1
ATOM 2696 C CA . HIS A 1 342 ? 24.031 45.688 16.328 1 28.12 342 HIS A CA 1
ATOM 2697 C C . HIS A 1 342 ? 24.906 45.688 17.578 1 28.12 342 HIS A C 1
ATOM 2699 O O . HIS A 1 342 ? 24.391 45.812 18.688 1 28.12 342 HIS A O 1
ATOM 2705 N N . ALA A 1 343 ? 26.156 45.344 17.453 1 27.31 343 ALA A N 1
ATOM 2706 C CA . ALA A 1 343 ? 27.109 45.875 18.406 1 27.31 343 ALA A CA 1
ATOM 2707 C C . ALA A 1 343 ? 27.094 47.406 18.359 1 27.31 343 ALA A C 1
ATOM 2709 O O . ALA A 1 343 ? 27.031 48 17.281 1 27.31 343 ALA A O 1
ATOM 2710 N N . MET B 1 1 ? 25.25 -9.141 -21.656 1 31.78 1 MET B N 1
ATOM 2711 C CA . MET B 1 1 ? 24.234 -8.375 -22.344 1 31.78 1 MET B CA 1
ATOM 2712 C C . MET B 1 1 ? 23.828 -7.141 -21.547 1 31.78 1 MET B C 1
ATOM 2714 O O . MET B 1 1 ? 23.531 -7.246 -20.344 1 31.78 1 MET B O 1
ATOM 2718 N N . THR B 1 2 ? 24.234 -6.035 -21.734 1 41.44 2 THR B N 1
ATOM 2719 C CA . THR B 1 2 ? 24.156 -4.711 -21.125 1 41.44 2 THR B CA 1
ATOM 2720 C C . THR B 1 2 ? 22.719 -4.355 -20.781 1 41.44 2 THR B C 1
ATOM 2722 O O . THR B 1 2 ? 21.875 -4.227 -21.672 1 41.44 2 THR B O 1
ATOM 2725 N N . ASN B 1 3 ? 21.984 -5.047 -19.812 1 52.94 3 ASN B N 1
ATOM 2726 C CA . ASN B 1 3 ? 20.562 -5.031 -19.5 1 52.94 3 ASN B CA 1
ATOM 2727 C C . ASN B 1 3 ? 20.047 -3.604 -19.359 1 5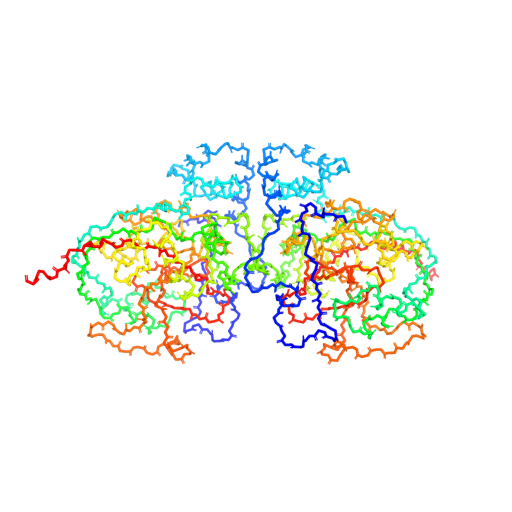2.94 3 ASN B C 1
ATOM 2729 O O . ASN B 1 3 ? 20.594 -2.807 -18.609 1 52.94 3 ASN B O 1
ATOM 2733 N N . GLN B 1 4 ? 19.516 -3.135 -20.469 1 60.88 4 GLN B N 1
ATOM 2734 C CA . GLN B 1 4 ? 19 -1.788 -20.719 1 60.88 4 GLN B CA 1
ATOM 2735 C C . GLN B 1 4 ? 18.312 -1.223 -19.484 1 60.88 4 GLN B C 1
ATOM 2737 O O . GLN B 1 4 ? 18.203 -0.005 -19.328 1 60.88 4 GLN B O 1
ATOM 2742 N N . TYR B 1 5 ? 17.875 -2.162 -18.594 1 69.94 5 TYR B N 1
ATOM 2743 C CA . TYR B 1 5 ? 17.141 -1.616 -17.469 1 69.94 5 TYR B CA 1
ATOM 2744 C C . TYR B 1 5 ? 17.984 -1.619 -16.203 1 69.94 5 TYR B C 1
ATOM 2746 O O . TYR B 1 5 ? 17.609 -1.015 -15.188 1 69.94 5 TYR B O 1
ATOM 2754 N N . GLY B 1 6 ? 19.234 -2.25 -16.266 1 80 6 GLY B N 1
ATOM 2755 C CA . GLY B 1 6 ? 19.969 -2.391 -15.016 1 80 6 GLY B CA 1
ATOM 2756 C C . GLY B 1 6 ? 19.25 -3.238 -13.984 1 80 6 GLY B C 1
ATOM 2757 O O . GLY B 1 6 ? 18.938 -2.768 -12.891 1 80 6 GLY B O 1
ATOM 2758 N N . TRP B 1 7 ? 19.094 -4.582 -14.266 1 88.25 7 TRP B N 1
ATOM 2759 C CA . TRP B 1 7 ? 18.312 -5.48 -13.414 1 88.25 7 TRP B CA 1
ATOM 2760 C C . TRP B 1 7 ? 18.938 -5.59 -12.023 1 88.25 7 TRP B C 1
ATOM 2762 O O . TRP B 1 7 ? 20.125 -5.297 -11.844 1 88.25 7 TRP B O 1
ATOM 2772 N N . HIS B 1 8 ? 18.141 -5.891 -11.023 1 91.94 8 HIS B N 1
ATOM 2773 C CA . HIS B 1 8 ? 18.594 -6.137 -9.664 1 91.94 8 HIS B CA 1
ATOM 2774 C C . HIS B 1 8 ? 19.234 -7.52 -9.539 1 91.94 8 HIS B C 1
ATOM 2776 O O . HIS B 1 8 ? 18.516 -8.531 -9.492 1 91.94 8 HIS B O 1
ATOM 2782 N N . TRP B 1 9 ? 20.531 -7.551 -9.469 1 92.06 9 TRP B N 1
ATOM 2783 C CA . TRP B 1 9 ? 21.25 -8.82 -9.523 1 92.06 9 TRP B CA 1
ATOM 2784 C C . TRP B 1 9 ? 22.328 -8.867 -8.453 1 92.06 9 TRP B C 1
ATOM 2786 O O . TRP B 1 9 ? 23.516 -8.977 -8.773 1 92.06 9 TRP B O 1
ATOM 2796 N N . PRO B 1 10 ? 21.953 -8.953 -7.199 1 91.75 10 PRO B N 1
ATOM 2797 C CA . PRO B 1 10 ? 22.938 -8.969 -6.117 1 91.75 10 PRO B CA 1
ATOM 2798 C C . PRO B 1 10 ? 23.547 -10.359 -5.891 1 91.75 10 PRO B C 1
ATOM 2800 O O . PRO B 1 10 ? 23.047 -11.344 -6.441 1 91.75 10 PRO B O 1
ATOM 2803 N N . THR B 1 11 ? 24.641 -10.383 -5.184 1 92.94 11 THR B N 1
ATOM 2804 C CA . THR B 1 11 ? 25.203 -11.609 -4.629 1 92.94 11 THR B CA 1
ATOM 2805 C C . THR B 1 11 ? 25.016 -11.648 -3.111 1 92.94 11 THR B C 1
ATOM 2807 O O . THR B 1 11 ? 25.406 -10.703 -2.414 1 92.94 11 THR B O 1
ATOM 2810 N N . LEU B 1 12 ? 24.422 -12.695 -2.662 1 92.12 12 LEU B N 1
ATOM 2811 C CA . LEU B 1 12 ? 24.125 -12.844 -1.239 1 92.12 12 LEU B CA 1
ATOM 2812 C C . LEU B 1 12 ? 25.047 -13.891 -0.606 1 92.12 12 LEU B C 1
ATOM 2814 O O . LEU B 1 12 ? 25.531 -14.797 -1.292 1 92.12 12 LEU B O 1
ATOM 2818 N N . PRO B 1 13 ? 25.219 -13.75 0.649 1 86.06 13 PRO B N 1
ATOM 2819 C CA . PRO B 1 13 ? 25.984 -14.789 1.351 1 86.06 13 PRO B CA 1
ATOM 2820 C C . PRO B 1 13 ? 25.203 -16.094 1.497 1 86.06 13 PRO B C 1
ATOM 2822 O O . PRO B 1 13 ? 23.969 -16.062 1.565 1 86.06 13 PRO B O 1
ATOM 2825 N N . SER B 1 14 ? 25.859 -17.25 1.479 1 80 14 SER B N 1
ATOM 2826 C CA . SER B 1 14 ? 25.266 -18.562 1.711 1 80 14 SER B CA 1
ATOM 2827 C C . SER B 1 14 ? 25.922 -19.25 2.908 1 80 14 SER B C 1
ATOM 2829 O O . SER B 1 14 ? 27.125 -19.5 2.916 1 80 14 SER B O 1
ATOM 2831 N N . PRO B 1 15 ? 25.141 -19.484 3.945 1 77.69 15 PRO B N 1
ATOM 2832 C CA . PRO B 1 15 ? 23.703 -19.312 4.043 1 77.69 15 PRO B CA 1
ATOM 2833 C C . PRO B 1 15 ? 23.297 -17.859 4.332 1 77.69 15 PRO B C 1
ATOM 2835 O O . PRO B 1 15 ? 24.141 -17.062 4.738 1 77.69 15 PRO B O 1
ATOM 2838 N N . LEU B 1 16 ? 22 -17.562 4.023 1 82.12 16 LEU B N 1
ATOM 2839 C CA . LEU B 1 16 ? 21.5 -16.234 4.355 1 82.12 16 LEU B CA 1
ATOM 2840 C C . LEU B 1 16 ? 21.562 -15.984 5.859 1 82.12 16 LEU B C 1
ATOM 2842 O O . LEU B 1 16 ? 21.297 -16.891 6.652 1 82.12 16 LEU B O 1
ATOM 2846 N N . PRO B 1 17 ? 22 -14.805 6.215 1 79 17 PRO B N 1
ATOM 2847 C CA . PRO B 1 17 ? 22 -14.5 7.648 1 79 17 PRO B CA 1
ATOM 2848 C C . PRO B 1 17 ? 20.594 -14.531 8.258 1 79 17 PRO B C 1
ATOM 2850 O O . PRO B 1 17 ? 19.625 -14.203 7.578 1 79 17 PRO B O 1
ATOM 2853 N N . LYS B 1 18 ? 20.672 -15.023 9.5 1 76.19 18 LYS B N 1
ATOM 2854 C CA . LYS B 1 18 ? 19.422 -15 10.25 1 76.19 18 LYS B CA 1
ATOM 2855 C C . LYS B 1 18 ? 19.188 -13.625 10.875 1 76.19 18 LYS B C 1
ATOM 2857 O O . LYS B 1 18 ? 20.125 -12.859 11.078 1 76.19 18 LYS B O 1
ATOM 2862 N N . ASN B 1 19 ? 18.016 -13.195 11.055 1 82.5 19 ASN B N 1
ATOM 2863 C CA . ASN B 1 19 ? 17.656 -12.008 11.805 1 82.5 19 ASN B CA 1
ATOM 2864 C C . ASN B 1 19 ? 18 -10.734 11.039 1 82.5 19 ASN B C 1
ATOM 2866 O O . ASN B 1 19 ? 18.516 -9.773 11.617 1 82.5 19 ASN B O 1
ATOM 2870 N N . VAL B 1 20 ? 18.031 -10.844 9.766 1 87.56 20 VAL B N 1
ATOM 2871 C CA . VAL B 1 20 ? 18.219 -9.641 8.953 1 87.56 20 VAL B CA 1
ATOM 2872 C C . VAL B 1 20 ? 16.859 -9.141 8.453 1 87.56 20 VAL B C 1
ATOM 2874 O O . VAL B 1 20 ? 15.875 -9.867 8.492 1 87.56 20 VAL B O 1
ATOM 2877 N N . SER B 1 21 ? 16.875 -7.855 8.086 1 90.62 21 SER B N 1
ATOM 2878 C CA . SER B 1 21 ? 15.648 -7.246 7.598 1 90.62 21 SER B CA 1
ATOM 2879 C C . SER B 1 21 ? 15.227 -7.844 6.262 1 90.62 21 SER B C 1
ATOM 2881 O O . SER B 1 21 ? 16.047 -8.453 5.566 1 90.62 21 SER B O 1
ATOM 2883 N N . ASP B 1 22 ? 14.008 -7.734 5.926 1 92.62 22 ASP B N 1
ATOM 2884 C CA . ASP B 1 22 ? 13.492 -8.156 4.629 1 92.62 22 ASP B CA 1
ATOM 2885 C C . ASP B 1 22 ? 14.258 -7.488 3.488 1 92.62 22 ASP B C 1
ATOM 2887 O O . ASP B 1 22 ? 14.539 -8.117 2.467 1 92.62 22 ASP B O 1
ATOM 2891 N N . ARG B 1 23 ? 14.609 -6.262 3.693 1 92.5 23 ARG B N 1
ATOM 2892 C CA . ARG B 1 23 ? 15.32 -5.52 2.66 1 92.5 23 ARG B CA 1
ATOM 2893 C C . ARG B 1 23 ? 16.672 -6.156 2.361 1 92.5 23 ARG B C 1
ATOM 2895 O O . ARG B 1 23 ? 17.062 -6.273 1.198 1 92.5 23 ARG B O 1
ATOM 2902 N N . VAL B 1 24 ? 17.328 -6.621 3.385 1 91.62 24 VAL B N 1
ATOM 2903 C CA . VAL B 1 24 ? 18.625 -7.293 3.219 1 91.62 24 VAL B CA 1
ATOM 2904 C C . VAL B 1 24 ? 18.422 -8.633 2.512 1 91.62 24 VAL B C 1
ATOM 2906 O O . VAL B 1 24 ? 19.203 -9.008 1.638 1 91.62 24 VAL B O 1
ATOM 2909 N N . LEU B 1 25 ? 17.359 -9.305 2.889 1 92.25 25 LEU B N 1
ATOM 2910 C CA . LEU B 1 25 ? 17.047 -10.586 2.262 1 92.25 25 LEU B CA 1
ATOM 2911 C C . LEU B 1 25 ? 16.766 -10.414 0.774 1 92.25 25 LEU B C 1
ATOM 2913 O O . LEU B 1 25 ? 17 -11.32 -0.023 1 92.25 25 LEU B O 1
ATOM 2917 N N . MET B 1 26 ? 16.297 -9.219 0.441 1 94.62 26 MET B N 1
ATOM 2918 C CA . MET B 1 26 ? 15.969 -8.922 -0.952 1 94.62 26 MET B CA 1
ATOM 2919 C C . MET B 1 26 ? 17.203 -8.398 -1.695 1 94.62 26 MET B C 1
ATOM 2921 O O . MET B 1 26 ? 17.141 -8.148 -2.898 1 94.62 26 MET B O 1
ATOM 2925 N N . GLY B 1 27 ? 18.297 -8.25 -0.977 1 94 27 GLY B N 1
ATOM 2926 C CA . GLY B 1 27 ? 19.562 -7.809 -1.574 1 94 27 GLY B CA 1
ATOM 2927 C C . GLY B 1 27 ? 19.594 -6.316 -1.841 1 94 27 GLY B C 1
ATOM 2928 O O . GLY B 1 27 ? 20.422 -5.848 -2.639 1 94 27 GLY B O 1
ATOM 2929 N N . TYR B 1 28 ? 18.703 -5.559 -1.24 1 94.56 28 TYR B N 1
ATOM 2930 C CA . TYR B 1 28 ? 18.656 -4.113 -1.439 1 94.56 28 TYR B CA 1
ATOM 2931 C C . TYR B 1 28 ? 19.453 -3.389 -0.365 1 94.56 28 TYR B C 1
ATOM 2933 O O . TYR B 1 28 ? 19.453 -3.791 0.801 1 94.56 28 TYR B O 1
ATOM 2941 N N . PRO B 1 29 ? 20.078 -2.32 -0.754 1 93.69 29 PRO B N 1
ATOM 2942 C CA . PRO B 1 29 ? 20.719 -1.475 0.258 1 93.69 29 PRO B CA 1
ATOM 2943 C C . PRO B 1 29 ? 19.703 -0.669 1.074 1 93.69 29 PRO B C 1
ATOM 2945 O O . PRO B 1 29 ? 18.516 -0.671 0.762 1 93.69 29 PRO B O 1
ATOM 2948 N N . GLN B 1 30 ? 20.172 -0.072 2.07 1 91.81 30 GLN B N 1
ATOM 2949 C CA . GLN B 1 30 ? 19.312 0.749 2.916 1 91.81 30 GLN B CA 1
ATOM 2950 C C . GLN B 1 30 ? 18.812 1.98 2.164 1 91.81 30 GLN B C 1
ATOM 2952 O O . GLN B 1 30 ? 17.688 2.432 2.377 1 91.81 30 GLN B O 1
ATOM 2957 N N . ALA B 1 31 ? 19.625 2.508 1.332 1 94.19 31 ALA B N 1
ATOM 2958 C CA . ALA B 1 31 ? 19.266 3.693 0.56 1 94.19 31 ALA B CA 1
ATOM 2959 C C . ALA B 1 31 ? 18.234 3.359 -0.511 1 94.19 31 ALA B C 1
ATOM 2961 O O . ALA B 1 31 ? 18.125 2.207 -0.936 1 94.19 31 ALA B O 1
ATOM 2962 N N . TYR B 1 32 ? 17.531 4.379 -0.884 1 95.75 32 TYR B N 1
ATOM 2963 C CA . TYR B 1 32 ? 16.5 4.219 -1.908 1 95.75 32 TYR B CA 1
ATOM 2964 C C . TYR B 1 32 ? 17.125 3.861 -3.252 1 95.75 32 TYR B C 1
ATOM 2966 O O . TYR B 1 32 ? 18.109 4.473 -3.672 1 95.75 32 TYR B O 1
ATOM 2974 N N . VAL B 1 33 ? 16.562 2.785 -3.891 1 93.25 33 VAL B N 1
ATOM 2975 C CA . VAL B 1 33 ? 16.984 2.35 -5.223 1 93.25 33 VAL B CA 1
ATOM 2976 C C . VAL B 1 33 ? 15.773 2.297 -6.148 1 93.25 33 VAL B C 1
ATOM 2978 O O . VAL B 1 33 ? 14.703 1.807 -5.766 1 93.25 33 VAL B O 1
ATOM 2981 N N . GLU B 1 34 ? 15.93 2.91 -7.27 1 90.81 34 GLU B N 1
ATOM 2982 C CA . GLU B 1 34 ? 14.906 2.865 -8.312 1 90.81 34 GLU B CA 1
ATOM 2983 C C . GLU B 1 34 ? 15.516 2.525 -9.672 1 90.81 34 GLU B C 1
ATOM 2985 O O . GLU B 1 34 ? 16.5 3.133 -10.078 1 90.81 34 GLU B O 1
ATOM 2990 N N . TYR B 1 35 ? 14.938 1.559 -10.352 1 91.31 35 TYR B N 1
ATOM 2991 C CA . TYR B 1 35 ? 15.445 1.127 -11.648 1 91.31 35 TYR B CA 1
ATOM 2992 C C . TYR B 1 35 ? 14.688 1.809 -12.781 1 91.31 35 TYR B C 1
ATOM 2994 O O . TYR B 1 35 ? 13.57 2.291 -12.594 1 91.31 35 TYR B O 1
ATOM 3002 N N . GLU B 1 36 ? 15.266 1.84 -13.914 1 91.19 36 GLU B N 1
ATOM 3003 C CA . GLU B 1 36 ? 14.727 2.51 -15.094 1 91.19 36 GLU B CA 1
ATOM 3004 C C . GLU B 1 36 ? 13.375 1.931 -15.492 1 91.19 36 GLU B C 1
ATOM 3006 O O . GLU B 1 36 ? 12.5 2.652 -15.977 1 91.19 36 GLU B O 1
ATOM 3011 N N . LEU B 1 37 ? 13.148 0.675 -15.242 1 92.62 37 LEU B N 1
ATOM 3012 C CA . LEU B 1 37 ? 11.891 0.016 -15.57 1 92.62 37 LEU B CA 1
ATOM 3013 C C . LEU B 1 37 ? 10.711 0.715 -14.891 1 92.62 37 LEU B C 1
ATOM 3015 O O . LEU B 1 37 ? 9.664 0.906 -15.508 1 92.62 37 LEU B O 1
ATOM 3019 N N . THR B 1 38 ? 10.922 1.066 -13.656 1 91.62 38 THR B N 1
ATOM 3020 C CA . THR B 1 38 ? 9.867 1.722 -12.891 1 91.62 38 THR B CA 1
ATOM 3021 C C . THR B 1 38 ? 9.492 3.061 -13.523 1 91.62 38 THR B C 1
ATOM 3023 O O . THR B 1 38 ? 8.305 3.367 -13.688 1 91.62 38 THR B O 1
ATOM 3026 N N . ARG B 1 39 ? 10.461 3.824 -13.906 1 90.88 39 ARG B N 1
ATOM 3027 C CA . ARG B 1 39 ? 10.234 5.113 -14.547 1 90.88 39 ARG B CA 1
ATOM 3028 C C . ARG B 1 39 ? 9.523 4.938 -15.883 1 90.88 39 ARG B C 1
ATOM 3030 O O . ARG B 1 39 ? 8.586 5.68 -16.203 1 90.88 39 ARG B O 1
ATOM 3037 N N . GLN B 1 40 ? 9.938 3.955 -16.625 1 94.69 40 GLN B N 1
ATOM 3038 C CA . GLN B 1 40 ? 9.359 3.73 -17.938 1 94.69 40 GLN B CA 1
ATOM 3039 C C . GLN B 1 40 ? 7.91 3.271 -17.844 1 94.69 40 GLN B C 1
ATOM 3041 O O . GLN B 1 40 ? 7.074 3.646 -18.656 1 94.69 40 GLN B O 1
ATOM 3046 N N . ILE B 1 41 ? 7.621 2.484 -16.859 1 96.06 41 ILE B N 1
ATOM 3047 C CA . ILE B 1 41 ? 6.246 2.047 -16.656 1 96.06 41 ILE B CA 1
ATOM 3048 C C . ILE B 1 41 ? 5.371 3.248 -16.312 1 96.06 41 ILE B C 1
ATOM 3050 O O . ILE B 1 41 ? 4.254 3.377 -16.812 1 96.06 41 ILE B O 1
ATOM 3054 N N . ALA B 1 42 ? 5.879 4.125 -15.43 1 93.5 42 ALA B N 1
ATOM 3055 C CA . ALA B 1 42 ? 5.129 5.324 -15.055 1 93.5 42 ALA B CA 1
ATOM 3056 C C . ALA B 1 42 ? 4.82 6.18 -16.281 1 93.5 42 ALA B C 1
ATOM 3058 O O . ALA B 1 42 ? 3.68 6.613 -16.469 1 93.5 42 ALA B O 1
ATOM 3059 N N . ASP B 1 43 ? 5.832 6.387 -17.141 1 94.06 43 ASP B N 1
ATOM 3060 C CA . ASP B 1 43 ? 5.652 7.168 -18.359 1 94.06 43 ASP B CA 1
ATOM 3061 C C . ASP B 1 43 ? 4.629 6.516 -19.281 1 94.06 43 ASP B C 1
ATOM 3063 O O . ASP B 1 43 ? 3.732 7.188 -19.797 1 94.06 43 ASP B O 1
ATOM 3067 N N . ALA B 1 44 ? 4.789 5.207 -19.469 1 96.81 44 ALA B N 1
ATOM 3068 C CA . ALA B 1 44 ? 3.885 4.469 -20.344 1 96.81 44 ALA B CA 1
ATOM 3069 C C . ALA B 1 44 ? 2.457 4.492 -19.797 1 96.81 44 ALA B C 1
ATOM 3071 O O . ALA B 1 44 ? 1.496 4.578 -20.562 1 96.81 44 ALA B O 1
ATOM 3072 N N . THR B 1 45 ? 2.316 4.387 -18.516 1 95.88 45 THR B N 1
ATOM 3073 C CA . THR B 1 45 ? 1 4.449 -17.875 1 95.88 45 THR B CA 1
ATOM 3074 C C . THR B 1 45 ? 0.329 5.789 -18.156 1 95.88 45 THR B C 1
ATOM 3076 O O . THR B 1 45 ? -0.842 5.836 -18.547 1 95.88 45 THR B O 1
ATOM 3079 N N . GLY B 1 46 ? 1.089 6.855 -17.984 1 92.44 46 GLY B N 1
ATOM 3080 C CA . GLY B 1 46 ? 0.564 8.172 -18.297 1 92.44 46 GLY B CA 1
ATOM 3081 C C . GLY B 1 46 ? 0.094 8.297 -19.734 1 92.44 46 GLY B C 1
ATOM 3082 O O . GLY B 1 46 ? -0.959 8.875 -20 1 92.44 46 GLY B O 1
ATOM 3083 N N . GLN B 1 47 ? 0.796 7.676 -20.656 1 93.25 47 GLN B N 1
ATOM 3084 C CA . GLN B 1 47 ? 0.489 7.754 -22.078 1 93.25 47 GLN B CA 1
ATOM 3085 C C . GLN B 1 47 ? -0.76 6.945 -22.422 1 93.25 47 GLN B C 1
ATOM 3087 O O . GLN B 1 47 ? -1.513 7.305 -23.328 1 93.25 47 GLN B O 1
ATOM 3092 N N . LEU B 1 48 ? -0.97 5.914 -21.688 1 96.44 48 LEU B N 1
ATOM 3093 C CA . LEU B 1 48 ? -2.037 4.98 -22.031 1 96.44 48 LEU B CA 1
ATOM 3094 C C . LEU B 1 48 ? -3.301 5.285 -21.234 1 96.44 48 LEU B C 1
ATOM 3096 O O . LEU B 1 48 ? -4.348 4.676 -21.453 1 96.44 48 LEU B O 1
ATOM 3100 N N . MET B 1 49 ? -3.197 6.246 -20.328 1 94.44 49 MET B N 1
ATOM 3101 C CA . MET B 1 49 ? -4.285 6.523 -19.391 1 94.44 49 MET B CA 1
ATOM 3102 C C . MET B 1 49 ? -5.566 6.879 -20.141 1 94.44 49 MET B C 1
ATOM 3104 O O . MET B 1 49 ? -6.664 6.547 -19.688 1 94.44 49 MET B O 1
ATOM 3108 N N . SER B 1 50 ? -5.48 7.527 -21.312 1 94.12 50 SER B N 1
ATOM 3109 C CA . SER B 1 50 ? -6.664 7.973 -22.031 1 94.12 50 SER B CA 1
ATOM 3110 C C . SER B 1 50 ? -7.125 6.914 -23.031 1 94.12 50 SER B C 1
ATOM 3112 O O . SER B 1 50 ? -8.164 7.078 -23.688 1 94.12 50 SER B O 1
ATOM 3114 N N . ALA B 1 51 ? -6.375 5.812 -23.219 1 96.19 51 ALA B N 1
ATOM 3115 C CA . ALA B 1 51 ? -6.711 4.777 -24.188 1 96.19 51 ALA B CA 1
ATOM 3116 C C . ALA B 1 51 ? -7.988 4.043 -23.781 1 96.19 51 ALA B C 1
ATOM 3118 O O . ALA B 1 51 ? -8.211 3.771 -22.609 1 96.19 51 ALA B O 1
ATOM 3119 N N . PRO B 1 52 ? -8.836 3.785 -24.781 1 96.06 52 PRO B N 1
ATOM 3120 C CA . PRO B 1 52 ? -10.023 2.988 -24.469 1 96.06 52 PRO B CA 1
ATOM 3121 C C . PRO B 1 52 ? -9.688 1.552 -24.078 1 96.06 52 PRO B C 1
ATOM 3123 O O . PRO B 1 52 ? -8.594 1.065 -24.375 1 96.06 52 PRO B O 1
ATOM 3126 N N . ILE B 1 53 ? -10.578 0.924 -23.453 1 97 53 ILE B N 1
ATOM 3127 C CA . ILE B 1 53 ? -10.398 -0.414 -22.891 1 97 53 ILE B CA 1
ATOM 3128 C C . ILE B 1 53 ? -9.984 -1.381 -24 1 97 53 ILE B C 1
ATOM 3130 O O . ILE B 1 53 ? -9.078 -2.195 -23.812 1 97 53 ILE B O 1
ATOM 3134 N N . GLU B 1 54 ? -10.57 -1.259 -25.172 1 97.94 54 GLU B N 1
ATOM 3135 C CA . GLU B 1 54 ? -10.273 -2.17 -26.266 1 97.94 54 GLU B CA 1
ATOM 3136 C C . GLU B 1 54 ? -8.812 -2.062 -26.703 1 97.94 54 GLU B C 1
ATOM 3138 O O . GLU B 1 54 ? -8.172 -3.074 -26.984 1 97.94 54 GLU B O 1
ATOM 3143 N N . GLN B 1 55 ? -8.367 -0.847 -26.75 1 98.19 55 GLN B N 1
ATOM 3144 C CA . GLN B 1 55 ? -6.969 -0.633 -27.109 1 98.19 55 GLN B CA 1
ATOM 3145 C C . GLN B 1 55 ? -6.035 -1.168 -26.031 1 98.19 55 GLN B C 1
ATOM 3147 O O . GLN B 1 55 ? -5.008 -1.775 -26.328 1 98.19 55 GLN B O 1
ATOM 3152 N N . LEU B 1 56 ? -6.363 -0.958 -24.781 1 98.5 56 LEU B N 1
ATOM 3153 C CA . LEU B 1 56 ? -5.562 -1.453 -23.672 1 98.5 56 LEU B CA 1
ATOM 3154 C C . LEU B 1 56 ? -5.48 -2.977 -23.688 1 98.5 56 LEU B C 1
ATOM 3156 O O . LEU B 1 56 ? -4.418 -3.549 -23.453 1 98.5 56 LEU B O 1
ATOM 3160 N N . LEU B 1 57 ? -6.562 -3.633 -24.047 1 98.5 57 LEU B N 1
ATOM 3161 C CA . LEU B 1 57 ? -6.598 -5.09 -24.141 1 98.5 57 LEU B CA 1
ATOM 3162 C C . LEU B 1 57 ? -5.668 -5.582 -25.234 1 98.5 57 LEU B C 1
ATOM 3164 O O . LEU B 1 57 ? -4.949 -6.57 -25.047 1 98.5 57 LEU B O 1
ATOM 3168 N N . ARG B 1 58 ? -5.652 -4.867 -26.312 1 98.44 58 ARG B N 1
ATOM 3169 C CA . ARG B 1 58 ? -4.766 -5.238 -27.422 1 98.44 58 ARG B CA 1
ATOM 3170 C C . ARG B 1 58 ? -3.303 -5.121 -27 1 98.44 58 ARG B C 1
ATOM 3172 O O . ARG B 1 58 ? -2.484 -5.98 -27.344 1 98.44 58 ARG B O 1
ATOM 3179 N N . VAL B 1 59 ? -3.02 -4.102 -26.25 1 98.56 59 VAL B N 1
ATOM 3180 C CA . VAL B 1 59 ? -1.645 -3.865 -25.812 1 98.56 59 VAL B CA 1
ATOM 3181 C C . VAL B 1 59 ? -1.221 -4.938 -24.812 1 98.56 59 VAL B C 1
ATOM 3183 O O . VAL B 1 59 ? -0.168 -5.562 -24.984 1 98.56 59 VAL B O 1
ATOM 3186 N N . VAL B 1 60 ? -2.059 -5.25 -23.828 1 98.12 60 VAL B N 1
ATOM 3187 C CA . VAL B 1 60 ? -1.696 -6.145 -22.734 1 98.12 60 VAL B CA 1
ATOM 3188 C C . VAL B 1 60 ? -1.525 -7.566 -23.266 1 98.12 60 VAL B C 1
ATOM 3190 O O . VAL B 1 60 ? -0.713 -8.336 -22.75 1 98.12 60 VAL B O 1
ATOM 3193 N N . GLU B 1 61 ? -2.195 -7.902 -24.391 1 97 61 GLU B N 1
ATOM 3194 C CA . GLU B 1 61 ? -2.221 -9.273 -24.875 1 97 61 GLU B CA 1
ATOM 3195 C C . GLU B 1 61 ? -1.355 -9.43 -26.125 1 97 61 GLU B C 1
ATOM 3197 O O . GLU B 1 61 ? -1.453 -10.43 -26.828 1 97 61 GLU B O 1
ATOM 3202 N N . SER B 1 62 ? -0.521 -8.438 -26.359 1 97.62 62 SER B N 1
ATOM 3203 C CA . SER B 1 62 ? 0.281 -8.492 -27.578 1 97.62 62 SER B CA 1
ATOM 3204 C C . SER B 1 62 ? 1.757 -8.703 -27.266 1 97.62 62 SER B C 1
ATOM 3206 O O . SER B 1 62 ? 2.377 -7.883 -26.594 1 97.62 62 SER B O 1
ATOM 3208 N N . LEU B 1 63 ? 2.334 -9.719 -27.844 1 96.75 63 LEU B N 1
ATOM 3209 C CA . LEU B 1 63 ? 3.758 -10 -27.703 1 96.75 63 LEU B CA 1
ATOM 3210 C C . LEU B 1 63 ? 4.598 -8.969 -28.453 1 96.75 63 LEU B C 1
ATOM 3212 O O . LEU B 1 63 ? 5.805 -8.867 -28.234 1 96.75 63 LEU B O 1
ATOM 3216 N N . ALA B 1 64 ? 3.979 -8.25 -29.344 1 97.25 64 ALA B N 1
ATOM 3217 C CA . ALA B 1 64 ? 4.684 -7.215 -30.109 1 97.25 64 ALA B CA 1
ATOM 3218 C C . ALA B 1 64 ? 4.945 -5.984 -29.234 1 97.25 64 ALA B C 1
ATOM 3220 O O . ALA B 1 64 ? 5.801 -5.16 -29.562 1 97.25 64 ALA B O 1
ATOM 3221 N N . GLU B 1 65 ? 4.199 -5.859 -28.188 1 97.38 65 GLU B N 1
ATOM 3222 C CA . GLU B 1 65 ? 4.371 -4.742 -27.266 1 97.38 65 GLU B CA 1
ATOM 3223 C C . GLU B 1 65 ? 5.457 -5.039 -26.234 1 97.38 65 GLU B C 1
ATOM 3225 O O . GLU B 1 65 ? 5.516 -6.145 -25.688 1 97.38 65 GLU B O 1
ATOM 3230 N N . PRO B 1 66 ? 6.34 -4.059 -26.031 1 96.44 66 PRO B N 1
ATOM 3231 C CA . PRO B 1 66 ? 7.316 -4.266 -24.953 1 96.44 66 PRO B CA 1
ATOM 3232 C C . PRO B 1 66 ? 6.664 -4.496 -23.594 1 96.44 66 PRO B C 1
ATOM 3234 O O . PRO B 1 66 ? 5.547 -4.031 -23.359 1 96.44 66 PRO B O 1
ATOM 3237 N N . LEU B 1 67 ? 7.348 -5.211 -22.719 1 97 67 LEU B N 1
ATOM 3238 C CA . LEU B 1 67 ? 6.844 -5.551 -21.391 1 97 67 LEU B CA 1
ATOM 3239 C C . LEU B 1 67 ? 6.359 -4.305 -20.656 1 97 67 LEU B C 1
ATOM 3241 O O . LEU B 1 67 ? 5.297 -4.32 -20.031 1 97 67 LEU B O 1
ATOM 3245 N N . VAL B 1 68 ? 7.117 -3.23 -20.812 1 97 68 VAL B N 1
ATOM 3246 C CA . VAL B 1 68 ? 6.805 -1.972 -20.141 1 97 68 VAL B CA 1
ATOM 3247 C C . VAL B 1 68 ? 5.398 -1.518 -20.516 1 97 68 VAL B C 1
ATOM 3249 O O . VAL B 1 68 ? 4.613 -1.121 -19.656 1 97 68 VAL B O 1
ATOM 3252 N N . ARG B 1 69 ? 5.062 -1.597 -21.734 1 98.25 69 ARG B N 1
ATOM 3253 C CA . ARG B 1 69 ? 3.76 -1.15 -22.203 1 98.25 69 ARG B CA 1
ATOM 3254 C C . ARG B 1 69 ? 2.66 -2.119 -21.797 1 98.25 69 ARG B C 1
ATOM 3256 O O . ARG B 1 69 ? 1.533 -1.705 -21.516 1 98.25 69 ARG B O 1
ATOM 3263 N N . ARG B 1 70 ? 2.965 -3.381 -21.766 1 98.69 70 ARG B N 1
ATOM 3264 C CA . ARG B 1 70 ? 1.98 -4.355 -21.312 1 98.69 70 ARG B CA 1
ATOM 3265 C C . ARG B 1 70 ? 1.641 -4.145 -19.844 1 98.69 70 ARG B C 1
ATOM 3267 O O . ARG B 1 70 ? 0.469 -4.172 -19.453 1 98.69 70 ARG B O 1
ATOM 3274 N N . ILE B 1 71 ? 2.682 -3.889 -19 1 98.5 71 ILE B N 1
ATOM 3275 C CA . ILE B 1 71 ? 2.447 -3.617 -17.594 1 98.5 71 ILE B CA 1
ATOM 3276 C C . ILE B 1 71 ? 1.609 -2.35 -17.438 1 98.5 71 ILE B C 1
ATOM 3278 O O . ILE B 1 71 ? 0.621 -2.334 -16.703 1 98.5 71 ILE B O 1
ATOM 3282 N N . ALA B 1 72 ? 1.975 -1.332 -18.172 1 97.94 72 ALA B N 1
ATOM 3283 C CA . ALA B 1 72 ? 1.269 -0.055 -18.109 1 97.94 72 ALA B CA 1
ATOM 3284 C C . ALA B 1 72 ? -0.193 -0.213 -18.516 1 97.94 72 ALA B C 1
ATOM 3286 O O . ALA B 1 72 ? -1.092 0.294 -17.844 1 97.94 72 ALA B O 1
ATOM 3287 N N . ALA B 1 73 ? -0.425 -0.91 -19.625 1 98.62 73 ALA B N 1
ATOM 3288 C CA . ALA B 1 73 ? -1.793 -1.147 -20.078 1 98.62 73 ALA B CA 1
ATOM 3289 C C . ALA B 1 73 ? -2.59 -1.922 -19.031 1 98.62 73 ALA B C 1
ATOM 3291 O O . ALA B 1 73 ? -3.762 -1.621 -18.781 1 98.62 73 ALA B O 1
ATOM 3292 N N . GLY B 1 74 ? -1.945 -2.912 -18.453 1 98.56 74 GLY B N 1
ATOM 3293 C CA . GLY B 1 74 ? -2.584 -3.652 -17.375 1 98.56 74 GLY B CA 1
ATOM 3294 C C . GLY B 1 74 ? -2.955 -2.779 -16.203 1 98.56 74 GLY B C 1
ATOM 3295 O O . GLY B 1 74 ? -4.035 -2.93 -15.625 1 98.56 74 GLY B O 1
ATOM 3296 N N . GLU B 1 75 ? -2.041 -1.859 -15.812 1 97.31 75 GLU B N 1
ATOM 3297 C CA . GLU B 1 75 ? -2.301 -0.931 -14.719 1 97.31 75 GLU B CA 1
ATOM 3298 C C . GLU B 1 75 ? -3.525 -0.068 -15 1 97.31 75 GLU B C 1
ATOM 3300 O O . GLU B 1 75 ? -4.387 0.104 -14.141 1 97.31 75 GLU B O 1
ATOM 3305 N N . VAL B 1 76 ? -3.621 0.444 -16.203 1 96.81 76 VAL B N 1
ATOM 3306 C CA . VAL B 1 76 ? -4.73 1.313 -16.578 1 96.81 76 VAL B CA 1
ATOM 3307 C C . VAL B 1 76 ? -6.027 0.508 -16.609 1 96.81 76 VAL B C 1
ATOM 3309 O O . VAL B 1 76 ? -7.07 0.976 -16.156 1 96.81 76 VAL B O 1
ATOM 3312 N N . LEU B 1 77 ? -5.965 -0.705 -17.094 1 97.38 77 LEU B N 1
ATOM 3313 C CA . LEU B 1 77 ? -7.133 -1.58 -17.094 1 97.38 77 LEU B CA 1
ATOM 3314 C C . LEU B 1 77 ? -7.633 -1.822 -15.672 1 97.38 77 LEU B C 1
ATOM 3316 O O . LEU B 1 77 ? -8.844 -1.851 -15.43 1 97.38 77 LEU B O 1
ATOM 3320 N N . GLY B 1 78 ? -6.66 -1.998 -14.797 1 96.06 78 GLY B N 1
ATOM 3321 C CA . GLY B 1 78 ? -7.043 -2.186 -13.406 1 96.06 78 GLY B CA 1
ATOM 3322 C C . GLY B 1 78 ? -7.871 -1.04 -12.859 1 96.06 78 GLY B C 1
ATOM 3323 O O . GLY B 1 78 ? -8.812 -1.26 -12.094 1 96.06 78 GLY B O 1
ATOM 3324 N N . CYS B 1 79 ? -7.574 0.137 -13.211 1 92.56 79 CYS B N 1
ATOM 3325 C CA . CYS B 1 79 ? -8.258 1.335 -12.742 1 92.56 79 CYS B CA 1
ATOM 3326 C C . CYS B 1 79 ? -9.609 1.495 -13.43 1 92.56 79 CYS B C 1
ATOM 3328 O O . CYS B 1 79 ? -10.586 1.92 -12.805 1 92.56 79 CYS B O 1
ATOM 3330 N N . LYS B 1 80 ? -9.719 1.074 -14.695 1 93.56 80 LYS B N 1
ATOM 3331 C CA . LYS B 1 80 ? -10.914 1.303 -15.492 1 93.56 80 LYS B CA 1
ATOM 3332 C C . LYS B 1 80 ? -11.906 0.148 -15.344 1 93.56 80 LYS B C 1
ATOM 3334 O O . LYS B 1 80 ? -13.086 0.292 -15.664 1 93.56 80 LYS B O 1
ATOM 3339 N N . GLY B 1 81 ? -11.414 -0.915 -14.93 1 94.69 81 GLY B N 1
ATOM 3340 C CA . GLY B 1 81 ? -12.164 -2.162 -14.961 1 94.69 81 GLY B CA 1
ATOM 3341 C C . GLY B 1 81 ? -11.648 -3.137 -16 1 94.69 81 GLY B C 1
ATOM 3342 O O . GLY B 1 81 ? -11.891 -2.967 -17.203 1 94.69 81 GLY B O 1
ATOM 3343 N N . ASP B 1 82 ? -10.945 -4.145 -15.586 1 97.56 82 ASP B N 1
ATOM 3344 C CA . ASP B 1 82 ? -10.312 -5.129 -16.453 1 97.56 82 ASP B CA 1
ATOM 3345 C C . ASP B 1 82 ? -11.297 -6.219 -16.859 1 97.56 82 ASP B C 1
ATOM 3347 O O . ASP B 1 82 ? -11.688 -7.047 -16.031 1 97.56 82 ASP B O 1
ATOM 3351 N N . PRO B 1 83 ? -11.688 -6.227 -18.109 1 97.5 83 PRO B N 1
ATOM 3352 C CA . PRO B 1 83 ? -12.703 -7.203 -18.531 1 97.5 83 PRO B CA 1
ATOM 3353 C C . PRO B 1 83 ? -12.172 -8.633 -18.516 1 97.5 83 PRO B C 1
ATOM 3355 O O . PRO B 1 83 ? -12.953 -9.586 -18.625 1 97.5 83 PRO B O 1
ATOM 3358 N N . ARG B 1 84 ? -10.922 -8.859 -18.453 1 97.88 84 ARG B N 1
ATOM 3359 C CA . ARG B 1 84 ? -10.344 -10.203 -18.422 1 97.88 84 ARG B CA 1
ATOM 3360 C C . ARG B 1 84 ? -10.664 -10.898 -17.094 1 97.88 84 ARG B C 1
ATOM 3362 O O . ARG B 1 84 ? -10.523 -12.117 -16.984 1 97.88 84 ARG B O 1
ATOM 3369 N N . ILE B 1 85 ? -11 -10.086 -16.047 1 98.5 85 ILE B N 1
ATOM 3370 C CA . ILE B 1 85 ? -11.297 -10.609 -14.727 1 98.5 85 ILE B CA 1
ATOM 3371 C C . ILE B 1 85 ? -12.812 -10.75 -14.547 1 98.5 85 ILE B C 1
ATOM 3373 O O . ILE B 1 85 ? -13.531 -9.758 -14.547 1 98.5 85 ILE B O 1
ATOM 3377 N N . ASP B 1 86 ? -13.234 -11.891 -14.508 1 98.19 86 ASP B N 1
ATOM 3378 C CA . ASP B 1 86 ? -14.625 -12.234 -14.234 1 98.19 86 ASP B CA 1
ATOM 3379 C C . ASP B 1 86 ? -14.734 -13.156 -13.023 1 98.19 86 ASP B C 1
ATOM 3381 O O . ASP B 1 86 ? -14.367 -14.336 -13.102 1 98.19 86 ASP B O 1
ATOM 3385 N N . VAL B 1 87 ? -15.273 -12.68 -11.953 1 98.12 87 VAL B N 1
ATOM 3386 C CA . VAL B 1 87 ? -15.258 -13.336 -10.648 1 98.12 87 VAL B CA 1
ATOM 3387 C C . VAL B 1 87 ? -15.891 -14.727 -10.758 1 98.12 87 VAL B C 1
ATOM 3389 O O . VAL B 1 87 ? -15.336 -15.703 -10.25 1 98.12 87 VAL B O 1
ATOM 3392 N N . PHE B 1 88 ? -16.969 -14.875 -11.414 1 98.38 88 PHE B N 1
ATOM 3393 C CA . PHE B 1 88 ? -17.75 -16.125 -11.391 1 98.38 88 PHE B CA 1
ATOM 3394 C C . PHE B 1 88 ? -17.438 -16.969 -12.617 1 98.38 88 PHE B C 1
ATOM 3396 O O . PHE B 1 88 ? -17.969 -18.078 -12.766 1 98.38 88 PHE B O 1
ATOM 3403 N N . SER B 1 89 ? -16.641 -16.484 -13.477 1 98.12 89 SER B N 1
ATOM 3404 C CA . SER B 1 89 ? -16.172 -17.219 -14.641 1 98.12 89 SER B CA 1
ATOM 3405 C C . SER B 1 89 ? -14.695 -16.953 -14.914 1 98.12 89 SER B C 1
ATOM 3407 O O . SER B 1 89 ? -14.344 -16.438 -15.977 1 98.12 89 SER B O 1
ATOM 3409 N N . PRO B 1 90 ? -13.883 -17.359 -13.961 1 98.38 90 PRO B N 1
ATOM 3410 C CA . PRO B 1 90 ? -12.453 -17.109 -14.18 1 98.38 90 PRO B CA 1
ATOM 3411 C C . PRO B 1 90 ? -11.922 -17.781 -15.438 1 98.38 90 PRO B C 1
ATOM 3413 O O . PRO B 1 90 ? -12.422 -18.844 -15.844 1 98.38 90 PRO B O 1
ATOM 3416 N N . ALA B 1 91 ? -10.961 -17.125 -16.078 1 98.31 91 ALA B N 1
ATOM 3417 C CA . ALA B 1 91 ? -10.297 -17.719 -17.234 1 98.31 91 ALA B CA 1
ATOM 3418 C C . ALA B 1 91 ? -9.5 -18.953 -16.844 1 98.31 91 ALA B C 1
ATOM 3420 O O . ALA B 1 91 ? -8.633 -18.891 -15.969 1 98.31 91 ALA B O 1
ATOM 3421 N N . MET B 1 92 ? -9.773 -20.078 -17.484 1 98.56 92 MET B N 1
ATOM 3422 C CA . MET B 1 92 ? -9.148 -21.359 -17.141 1 98.56 92 MET B CA 1
ATOM 3423 C C . MET B 1 92 ? -8.406 -21.938 -18.359 1 98.56 92 MET B C 1
ATOM 3425 O O . MET B 1 92 ? -8.82 -21.719 -19.5 1 98.56 92 MET B O 1
ATOM 3429 N N . CYS B 1 93 ? -7.328 -22.641 -18.094 1 98.81 93 CYS B N 1
ATOM 3430 C CA . CYS B 1 93 ? -6.566 -23.359 -19.094 1 98.81 93 CYS B CA 1
ATOM 3431 C C . CYS B 1 93 ? -6.793 -24.875 -18.969 1 98.81 93 CYS B C 1
ATOM 3433 O O . CYS B 1 93 ? -6.746 -25.422 -17.875 1 98.81 93 CYS B O 1
ATOM 3435 N N . ASP B 1 94 ? -6.965 -25.531 -20.078 1 98.5 94 ASP B N 1
ATOM 3436 C CA . ASP B 1 94 ? -7.156 -26.984 -20.078 1 98.5 94 ASP B CA 1
ATOM 3437 C C . ASP B 1 94 ? -5.824 -27.719 -19.938 1 98.5 94 ASP B C 1
ATOM 3439 O O . ASP B 1 94 ? -4.848 -27.375 -20.609 1 98.5 94 ASP B O 1
ATOM 3443 N N . VAL B 1 95 ? -5.793 -28.688 -19.062 1 98.5 95 VAL B N 1
ATOM 3444 C CA . VAL B 1 95 ? -4.645 -29.578 -18.891 1 98.5 95 VAL B CA 1
ATOM 3445 C C . VAL B 1 95 ? -5.082 -31.031 -19.047 1 98.5 95 VAL B C 1
ATOM 3447 O O . VAL B 1 95 ? -5.805 -31.562 -18.203 1 98.5 95 VAL B O 1
ATOM 3450 N N . PRO B 1 96 ? -4.676 -31.656 -20.047 1 97.19 96 PRO B N 1
ATOM 3451 C CA . PRO B 1 96 ? -5.102 -33.031 -20.281 1 97.19 96 PRO B CA 1
ATOM 3452 C C . PRO B 1 96 ? -4.543 -34 -19.25 1 97.19 96 PRO B C 1
ATOM 3454 O O . PRO B 1 96 ? -3.537 -33.719 -18.594 1 97.19 96 PRO B O 1
ATOM 3457 N N . ALA B 1 97 ? -5.273 -35.156 -19.109 1 97 97 ALA B N 1
ATOM 3458 C CA . ALA B 1 97 ? -4.773 -36.219 -18.25 1 97 97 ALA B CA 1
ATOM 3459 C C . ALA B 1 97 ? -3.379 -36.688 -18.688 1 97 97 ALA B C 1
ATOM 3461 O O . ALA B 1 97 ? -3.053 -36.625 -19.875 1 97 97 ALA B O 1
ATOM 3462 N N . ALA B 1 98 ? -2.629 -37.062 -17.688 1 97.12 98 ALA B N 1
ATOM 3463 C CA . ALA B 1 98 ? -1.26 -37.438 -18.031 1 97.12 98 ALA B CA 1
ATOM 3464 C C . ALA B 1 98 ? -0.622 -38.219 -16.891 1 97.12 98 ALA B C 1
ATOM 3466 O O . ALA B 1 98 ? -1.073 -38.156 -15.75 1 97.12 98 ALA B O 1
ATOM 3467 N N . GLN B 1 99 ? 0.341 -39.062 -17.266 1 97.38 99 GLN B N 1
ATOM 3468 C CA . GLN B 1 99 ? 1.323 -39.625 -16.328 1 97.38 99 GLN B CA 1
ATOM 3469 C C . GLN B 1 99 ? 2.582 -38.75 -16.297 1 97.38 99 GLN B C 1
ATOM 3471 O O . GLN B 1 99 ? 3.273 -38.625 -17.312 1 97.38 99 GLN B O 1
ATOM 3476 N N . VAL B 1 100 ? 2.826 -38.156 -15.148 1 96.75 100 VAL B N 1
ATOM 3477 C CA . VAL B 1 100 ? 3.859 -37.125 -15.117 1 96.75 100 VAL B CA 1
ATOM 3478 C C . VAL B 1 100 ? 4.906 -37.5 -14.062 1 96.75 100 VAL B C 1
ATOM 3480 O O . VAL B 1 100 ? 4.672 -38.344 -13.203 1 96.75 100 VAL B O 1
ATOM 3483 N N . GLU B 1 101 ? 6.062 -36.938 -14.211 1 96.88 101 GLU B N 1
ATOM 3484 C CA . GLU B 1 101 ? 7.098 -37 -13.188 1 96.88 101 GLU B CA 1
ATOM 3485 C C . GLU B 1 101 ? 7.246 -35.656 -12.461 1 96.88 101 GLU B C 1
ATOM 3487 O O . GLU B 1 101 ? 7.512 -34.625 -13.094 1 96.88 101 GLU B O 1
ATOM 3492 N N . ILE B 1 102 ? 7.086 -35.719 -11.172 1 97.25 102 ILE B N 1
ATOM 3493 C CA . ILE B 1 102 ? 7.129 -34.531 -10.32 1 97.25 102 ILE B CA 1
ATOM 3494 C C . ILE B 1 102 ? 8.406 -34.531 -9.492 1 97.25 102 ILE B C 1
ATOM 3496 O O . ILE B 1 102 ? 8.828 -35.594 -8.984 1 97.25 102 ILE B O 1
ATOM 3500 N N . GLY B 1 103 ? 9 -33.344 -9.367 1 98.19 103 GLY B N 1
ATOM 3501 C CA . GLY B 1 103 ? 10.18 -33.219 -8.516 1 98.19 103 GLY B CA 1
ATOM 3502 C C . GLY B 1 103 ? 11.477 -33.188 -9.305 1 98.19 103 GLY B C 1
ATOM 3503 O O . GLY B 1 103 ? 11.461 -33.031 -10.523 1 98.19 103 GLY B O 1
ATOM 3504 N N . LEU B 1 104 ? 12.57 -33.25 -8.625 1 98.19 104 LEU B N 1
ATOM 3505 C CA . LEU B 1 104 ? 13.922 -33.125 -9.156 1 98.19 104 LEU B CA 1
ATOM 3506 C C . LEU B 1 104 ? 14.688 -34.438 -8.977 1 98.19 104 LEU B C 1
ATOM 3508 O O . LEU B 1 104 ? 14.578 -35.094 -7.941 1 98.19 104 LEU B O 1
ATOM 3512 N N . GLU B 1 105 ? 15.422 -34.812 -10.008 1 97.31 105 GLU B N 1
ATOM 3513 C CA . GLU B 1 105 ? 16.328 -35.938 -9.844 1 97.31 105 GLU B CA 1
ATOM 3514 C C . GLU B 1 105 ? 17.391 -35.656 -8.805 1 97.31 105 GLU B C 1
ATOM 3516 O O . GLU B 1 105 ? 18.031 -34.594 -8.836 1 97.31 105 GLU B O 1
ATOM 3521 N N . PRO B 1 106 ? 17.656 -36.656 -7.938 1 97.12 106 PRO B N 1
ATOM 3522 C CA . PRO B 1 106 ? 18.625 -36.406 -6.867 1 97.12 106 PRO B CA 1
ATOM 3523 C C . PRO B 1 106 ? 19.984 -35.969 -7.395 1 97.12 106 PRO B C 1
ATOM 3525 O O . PRO B 1 106 ? 20.641 -35.094 -6.789 1 97.12 106 PRO B O 1
ATOM 3528 N N . GLN B 1 107 ? 20.422 -36.438 -8.523 1 97.12 107 GLN B N 1
ATOM 3529 C CA . GLN B 1 107 ? 21.75 -36.156 -9.062 1 97.12 107 GLN B CA 1
ATOM 3530 C C . GLN B 1 107 ? 21.828 -34.719 -9.57 1 97.12 107 GLN B C 1
ATOM 3532 O O . GLN B 1 107 ? 22.922 -34.219 -9.836 1 97.12 107 GLN B O 1
ATOM 3537 N N . ARG B 1 108 ? 20.688 -34.062 -9.625 1 97.69 108 ARG B N 1
ATOM 3538 C CA . ARG B 1 108 ? 20.656 -32.688 -10.172 1 97.69 108 ARG B CA 1
ATOM 3539 C C . ARG B 1 108 ? 20.797 -31.656 -9.07 1 97.69 108 ARG B C 1
ATOM 3541 O O . ARG B 1 108 ? 20.953 -30.469 -9.344 1 97.69 108 ARG B O 1
ATOM 3548 N N . VAL B 1 109 ? 20.812 -32.062 -7.832 1 98 109 VAL B N 1
ATOM 3549 C CA . VAL B 1 109 ? 20.844 -31.141 -6.699 1 98 109 VAL B CA 1
ATOM 3550 C C . VAL B 1 109 ? 22.094 -30.266 -6.773 1 98 109 VAL B C 1
ATOM 3552 O O . VAL B 1 109 ? 22.016 -29.047 -6.637 1 98 109 VAL B O 1
ATOM 3555 N N . ASP B 1 110 ? 23.281 -30.875 -7.051 1 98.06 110 ASP B N 1
ATOM 3556 C CA . ASP B 1 110 ? 24.531 -30.141 -7.113 1 98.06 110 ASP B CA 1
ATOM 3557 C C . ASP B 1 110 ? 24.516 -29.109 -8.242 1 98.06 110 ASP B C 1
ATOM 3559 O O . ASP B 1 110 ? 25.016 -28 -8.078 1 98.06 110 ASP B O 1
ATOM 3563 N N . ALA B 1 111 ? 23.953 -29.531 -9.328 1 97.94 111 ALA B N 1
ATOM 3564 C CA . ALA B 1 111 ? 23.875 -28.625 -10.477 1 97.94 111 ALA B CA 1
ATOM 3565 C C . ALA B 1 111 ? 23.016 -27.422 -10.164 1 97.94 111 ALA B C 1
ATOM 3567 O O . ALA B 1 111 ? 23.359 -26.297 -10.539 1 97.94 111 ALA B O 1
ATOM 3568 N N . VAL B 1 112 ? 21.906 -27.609 -9.477 1 97.94 112 VAL B N 1
ATOM 3569 C CA . VAL B 1 112 ? 21.016 -26.516 -9.102 1 97.94 112 VAL B CA 1
ATOM 3570 C C . VAL B 1 112 ? 21.719 -25.609 -8.109 1 97.94 112 VAL B C 1
ATOM 3572 O O . VAL B 1 112 ? 21.703 -24.375 -8.258 1 97.94 112 VAL B O 1
ATOM 3575 N N . MET B 1 113 ? 22.406 -26.188 -7.113 1 97 113 MET B N 1
ATOM 3576 C CA . MET B 1 113 ? 23.141 -25.406 -6.129 1 97 113 MET B CA 1
ATOM 3577 C C . MET B 1 113 ? 24.203 -24.531 -6.809 1 97 113 MET B C 1
ATOM 3579 O O . MET B 1 113 ? 24.375 -23.375 -6.449 1 97 113 MET B O 1
ATOM 3583 N N . THR B 1 114 ? 24.828 -25.094 -7.793 1 97.19 114 THR B N 1
ATOM 3584 C CA . THR B 1 114 ? 25.875 -24.375 -8.516 1 97.19 114 THR B CA 1
ATOM 3585 C C . THR B 1 114 ? 25.266 -23.266 -9.367 1 97.19 114 THR B C 1
ATOM 3587 O O . THR B 1 114 ? 25.766 -22.141 -9.375 1 97.19 114 THR B O 1
ATOM 3590 N N . ALA B 1 115 ? 24.188 -23.547 -10.047 1 97.12 115 ALA B N 1
ATOM 3591 C CA . ALA B 1 115 ? 23.547 -22.609 -10.961 1 97.12 115 ALA B CA 1
ATOM 3592 C C . ALA B 1 115 ? 23.047 -21.375 -10.211 1 97.12 115 ALA B C 1
ATOM 3594 O O . ALA B 1 115 ? 23.016 -20.266 -10.758 1 97.12 115 ALA B O 1
ATOM 3595 N N . TYR B 1 116 ? 22.688 -21.531 -8.984 1 96.75 116 TYR B N 1
ATOM 3596 C CA . TYR B 1 116 ? 22.078 -20.438 -8.227 1 96.75 116 TYR B CA 1
ATOM 3597 C C . TYR B 1 116 ? 22.953 -20.047 -7.035 1 96.75 116 TYR B C 1
ATOM 3599 O O . TYR B 1 116 ? 22.453 -19.547 -6.023 1 96.75 116 TYR B O 1
ATOM 3607 N N . ALA B 1 117 ? 24.219 -20.359 -7.195 1 94.56 117 ALA B N 1
ATOM 3608 C CA . ALA B 1 117 ? 25.172 -19.875 -6.211 1 94.56 117 ALA B CA 1
ATOM 3609 C C . ALA B 1 117 ? 25.109 -18.359 -6.07 1 94.56 117 ALA B C 1
ATOM 3611 O O . ALA B 1 117 ? 24.922 -17.641 -7.062 1 94.56 117 ALA B O 1
ATOM 3612 N N . GLY B 1 118 ? 25.125 -17.844 -4.895 1 94.19 118 GLY B N 1
ATOM 3613 C CA . GLY B 1 118 ? 25.094 -16.422 -4.668 1 94.19 118 GLY B CA 1
ATOM 3614 C C . GLY B 1 118 ? 23.719 -15.898 -4.281 1 94.19 118 GLY B C 1
ATOM 3615 O O . GLY B 1 118 ? 23.531 -14.688 -4.102 1 94.19 118 GLY B O 1
ATOM 3616 N N . LEU B 1 119 ? 22.719 -16.812 -4.164 1 94.69 119 LEU B N 1
ATOM 3617 C CA . LEU B 1 119 ? 21.375 -16.391 -3.783 1 94.69 119 LEU B CA 1
ATOM 3618 C C . LEU B 1 119 ? 21.047 -16.844 -2.367 1 94.69 119 LEU B C 1
ATOM 3620 O O . LEU B 1 119 ? 19.875 -16.812 -1.955 1 94.69 119 LEU B O 1
ATOM 3624 N N . GLY B 1 120 ? 22.031 -17.297 -1.673 1 91.81 120 GLY B N 1
ATOM 3625 C CA . GLY B 1 120 ? 21.906 -17.641 -0.265 1 91.81 120 GLY B CA 1
ATOM 3626 C C . GLY B 1 120 ? 21.109 -18.906 -0.027 1 91.81 120 GLY B C 1
ATOM 3627 O O . GLY B 1 120 ? 20.422 -19.031 0.995 1 91.81 120 GLY B O 1
ATOM 3628 N N . LEU B 1 121 ? 21.234 -19.859 -0.904 1 93.31 121 LEU B N 1
ATOM 3629 C CA . LEU B 1 121 ? 20.438 -21.094 -0.807 1 93.31 121 LEU B CA 1
ATOM 3630 C C . LEU B 1 121 ? 21 -22.016 0.256 1 93.31 121 LEU B C 1
ATOM 3632 O O . LEU B 1 121 ? 22.219 -22.094 0.435 1 93.31 121 LEU B O 1
ATOM 3636 N N . ASP B 1 122 ? 20.156 -22.672 0.928 1 93.31 122 ASP B N 1
ATOM 3637 C CA . ASP B 1 122 ? 20.5 -23.844 1.72 1 93.31 122 ASP B CA 1
ATOM 3638 C C . ASP B 1 122 ? 20.25 -25.125 0.928 1 93.31 122 ASP B C 1
ATOM 3640 O O . ASP B 1 122 ? 19.188 -25.297 0.32 1 93.31 122 ASP B O 1
ATOM 3644 N N . ARG B 1 123 ? 21.203 -26.016 0.948 1 94.5 123 ARG B N 1
ATOM 3645 C CA . ARG B 1 123 ? 21.109 -27.25 0.175 1 94.5 123 ARG B CA 1
ATOM 3646 C C . ARG B 1 123 ? 19.828 -28 0.499 1 94.5 123 ARG B C 1
ATOM 3648 O O . ARG B 1 123 ? 19.234 -28.625 -0.38 1 94.5 123 ARG B O 1
ATOM 3655 N N . SER B 1 124 ? 19.438 -27.938 1.758 1 94.62 124 SER B N 1
ATOM 3656 C CA . SER B 1 124 ? 18.234 -28.641 2.191 1 94.62 124 SER B CA 1
ATOM 3657 C C . SER B 1 124 ? 17 -28.156 1.434 1 94.62 124 SER B C 1
ATOM 3659 O O . SER B 1 124 ? 16.047 -28.922 1.25 1 94.62 124 SER B O 1
ATOM 3661 N N . TRP B 1 125 ? 16.984 -26.938 0.937 1 95.25 125 TRP B N 1
ATOM 3662 C CA . TRP B 1 125 ? 15.844 -26.375 0.214 1 95.25 125 TRP B CA 1
ATOM 3663 C C . TRP B 1 125 ? 15.672 -27.062 -1.139 1 95.25 125 TRP B C 1
ATOM 3665 O O . TRP B 1 125 ? 14.547 -27.203 -1.633 1 95.25 125 TRP B O 1
ATOM 3675 N N . ILE B 1 126 ? 16.797 -27.453 -1.719 1 96.69 126 ILE B N 1
ATOM 3676 C CA . ILE B 1 126 ? 16.781 -28.109 -3.025 1 96.69 126 ILE B CA 1
ATOM 3677 C C . ILE B 1 126 ? 16.578 -29.609 -2.852 1 96.69 126 ILE B C 1
ATOM 3679 O O . ILE B 1 126 ? 15.891 -30.25 -3.65 1 96.69 126 ILE B O 1
ATOM 3683 N N . GLU B 1 127 ? 17.125 -30.141 -1.803 1 97 127 GLU B N 1
ATOM 3684 C CA . GLU B 1 127 ? 16.953 -31.578 -1.526 1 97 127 GLU B CA 1
ATOM 3685 C C . GLU B 1 127 ? 15.492 -31.922 -1.295 1 97 127 GLU B C 1
ATOM 3687 O O . GLU B 1 127 ? 15.062 -33.031 -1.593 1 97 127 GLU B O 1
ATOM 3692 N N . LYS B 1 128 ? 14.672 -30.969 -0.916 1 96.44 128 LYS B N 1
ATOM 3693 C CA . LYS B 1 128 ? 13.242 -31.156 -0.708 1 96.44 128 LYS B CA 1
ATOM 3694 C C . LYS B 1 128 ? 12.531 -31.469 -2.023 1 96.44 128 LYS B C 1
ATOM 3696 O O . LYS B 1 128 ? 11.406 -31.969 -2.027 1 96.44 128 LYS B O 1
ATOM 3701 N N . GLU B 1 129 ? 13.148 -31.141 -3.08 1 97.81 129 GLU B N 1
ATOM 3702 C CA . GLU B 1 129 ? 12.539 -31.328 -4.398 1 97.81 129 GLU B CA 1
ATOM 3703 C C . GLU B 1 129 ? 12.742 -32.75 -4.902 1 97.81 129 GLU B C 1
ATOM 3705 O O . GLU B 1 129 ? 12.227 -33.125 -5.961 1 97.81 129 GLU B O 1
ATOM 3710 N N . THR B 1 130 ? 13.492 -33.562 -4.145 1 97.69 130 THR B N 1
ATOM 3711 C CA . THR B 1 130 ? 13.875 -34.875 -4.609 1 97.69 130 THR B CA 1
ATOM 3712 C C . THR B 1 130 ? 13.148 -35.969 -3.816 1 97.69 130 THR B C 1
ATOM 3714 O O . THR B 1 130 ? 12.734 -35.75 -2.68 1 97.69 130 THR B O 1
ATOM 3717 N N . PRO B 1 131 ? 13.039 -37.25 -4.41 1 97.88 131 PRO B N 1
ATOM 3718 C CA . PRO B 1 131 ? 13.328 -37.594 -5.805 1 97.88 131 PRO B CA 1
ATOM 3719 C C . PRO B 1 131 ? 12.164 -37.25 -6.742 1 97.88 131 PRO B C 1
ATOM 3721 O O . PRO B 1 131 ? 11.078 -36.875 -6.281 1 97.88 131 PRO B O 1
ATOM 3724 N N . ASN B 1 132 ? 12.484 -37.219 -8.031 1 97.12 132 ASN B N 1
ATOM 3725 C CA . ASN B 1 132 ? 11.352 -37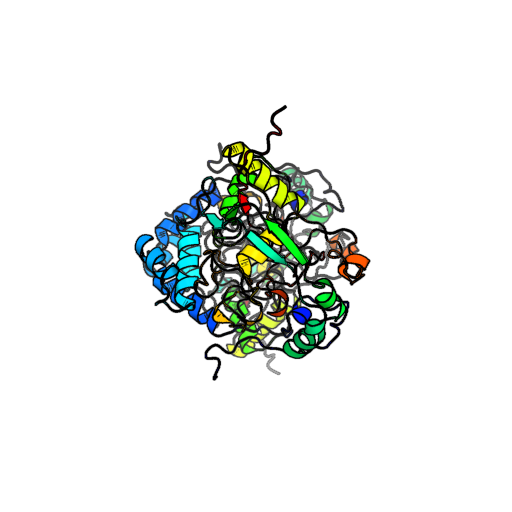.219 -8.953 1 97.12 132 ASN B CA 1
ATOM 3726 C C . ASN B 1 132 ? 10.555 -38.531 -8.844 1 97.12 132 ASN B C 1
ATOM 3728 O O . ASN B 1 132 ? 11.109 -39.562 -8.516 1 97.12 132 ASN B O 1
ATOM 3732 N N . HIS B 1 133 ? 9.305 -38.5 -8.977 1 97.44 133 HIS B N 1
ATOM 3733 C CA . HIS B 1 133 ? 8.414 -39.625 -8.852 1 97.44 133 HIS B CA 1
ATOM 3734 C C . HIS B 1 133 ? 7.227 -39.531 -9.805 1 97.44 133 HIS B C 1
ATOM 3736 O O . HIS B 1 133 ? 6.832 -38.406 -10.18 1 97.44 133 HIS B O 1
ATOM 3742 N N . ARG B 1 134 ? 6.605 -40.594 -10.133 1 97.19 134 ARG B N 1
ATOM 3743 C CA . ARG B 1 134 ? 5.516 -40.625 -11.102 1 97.19 134 ARG B CA 1
ATOM 3744 C C . ARG B 1 134 ? 4.168 -40.375 -10.43 1 97.19 134 ARG B C 1
ATOM 3746 O O . ARG B 1 134 ? 3.928 -40.875 -9.312 1 97.19 134 ARG B O 1
ATOM 3753 N N . VAL B 1 135 ? 3.352 -39.594 -11.031 1 97.5 135 VAL B N 1
ATOM 3754 C CA . VAL B 1 135 ? 2.002 -39.281 -10.57 1 97.5 135 VAL B CA 1
ATOM 3755 C C . VAL B 1 135 ? 1.026 -39.344 -11.742 1 97.5 135 VAL B C 1
ATOM 3757 O O . VAL B 1 135 ? 1.329 -38.875 -12.836 1 97.5 135 VAL B O 1
ATOM 3760 N N . SER B 1 136 ? -0.11 -40 -11.539 1 97.44 136 SER B N 1
ATOM 3761 C CA . SER B 1 136 ? -1.196 -40 -12.516 1 97.44 136 SER B CA 1
ATOM 3762 C C . SER B 1 136 ? -2.158 -38.844 -12.25 1 97.44 136 SER B C 1
ATOM 3764 O O . SER B 1 136 ? -2.703 -38.719 -11.156 1 97.44 136 SER B O 1
ATOM 3766 N N . LEU B 1 137 ? -2.34 -38 -13.234 1 97.25 137 LEU B N 1
ATOM 3767 C CA . LEU B 1 137 ? -3.248 -36.875 -13.125 1 97.25 137 LEU B CA 1
ATOM 3768 C C . LEU B 1 137 ? -4.426 -37 -14.078 1 97.25 137 LEU B C 1
ATOM 3770 O O . LEU B 1 137 ? -4.234 -37.281 -15.273 1 97.25 137 LEU B O 1
ATOM 3774 N N . ALA B 1 138 ? -5.629 -36.938 -13.539 1 97.12 138 ALA B N 1
ATOM 3775 C CA . ALA B 1 138 ? -6.789 -36.75 -14.406 1 97.12 138 ALA B CA 1
ATOM 3776 C C . ALA B 1 138 ? -6.754 -35.375 -15.078 1 97.12 138 ALA B C 1
ATOM 3778 O O . ALA B 1 138 ? -5.965 -34.5 -14.695 1 97.12 138 ALA B O 1
ATOM 3779 N N . SER B 1 139 ? -7.531 -35.281 -16.172 1 97.56 139 SER B N 1
ATOM 3780 C CA . SER B 1 139 ? -7.637 -33.969 -16.781 1 97.56 139 SER B CA 1
ATOM 3781 C C . SER B 1 139 ? -8.227 -32.969 -15.812 1 97.56 139 SER B C 1
ATOM 3783 O O . SER B 1 139 ? -9.047 -33.312 -14.961 1 97.56 139 SER B O 1
ATOM 3785 N N . PHE B 1 140 ? -7.812 -31.781 -15.891 1 98.12 140 PHE B N 1
ATOM 3786 C CA . PHE B 1 140 ? -8.312 -30.688 -15.062 1 98.12 140 PHE B CA 1
ATOM 3787 C C . PHE B 1 140 ? -8.133 -29.344 -15.781 1 98.12 140 PHE B C 1
ATOM 3789 O O . PHE B 1 140 ? -7.578 -29.297 -16.875 1 98.12 140 PHE B O 1
ATOM 3796 N N . ARG B 1 141 ? -8.734 -28.359 -15.25 1 98.62 141 ARG B N 1
ATOM 3797 C CA . ARG B 1 141 ? -8.469 -26.984 -15.68 1 98.62 141 ARG B CA 1
ATOM 3798 C C . ARG B 1 141 ? -7.777 -26.188 -14.578 1 98.62 141 ARG B C 1
ATOM 3800 O O . ARG B 1 141 ? -7.969 -26.453 -13.391 1 98.62 141 ARG B O 1
ATOM 3807 N N . ILE B 1 142 ? -6.898 -25.297 -14.984 1 98.81 142 ILE B N 1
ATOM 3808 C CA . ILE B 1 142 ? -6.191 -24.484 -14.016 1 98.81 142 ILE B CA 1
ATOM 3809 C C . ILE B 1 142 ? -6.363 -23 -14.359 1 98.81 142 ILE B C 1
ATOM 3811 O O . ILE B 1 142 ? -6.469 -22.641 -15.539 1 98.81 142 ILE B O 1
ATOM 3815 N N . GLY B 1 143 ? -6.457 -22.172 -13.391 1 98.88 143 GLY B N 1
ATOM 3816 C CA . GLY B 1 143 ? -6.609 -20.734 -13.617 1 98.88 143 GLY B CA 1
ATOM 3817 C C . GLY B 1 143 ? -5.516 -20.156 -14.492 1 98.88 143 GLY B C 1
ATOM 3818 O O . GLY B 1 143 ? -4.328 -20.406 -14.258 1 98.88 143 GLY B O 1
ATOM 3819 N N . ARG B 1 144 ? -5.91 -19.406 -15.484 1 98.88 144 ARG B N 1
ATOM 3820 C CA . ARG B 1 144 ? -4.93 -18.719 -16.328 1 98.88 144 ARG B CA 1
ATOM 3821 C C . ARG B 1 144 ? -4.098 -17.734 -15.508 1 98.88 144 ARG B C 1
ATOM 3823 O O . ARG B 1 144 ? -2.912 -17.531 -15.789 1 98.88 144 ARG B O 1
ATOM 3830 N N . TYR B 1 145 ? -4.746 -17.141 -14.523 1 98.81 145 TYR B N 1
ATOM 3831 C CA . TYR B 1 145 ? -4.152 -16.172 -13.625 1 98.81 145 TYR B CA 1
ATOM 3832 C C . TYR B 1 145 ? -4.289 -16.609 -12.172 1 98.81 145 TYR B C 1
ATOM 3834 O O . TYR B 1 145 ? -5.188 -17.391 -11.836 1 98.81 145 TYR B O 1
ATOM 3842 N N . PRO B 1 146 ? -3.361 -16.125 -11.242 1 98.88 146 PRO B N 1
ATOM 3843 C CA . PRO B 1 146 ? -3.736 -16.172 -9.828 1 98.88 146 PRO B CA 1
ATOM 3844 C C . PRO B 1 146 ? -4.977 -15.328 -9.516 1 98.88 146 PRO B C 1
ATOM 3846 O O . PRO B 1 146 ? -5.336 -14.438 -10.289 1 98.88 146 PRO B O 1
ATOM 3849 N N . VAL B 1 147 ? -5.645 -15.664 -8.414 1 98.94 147 VAL B N 1
ATOM 3850 C CA . VAL B 1 147 ? -6.828 -14.93 -7.992 1 98.94 147 VAL B CA 1
ATOM 3851 C C . VAL B 1 147 ? -6.453 -13.477 -7.703 1 98.94 147 VAL B C 1
ATOM 3853 O O . VAL B 1 147 ? -5.441 -13.203 -7.051 1 98.94 147 VAL B O 1
ATOM 3856 N N . THR B 1 148 ? -7.246 -12.539 -8.195 1 98.94 148 THR B N 1
ATOM 3857 C CA . THR B 1 148 ? -6.922 -11.117 -8.109 1 98.94 148 THR B CA 1
ATOM 3858 C C . THR B 1 148 ? -7.586 -10.484 -6.895 1 98.94 148 THR B C 1
ATOM 3860 O O . THR B 1 148 ? -8.438 -11.094 -6.25 1 98.94 148 THR B O 1
ATOM 3863 N N . ASN B 1 149 ? -7.168 -9.211 -6.605 1 98.81 149 ASN B N 1
ATOM 3864 C CA . ASN B 1 149 ? -7.781 -8.445 -5.527 1 98.81 149 ASN B CA 1
ATOM 3865 C C . ASN B 1 149 ? -9.281 -8.25 -5.758 1 98.81 149 ASN B C 1
ATOM 3867 O O . ASN B 1 149 ? -10.07 -8.352 -4.82 1 98.81 149 ASN B O 1
ATOM 3871 N N . SER B 1 150 ? -9.688 -7.98 -7.004 1 98.38 150 SER B N 1
ATOM 3872 C CA . SER B 1 150 ? -11.102 -7.762 -7.312 1 98.38 150 SER B CA 1
ATOM 3873 C C . SER B 1 150 ? -11.922 -9.023 -7.066 1 98.38 150 SER B C 1
ATOM 3875 O O . SER B 1 150 ? -13.039 -8.945 -6.547 1 98.38 150 SER B O 1
ATOM 3877 N N . GLU B 1 151 ? -11.391 -10.117 -7.488 1 98.88 151 GLU B N 1
ATOM 3878 C CA . GLU B 1 151 ? -12.086 -11.383 -7.246 1 98.88 151 GLU B CA 1
ATOM 3879 C C . GLU B 1 151 ? -12.227 -11.648 -5.75 1 98.88 151 GLU B C 1
ATOM 3881 O O . GLU B 1 151 ? -13.305 -12.023 -5.285 1 98.88 151 GLU B O 1
ATOM 3886 N N . TYR B 1 152 ? -11.148 -11.469 -5.008 1 98.88 152 TYR B N 1
ATOM 3887 C CA . TYR B 1 152 ? -11.164 -11.719 -3.568 1 98.88 152 TYR B CA 1
ATOM 3888 C C . TYR B 1 152 ? -12.125 -10.766 -2.861 1 98.88 152 TYR B C 1
ATOM 3890 O O . TYR B 1 152 ? -12.797 -11.148 -1.901 1 98.88 152 TYR B O 1
ATOM 3898 N N . ARG B 1 153 ? -12.172 -9.5 -3.352 1 98.38 153 ARG B N 1
ATOM 3899 C CA . ARG B 1 153 ? -13.125 -8.523 -2.824 1 98.38 153 ARG B CA 1
ATOM 3900 C C . ARG B 1 153 ? -14.555 -9.039 -2.926 1 98.38 153 ARG B C 1
ATOM 3902 O O . ARG B 1 153 ? -15.336 -8.898 -1.986 1 98.38 153 ARG B O 1
ATOM 3909 N N . ALA B 1 154 ? -14.891 -9.633 -4.043 1 98.44 154 ALA B N 1
ATOM 3910 C CA . ALA B 1 154 ? -16.234 -10.172 -4.242 1 98.44 154 ALA B CA 1
ATOM 3911 C C . ALA B 1 154 ? -16.547 -11.25 -3.207 1 98.44 154 ALA B C 1
ATOM 3913 O O . ALA B 1 154 ? -17.656 -11.297 -2.676 1 98.44 154 ALA B O 1
ATOM 3914 N N . PHE B 1 155 ? -15.609 -12.078 -2.867 1 98.88 155 PHE B N 1
ATOM 3915 C CA . PHE B 1 155 ? -15.727 -13.125 -1.853 1 98.88 155 PHE B CA 1
ATOM 3916 C C . PHE B 1 155 ? -16 -12.516 -0.482 1 98.88 155 PHE B C 1
ATOM 3918 O O . PHE B 1 155 ? -16.922 -12.938 0.212 1 98.88 155 PHE B O 1
ATOM 3925 N N . LEU B 1 156 ? -15.219 -11.508 -0.11 1 98.56 156 LEU B N 1
ATOM 3926 C CA . LEU B 1 156 ? -15.367 -10.875 1.196 1 98.56 156 LEU B CA 1
ATOM 3927 C C . LEU B 1 156 ? -16.734 -10.211 1.325 1 98.56 156 LEU B C 1
ATOM 3929 O O . LEU B 1 156 ? -17.391 -10.336 2.355 1 98.56 156 LEU B O 1
ATOM 3933 N N . LEU B 1 157 ? -17.188 -9.492 0.287 1 97.19 157 LEU B N 1
ATOM 3934 C CA . LEU B 1 157 ? -18.453 -8.766 0.317 1 97.19 157 LEU B CA 1
ATOM 3935 C C . LEU B 1 157 ? -19.625 -9.727 0.375 1 97.19 157 LEU B C 1
ATOM 3937 O O . LEU B 1 157 ? -20.625 -9.453 1.055 1 97.19 157 LEU B O 1
ATOM 3941 N N . ASP B 1 158 ? -19.484 -10.797 -0.35 1 98.12 158 ASP B N 1
ATOM 3942 C CA . ASP B 1 158 ? -20.594 -11.742 -0.465 1 98.12 158 ASP B CA 1
ATOM 3943 C C . ASP B 1 158 ? -20.75 -12.555 0.82 1 98.12 158 ASP B C 1
ATOM 3945 O O . ASP B 1 158 ? -21.859 -12.93 1.182 1 98.12 158 ASP B O 1
ATOM 3949 N N . THR B 1 159 ? -19.672 -12.844 1.589 1 98.06 159 THR B N 1
ATOM 3950 C CA . THR B 1 159 ? -19.719 -13.844 2.65 1 98.06 159 THR B CA 1
ATOM 3951 C C . THR B 1 159 ? -19.578 -13.18 4.02 1 98.06 159 THR B C 1
ATOM 3953 O O . THR B 1 159 ? -19.938 -13.773 5.039 1 98.06 159 THR B O 1
ATOM 3956 N N . GLY B 1 160 ? -18.938 -12.047 4.07 1 97.19 160 GLY B N 1
ATOM 3957 C CA . GLY B 1 160 ? -18.578 -11.477 5.359 1 97.19 160 GLY B CA 1
ATOM 3958 C C . GLY B 1 160 ? -17.438 -12.203 6.035 1 97.19 160 GLY B C 1
ATOM 3959 O O . GLY B 1 160 ? -17.281 -12.133 7.258 1 97.19 160 GLY B O 1
ATOM 3960 N N . TYR B 1 161 ? -16.641 -12.945 5.266 1 97.25 161 TYR B N 1
ATOM 3961 C CA . TYR B 1 161 ? -15.484 -13.672 5.789 1 97.25 161 TYR B CA 1
ATOM 3962 C C . TYR B 1 161 ? -14.609 -12.758 6.645 1 97.25 161 TYR B C 1
ATOM 3964 O O . TYR B 1 161 ? -14.312 -11.633 6.25 1 97.25 161 TYR B O 1
ATOM 3972 N N . PRO B 1 162 ? -14.195 -13.141 7.781 1 95.19 162 PRO B N 1
ATOM 3973 C CA . PRO B 1 162 ? -13.664 -12.211 8.781 1 95.19 162 PRO B CA 1
ATOM 3974 C C . PRO B 1 162 ? -12.156 -12.039 8.688 1 95.19 162 PRO B C 1
ATOM 3976 O O . PRO B 1 162 ? -11.539 -11.453 9.586 1 95.19 162 PRO B O 1
ATOM 3979 N N . PHE B 1 163 ? -11.516 -12.57 7.703 1 96.19 163 PHE B N 1
ATOM 3980 C CA . PHE B 1 163 ? -10.07 -12.422 7.57 1 96.19 163 PHE B CA 1
ATOM 3981 C C . PHE B 1 163 ? -9.719 -11.68 6.285 1 96.19 163 PHE B C 1
ATOM 3983 O O . PHE B 1 163 ? -10.117 -12.094 5.195 1 96.19 163 PHE B O 1
ATOM 3990 N N . LEU B 1 164 ? -9.016 -10.57 6.496 1 97.12 164 LEU B N 1
ATOM 3991 C CA . LEU B 1 164 ? -8.609 -9.742 5.367 1 97.12 164 LEU B CA 1
ATOM 3992 C C . LEU B 1 164 ? -7.18 -10.07 4.941 1 97.12 164 LEU B C 1
ATOM 3994 O O . LEU B 1 164 ? -6.359 -10.484 5.766 1 97.12 164 LEU B O 1
ATOM 3998 N N . PRO B 1 165 ? -6.891 -9.938 3.59 1 97.31 165 PRO B N 1
ATOM 3999 C CA . PRO B 1 165 ? -5.477 -10.023 3.211 1 97.31 165 PRO B CA 1
ATOM 4000 C C . PRO B 1 165 ? -4.602 -9.039 3.975 1 97.31 165 PRO B C 1
ATOM 4002 O O . PRO B 1 165 ? -4.898 -7.84 4.004 1 97.31 165 PRO B O 1
ATOM 4005 N N . THR B 1 166 ? -3.541 -9.477 4.527 1 94.56 166 THR B N 1
ATOM 4006 C CA . THR B 1 166 ? -2.682 -8.578 5.285 1 94.56 166 THR B CA 1
ATOM 4007 C C . THR B 1 166 ? -1.923 -7.641 4.348 1 94.56 166 THR B C 1
ATOM 4009 O O . THR B 1 166 ? -1.355 -6.641 4.789 1 94.56 166 THR B O 1
ATOM 4012 N N . GLY B 1 167 ? -1.979 -7.984 3.072 1 94.06 167 GLY B N 1
ATOM 4013 C CA . GLY B 1 167 ? -1.416 -7.09 2.074 1 94.06 167 GLY B CA 1
ATOM 4014 C C . GLY B 1 167 ? -2.268 -5.855 1.829 1 94.06 167 GLY B C 1
ATOM 4015 O O . GLY B 1 167 ? -1.812 -4.895 1.206 1 94.06 167 GLY B O 1
ATOM 4016 N N . TRP B 1 168 ? -3.531 -5.898 2.256 1 96.12 168 TRP B N 1
ATOM 4017 C CA . TRP B 1 168 ? -4.391 -4.723 2.184 1 96.12 168 TRP B CA 1
ATOM 4018 C C . TRP B 1 168 ? -4.121 -3.781 3.354 1 96.12 168 TRP B C 1
ATOM 4020 O O . TRP B 1 168 ? -4.578 -4.027 4.473 1 96.12 168 TRP B O 1
ATOM 4030 N N . ALA B 1 169 ? -3.451 -2.689 3.088 1 93.44 169 ALA B N 1
ATOM 4031 C CA . ALA B 1 169 ? -3.109 -1.745 4.148 1 93.44 169 ALA B CA 1
ATOM 4032 C C . ALA B 1 169 ? -4.359 -1.268 4.883 1 93.44 169 ALA B C 1
ATOM 4034 O O . ALA B 1 169 ? -5.309 -0.792 4.258 1 93.44 169 ALA B O 1
ATOM 4035 N N . PHE B 1 170 ? -4.43 -1.519 6.211 1 93.94 170 PHE B N 1
ATOM 4036 C CA . PHE B 1 170 ? -5.496 -1.117 7.125 1 93.94 170 PHE B CA 1
ATOM 4037 C C . PHE B 1 170 ? -6.82 -1.756 6.723 1 93.94 170 PHE B C 1
ATOM 4039 O O . PHE B 1 170 ? -7.891 -1.248 7.07 1 93.94 170 PHE B O 1
ATOM 4046 N N . GLY B 1 171 ? -6.727 -2.758 5.859 1 94.12 171 GLY B N 1
ATOM 4047 C CA . GLY B 1 171 ? -7.91 -3.506 5.469 1 94.12 171 GLY B CA 1
ATOM 4048 C C . GLY B 1 171 ? -8.68 -2.857 4.332 1 94.12 171 GLY B C 1
ATOM 4049 O O . GLY B 1 171 ? -9.867 -3.135 4.141 1 94.12 171 GLY B O 1
ATOM 4050 N N . ARG B 1 172 ? -8.016 -1.989 3.611 1 94.12 172 ARG B N 1
ATOM 4051 C CA . ARG B 1 172 ? -8.656 -1.306 2.494 1 94.12 172 ARG B CA 1
ATOM 4052 C C . ARG B 1 172 ? -8.367 -2.016 1.176 1 94.12 172 ARG B C 1
ATOM 4054 O O . ARG B 1 172 ? -7.223 -2.375 0.898 1 94.12 172 ARG B O 1
ATOM 4061 N N . PHE B 1 173 ? -9.469 -2.162 0.368 1 96.62 173 PHE B N 1
ATOM 4062 C CA . PHE B 1 173 ? -9.312 -2.695 -0.98 1 96.62 173 PHE B CA 1
ATOM 4063 C C . PHE B 1 173 ? -8.43 -1.788 -1.825 1 96.62 173 PHE B C 1
ATOM 4065 O O . PHE B 1 173 ? -8.68 -0.585 -1.925 1 96.62 173 PHE B O 1
ATOM 4072 N N . PRO B 1 174 ? -7.305 -2.373 -2.354 1 95.81 174 PRO B N 1
ATOM 4073 C CA . PRO B 1 174 ? -6.453 -1.564 -3.229 1 95.81 174 PRO B CA 1
ATOM 4074 C C . PRO B 1 174 ? -7.031 -1.408 -4.633 1 95.81 174 PRO B C 1
ATOM 4076 O O . PRO B 1 174 ? -6.633 -2.129 -5.555 1 95.81 174 PRO B O 1
ATOM 4079 N N . GLN B 1 175 ? -7.77 -0.411 -4.852 1 93.44 175 GLN B N 1
ATOM 4080 C CA . GLN B 1 175 ? -8.492 -0.196 -6.098 1 93.44 175 GLN B CA 1
ATOM 4081 C C . GLN B 1 175 ? -7.539 -0.129 -7.289 1 93.44 175 GLN B C 1
ATOM 4083 O O . GLN B 1 175 ? -7.832 -0.667 -8.359 1 93.44 175 GLN B O 1
ATOM 4088 N N . HIS B 1 176 ? -6.422 0.513 -7.125 1 92.38 176 HIS B N 1
ATOM 4089 C CA . HIS B 1 176 ? -5.469 0.708 -8.211 1 92.38 176 HIS B CA 1
ATOM 4090 C C . HIS B 1 176 ? -4.785 -0.602 -8.586 1 92.38 176 HIS B C 1
ATOM 4092 O O . HIS B 1 176 ? -4.109 -0.681 -9.617 1 92.38 176 HIS B O 1
ATOM 4098 N N . GLN B 1 177 ? -4.914 -1.63 -7.777 1 97 177 GLN B N 1
ATOM 4099 C CA . GLN B 1 177 ? -4.344 -2.951 -8.016 1 97 177 GLN B CA 1
ATOM 4100 C C . GLN B 1 177 ? -5.438 -4.016 -8.094 1 97 177 GLN B C 1
ATOM 4102 O O . GLN B 1 177 ? -5.219 -5.164 -7.715 1 97 177 GLN B O 1
ATOM 4107 N N . ALA B 1 178 ? -6.59 -3.578 -8.57 1 97.62 178 ALA B N 1
ATOM 4108 C CA . ALA B 1 178 ? -7.766 -4.449 -8.602 1 97.62 178 ALA B CA 1
ATOM 4109 C C . ALA B 1 178 ? -7.465 -5.746 -9.352 1 97.62 178 ALA B C 1
ATOM 4111 O O . ALA B 1 178 ? -7.926 -6.816 -8.953 1 97.62 178 ALA B O 1
ATOM 4112 N N . ASN B 1 179 ? -6.625 -5.648 -10.43 1 98.75 179 ASN B N 1
ATOM 4113 C CA . ASN B 1 179 ? -6.375 -6.828 -11.25 1 98.75 179 ASN B CA 1
ATOM 4114 C C . ASN B 1 179 ? -5.008 -7.438 -10.961 1 98.75 179 ASN B C 1
ATOM 4116 O O . ASN B 1 179 ? -4.477 -8.203 -11.766 1 98.75 179 ASN B O 1
ATOM 4120 N N . HIS B 1 180 ? -4.363 -7.027 -9.875 1 98.81 180 HIS B N 1
ATOM 4121 C CA . HIS B 1 180 ? -3.188 -7.711 -9.352 1 98.81 180 HIS B CA 1
ATOM 4122 C C . HIS B 1 180 ? -3.578 -8.945 -8.547 1 98.81 180 HIS B C 1
ATOM 4124 O O . HIS B 1 180 ? -4.707 -9.039 -8.055 1 98.81 180 HIS B O 1
ATOM 4130 N N . PRO B 1 181 ? -2.662 -9.898 -8.406 1 98.88 181 PRO B N 1
ATOM 4131 C CA . PRO B 1 181 ? -2.973 -11.016 -7.516 1 98.88 181 PRO B CA 1
ATOM 4132 C C . PRO B 1 181 ? -3.166 -10.57 -6.066 1 98.88 181 PRO B C 1
ATOM 4134 O O . PRO B 1 181 ? -2.449 -9.695 -5.582 1 98.88 181 PRO B O 1
ATOM 4137 N N . VAL B 1 182 ? -4.199 -11.102 -5.445 1 98.88 182 VAL B N 1
ATOM 4138 C CA . VAL B 1 182 ? -4.316 -10.914 -4.004 1 98.88 182 VAL B CA 1
ATOM 4139 C C . VAL B 1 182 ? -3.188 -11.656 -3.295 1 98.88 182 VAL B C 1
ATOM 4141 O O . VAL B 1 182 ? -2.822 -12.766 -3.693 1 98.88 182 VAL B O 1
ATOM 4144 N N . TYR B 1 183 ? -2.623 -11 -2.342 1 97.12 183 TYR B N 1
ATOM 4145 C CA . TYR B 1 183 ? -1.572 -11.734 -1.645 1 97.12 183 TYR B CA 1
ATOM 4146 C C . TYR B 1 183 ? -1.572 -11.406 -0.156 1 97.12 183 TYR B C 1
ATOM 4148 O O . TYR B 1 183 ? -2.271 -10.492 0.283 1 97.12 183 TYR B O 1
ATOM 4156 N N . SER B 1 184 ? -0.774 -12.242 0.527 1 95.38 184 SER B N 1
ATOM 4157 C CA . SER B 1 184 ? -0.642 -12.305 1.979 1 95.38 184 SER B CA 1
ATOM 4158 C C . SER B 1 184 ? -1.947 -12.742 2.635 1 95.38 184 SER B C 1
ATOM 4160 O O . SER B 1 184 ? -2.438 -12.086 3.553 1 95.38 184 SER B O 1
ATOM 4162 N N . VAL B 1 185 ? -2.539 -13.734 2.033 1 97.88 185 VAL B N 1
ATOM 4163 C CA . VAL B 1 185 ? -3.652 -14.492 2.586 1 97.88 185 VAL B CA 1
ATOM 4164 C C . VAL B 1 185 ? -3.139 -15.812 3.17 1 97.88 185 VAL B C 1
ATOM 4166 O O . VAL B 1 185 ? -2.031 -16.25 2.852 1 97.88 185 VAL B O 1
ATOM 4169 N N . SER B 1 186 ? -3.896 -16.422 4.047 1 97.56 186 SER B N 1
ATOM 4170 C CA . SER B 1 186 ? -3.525 -17.734 4.578 1 97.56 186 SER B CA 1
ATOM 4171 C C . SER B 1 186 ? -3.98 -18.844 3.65 1 97.56 186 SER B C 1
ATOM 4173 O O . SER B 1 186 ? -4.789 -18.625 2.748 1 97.56 186 SER B O 1
ATOM 4175 N N . ASP B 1 187 ? -3.375 -20.016 3.879 1 98 187 ASP B N 1
ATOM 4176 C CA . ASP B 1 187 ? -3.816 -21.188 3.127 1 98 187 ASP B CA 1
ATOM 4177 C C . ASP B 1 187 ? -5.285 -21.5 3.404 1 98 187 ASP B C 1
ATOM 4179 O O . ASP B 1 187 ? -6.031 -21.859 2.492 1 98 187 ASP B O 1
ATOM 4183 N N . VAL B 1 188 ? -5.746 -21.281 4.629 1 98.31 188 VAL B N 1
ATOM 4184 C CA . VAL B 1 188 ? -7.137 -21.5 5.012 1 98.31 188 VAL B CA 1
ATOM 4185 C C . VAL B 1 188 ? -8.039 -20.516 4.273 1 98.31 188 VAL B C 1
ATOM 4187 O O . VAL B 1 188 ? -9.125 -20.875 3.811 1 98.31 188 VAL B O 1
ATOM 4190 N N . ASP B 1 189 ? -7.59 -19.281 4.152 1 98.62 189 ASP B N 1
ATOM 4191 C CA . ASP B 1 189 ? -8.336 -18.266 3.412 1 98.62 189 ASP B CA 1
ATOM 4192 C C . ASP B 1 189 ? -8.484 -18.656 1.944 1 98.62 189 ASP B C 1
ATOM 4194 O O . ASP B 1 189 ? -9.555 -18.469 1.354 1 98.62 189 ASP B O 1
ATOM 4198 N N . ALA B 1 190 ? -7.406 -19.141 1.352 1 98.81 190 ALA B N 1
ATOM 4199 C CA . ALA B 1 190 ? -7.426 -19.562 -0.046 1 98.81 190 ALA B CA 1
ATOM 4200 C C . ALA B 1 190 ? -8.414 -20.703 -0.26 1 98.81 190 ALA B C 1
ATOM 4202 O O . ALA B 1 190 ? -9.18 -20.688 -1.228 1 98.81 190 ALA B O 1
ATOM 4203 N N . ASP B 1 191 ? -8.414 -21.672 0.65 1 98.88 191 ASP B N 1
ATOM 4204 C CA . ASP B 1 191 ? -9.375 -22.766 0.579 1 98.88 191 ASP B CA 1
ATOM 4205 C C . ASP B 1 191 ? -10.812 -22.25 0.688 1 98.88 191 ASP B C 1
ATOM 4207 O O . ASP B 1 191 ? -11.695 -22.703 -0.036 1 98.88 191 ASP B O 1
ATOM 4211 N N . ALA B 1 192 ? -11.031 -21.312 1.623 1 98.88 192 ALA B N 1
ATOM 4212 C CA . ALA B 1 192 ? -12.359 -20.734 1.823 1 98.88 192 ALA B CA 1
ATOM 4213 C C . ALA B 1 192 ? -12.859 -20.047 0.554 1 98.88 192 ALA B C 1
ATOM 4215 O O . ALA B 1 192 ? -14.039 -20.156 0.205 1 98.88 192 ALA B O 1
ATOM 4216 N N . TYR B 1 193 ? -12.008 -19.375 -0.119 1 98.94 193 TYR B N 1
ATOM 4217 C CA . TYR B 1 193 ? -12.359 -18.734 -1.381 1 98.94 193 TYR B CA 1
ATOM 4218 C C . TYR B 1 193 ? -12.812 -19.766 -2.408 1 98.94 193 TYR B C 1
ATOM 4220 O O . TYR B 1 193 ? -13.844 -19.594 -3.061 1 98.94 193 TYR B O 1
ATOM 4228 N N . ALA B 1 194 ? -11.961 -20.781 -2.627 1 98.88 194 ALA B N 1
ATOM 4229 C CA . ALA B 1 194 ? -12.266 -21.812 -3.613 1 98.88 194 ALA B CA 1
ATOM 4230 C C . ALA B 1 194 ? -13.609 -22.469 -3.32 1 98.88 194 ALA B C 1
ATOM 4232 O O . ALA B 1 194 ? -14.406 -22.703 -4.234 1 98.88 194 ALA B O 1
ATOM 4233 N N . GLN B 1 195 ? -13.844 -22.766 -2.064 1 98.75 195 GLN B N 1
ATOM 4234 C CA . GLN B 1 195 ? -15.109 -23.359 -1.658 1 98.75 195 GLN B CA 1
ATOM 4235 C C . GLN B 1 195 ? -16.281 -22.438 -1.956 1 98.75 195 GLN B C 1
ATOM 4237 O O . GLN B 1 195 ? -17.312 -22.875 -2.461 1 98.75 195 GLN B O 1
ATOM 4242 N N . TRP B 1 196 ? -16.078 -21.156 -1.612 1 98.88 196 TRP B N 1
ATOM 4243 C CA . TRP B 1 196 ? -17.109 -20.156 -1.876 1 98.88 196 TRP B CA 1
ATOM 4244 C C . TRP B 1 196 ? -17.453 -20.094 -3.361 1 98.88 196 TRP B C 1
ATOM 4246 O O . TRP B 1 196 ? -18.625 -20.141 -3.734 1 98.88 196 TRP B O 1
ATOM 4256 N N . LEU B 1 197 ? -16.406 -20.016 -4.195 1 98.88 197 LEU B N 1
ATOM 4257 C CA . LEU B 1 197 ? -16.641 -19.906 -5.633 1 98.88 197 LEU B CA 1
ATOM 4258 C C . LEU B 1 197 ? -17.328 -21.156 -6.172 1 98.88 197 LEU B C 1
ATOM 4260 O O . LEU B 1 197 ? -18.188 -21.062 -7.051 1 98.88 197 LEU B O 1
ATOM 4264 N N . SER B 1 198 ? -16.938 -22.344 -5.668 1 98.56 198 SER B N 1
ATOM 4265 C CA . SER B 1 198 ? -17.594 -23.578 -6.051 1 98.56 198 SER B CA 1
ATOM 4266 C C . SER B 1 198 ? -19.078 -23.547 -5.738 1 98.56 198 SER B C 1
ATOM 4268 O O . SER B 1 198 ? -19.906 -23.891 -6.586 1 98.56 198 SER B O 1
ATOM 4270 N N . ARG B 1 199 ? -19.406 -23.125 -4.527 1 98.38 199 ARG B N 1
ATOM 4271 C CA . ARG B 1 199 ? -20.797 -23.062 -4.105 1 98.38 199 ARG B CA 1
ATOM 4272 C C . ARG B 1 199 ? -21.578 -22.078 -4.965 1 98.38 199 ARG B C 1
ATOM 4274 O O . ARG B 1 199 ? -22.703 -22.359 -5.387 1 98.38 199 ARG B O 1
ATOM 4281 N N . ARG B 1 200 ? -21 -20.938 -5.27 1 98.31 200 ARG B N 1
ATOM 4282 C CA . ARG B 1 200 ? -21.688 -19.859 -5.984 1 98.31 200 ARG B CA 1
ATOM 4283 C C . ARG B 1 200 ? -21.906 -20.234 -7.445 1 98.31 200 ARG B C 1
ATOM 4285 O O . ARG B 1 200 ? -22.891 -19.812 -8.062 1 98.31 200 ARG B O 1
ATOM 4292 N N . THR B 1 201 ? -21 -21.078 -8.008 1 98.06 201 THR B N 1
ATOM 4293 C CA . THR B 1 201 ? -21.031 -21.312 -9.445 1 98.06 201 THR B CA 1
ATOM 4294 C C . THR B 1 201 ? -21.531 -22.734 -9.742 1 98.06 201 THR B C 1
ATOM 4296 O O . THR B 1 201 ? -21.891 -23.031 -10.883 1 98.06 201 THR B O 1
ATOM 4299 N N . GLY B 1 202 ? -21.484 -23.672 -8.781 1 97.19 202 GLY B N 1
ATOM 4300 C CA . GLY B 1 202 ? -21.781 -25.078 -9.008 1 97.19 202 GLY B CA 1
ATOM 4301 C C . GLY B 1 202 ? -20.641 -25.844 -9.648 1 97.19 202 GLY B C 1
ATOM 4302 O O . GLY B 1 202 ? -20.812 -27 -10.039 1 97.19 202 GLY B O 1
ATOM 4303 N N . ARG B 1 203 ? -19.484 -25.172 -9.812 1 97.31 203 ARG B N 1
ATOM 4304 C CA . ARG B 1 203 ? -18.281 -25.766 -10.375 1 97.31 203 ARG B CA 1
ATOM 4305 C C . ARG B 1 203 ? -17.375 -26.281 -9.266 1 97.31 203 ARG B C 1
ATOM 4307 O O . ARG B 1 203 ? -17.547 -25.938 -8.094 1 97.31 203 ARG B O 1
ATOM 4314 N N . ALA B 1 204 ? -16.406 -27.172 -9.562 1 97.62 204 ALA B N 1
ATOM 4315 C CA . ALA B 1 204 ? -15.57 -27.828 -8.555 1 97.62 204 ALA B CA 1
ATOM 4316 C C . ALA B 1 204 ? -14.195 -27.172 -8.469 1 97.62 204 ALA B C 1
ATOM 4318 O O . ALA B 1 204 ? -13.188 -27.766 -8.867 1 97.62 204 ALA B O 1
ATOM 4319 N N . PHE B 1 205 ? -14.141 -26.062 -7.898 1 98.62 205 PHE B N 1
ATOM 4320 C CA . PHE B 1 205 ? -12.891 -25.328 -7.75 1 98.62 205 PHE B CA 1
ATOM 4321 C C . PHE B 1 205 ? -12.148 -25.766 -6.496 1 98.62 205 PHE B C 1
ATOM 4323 O O . PHE B 1 205 ? -12.773 -26.125 -5.488 1 98.62 205 PHE B O 1
ATOM 4330 N N . ALA B 1 206 ? -10.867 -25.75 -6.52 1 98.75 206 ALA B N 1
ATOM 4331 C CA . ALA B 1 206 ? -9.953 -26.031 -5.41 1 98.75 206 ALA B CA 1
ATOM 4332 C C . ALA B 1 206 ? -8.586 -25.406 -5.656 1 98.75 206 ALA B C 1
ATOM 4334 O O . ALA B 1 206 ? -8.344 -24.812 -6.715 1 98.75 206 ALA B O 1
ATOM 4335 N N . LEU B 1 207 ? -7.762 -25.406 -4.637 1 98.88 207 LEU B N 1
ATOM 4336 C CA . LEU B 1 207 ? -6.352 -25.188 -4.918 1 98.88 207 LEU B CA 1
ATOM 4337 C C . LEU B 1 207 ? -5.738 -26.391 -5.633 1 98.88 207 LEU B C 1
ATOM 4339 O O . LEU B 1 207 ? -6.145 -27.531 -5.395 1 98.88 207 LEU B O 1
ATOM 4343 N N . PRO B 1 208 ? -4.809 -26.141 -6.512 1 98.88 208 PRO B N 1
ATOM 4344 C CA . PRO B 1 208 ? -4.156 -27.266 -7.164 1 98.88 208 PRO B CA 1
ATOM 4345 C C . PRO B 1 208 ? -3.365 -28.141 -6.184 1 98.88 208 PRO B C 1
ATOM 4347 O O . PRO B 1 208 ? -2.793 -27.625 -5.219 1 98.88 208 PRO B O 1
ATOM 4350 N N . SER B 1 209 ? -3.348 -29.438 -6.441 1 98.56 209 SER B N 1
ATOM 4351 C CA . SER B 1 209 ? -2.314 -30.234 -5.793 1 98.56 209 SER B CA 1
ATOM 4352 C C . SER B 1 209 ? -0.92 -29.812 -6.234 1 98.56 209 SER B C 1
ATOM 4354 O O . SER B 1 209 ? -0.771 -29.109 -7.242 1 98.56 209 SER B O 1
ATOM 4356 N N . GLU B 1 210 ? 0.027 -30.203 -5.461 1 98.44 210 GLU B N 1
ATOM 4357 C CA . GLU B 1 210 ? 1.402 -29.891 -5.848 1 98.44 210 GLU B CA 1
ATOM 4358 C C . GLU B 1 210 ? 1.724 -30.453 -7.23 1 98.44 210 GLU B C 1
ATOM 4360 O O . GLU B 1 210 ? 2.396 -29.797 -8.031 1 98.44 210 GLU B O 1
ATOM 4365 N N . ALA B 1 211 ? 1.229 -31.641 -7.52 1 98.5 211 ALA B N 1
ATOM 4366 C CA . ALA B 1 211 ? 1.482 -32.281 -8.805 1 98.5 211 ALA B CA 1
ATOM 4367 C C . ALA B 1 211 ? 0.776 -31.547 -9.938 1 98.5 211 ALA B C 1
ATOM 4369 O O . ALA B 1 211 ? 1.354 -31.344 -11.008 1 98.5 211 ALA B O 1
ATOM 4370 N N . GLN B 1 212 ? -0.479 -31.188 -9.711 1 98.75 212 GLN B N 1
ATOM 4371 C CA . GLN B 1 212 ? -1.213 -30.422 -10.711 1 98.75 212 GLN B CA 1
ATOM 4372 C C . GLN B 1 212 ? -0.494 -29.109 -11.031 1 98.75 212 GLN B C 1
ATOM 4374 O O . GLN B 1 212 ? -0.328 -28.766 -12.203 1 98.75 212 GLN B O 1
ATOM 4379 N N . TRP B 1 213 ? -0.068 -28.406 -10.016 1 98.88 213 TRP B N 1
ATOM 4380 C CA . TRP B 1 213 ? 0.601 -27.125 -10.195 1 98.88 213 TRP B CA 1
ATOM 4381 C C . TRP B 1 213 ? 1.895 -27.297 -10.984 1 98.88 213 TRP B C 1
ATOM 4383 O O . TRP B 1 213 ? 2.121 -26.594 -11.969 1 98.88 213 TRP B O 1
ATOM 4393 N N . GLU B 1 214 ? 2.744 -28.203 -10.57 1 98.94 214 GLU B N 1
ATOM 4394 C CA . GLU B 1 214 ? 4.043 -28.375 -11.219 1 98.94 214 GLU B CA 1
ATOM 4395 C C . GLU B 1 214 ? 3.879 -28.828 -12.664 1 98.94 214 GLU B C 1
ATOM 4397 O O . GLU B 1 214 ? 4.582 -28.344 -13.555 1 98.94 214 GLU B O 1
ATOM 4402 N N . TYR B 1 215 ? 2.959 -29.75 -12.891 1 98.81 215 TYR B N 1
ATOM 4403 C CA . TYR B 1 215 ? 2.734 -30.203 -14.258 1 98.81 215 TYR B CA 1
ATOM 4404 C C . TYR B 1 215 ? 2.229 -29.062 -15.133 1 98.81 215 TYR B C 1
ATOM 4406 O O . TYR B 1 215 ? 2.705 -28.891 -16.266 1 98.81 215 TYR B O 1
ATOM 4414 N N . ALA B 1 216 ? 1.279 -28.328 -14.602 1 98.88 216 ALA B N 1
ATOM 4415 C CA . ALA B 1 216 ? 0.731 -27.203 -15.367 1 98.88 216 ALA B CA 1
ATOM 4416 C C . ALA B 1 216 ? 1.814 -26.188 -15.703 1 98.88 216 ALA B C 1
ATOM 4418 O O . ALA B 1 216 ? 1.772 -25.547 -16.75 1 98.88 216 ALA B O 1
ATOM 4419 N N . ALA B 1 217 ? 2.791 -26 -14.836 1 98.88 217 ALA B N 1
ATOM 4420 C CA . ALA B 1 217 ? 3.861 -25.031 -15.016 1 98.88 217 ALA B CA 1
ATOM 4421 C C . ALA B 1 217 ? 4.973 -25.594 -15.898 1 98.88 217 ALA B C 1
ATOM 4423 O O . ALA B 1 217 ? 5.402 -24.953 -16.859 1 98.88 217 ALA B O 1
ATOM 4424 N N . ALA B 1 218 ? 5.414 -26.844 -15.633 1 98.56 218 ALA B N 1
ATOM 4425 C CA . ALA B 1 218 ? 6.641 -27.406 -16.188 1 98.56 218 ALA B CA 1
ATOM 4426 C C . ALA B 1 218 ? 6.355 -28.172 -17.484 1 98.56 218 ALA B C 1
ATOM 4428 O O . ALA B 1 218 ? 7.238 -28.328 -18.328 1 98.56 218 ALA B O 1
ATOM 4429 N N . GLY B 1 219 ? 5.133 -28.672 -17.594 1 97.88 219 GLY B N 1
ATOM 4430 C CA . GLY B 1 219 ? 4.793 -29.484 -18.734 1 97.88 219 GLY B CA 1
ATOM 4431 C C . GLY B 1 219 ? 5.453 -30.844 -18.719 1 97.88 219 GLY B C 1
ATOM 4432 O O . GLY B 1 219 ? 6.086 -31.219 -17.719 1 97.88 219 GLY B O 1
ATOM 4433 N N . PRO B 1 220 ? 5.172 -31.578 -19.797 1 96.62 220 PRO B N 1
ATOM 4434 C CA . PRO B 1 220 ? 5.734 -32.938 -19.875 1 96.62 220 PRO B CA 1
ATOM 4435 C C . PRO B 1 220 ? 7.258 -32.938 -19.953 1 96.62 220 PRO B C 1
ATOM 4437 O O . PRO B 1 220 ? 7.898 -33.938 -19.609 1 96.62 220 PRO B O 1
ATOM 4440 N N . GLN B 1 221 ? 7.816 -31.875 -20.375 1 95.94 221 GLN B N 1
ATOM 4441 C CA . GLN B 1 221 ? 9.266 -31.766 -20.5 1 95.94 221 GLN B CA 1
ATOM 4442 C C . GLN B 1 221 ? 9.914 -31.5 -19.141 1 95.94 221 GLN B C 1
ATOM 4444 O O . GLN B 1 221 ? 11.141 -31.562 -19.016 1 95.94 221 GLN B O 1
ATOM 4449 N N . ARG B 1 222 ? 9.125 -31.203 -18.109 1 97.56 222 ARG B N 1
ATOM 4450 C CA . ARG B 1 222 ? 9.617 -30.938 -16.766 1 97.56 222 ARG B CA 1
ATOM 4451 C C . ARG B 1 222 ? 10.617 -29.781 -16.766 1 97.56 222 ARG B C 1
ATOM 4453 O O . ARG B 1 222 ? 11.711 -29.891 -16.203 1 97.56 222 ARG B O 1
ATOM 4460 N N . SER B 1 223 ? 10.203 -28.734 -17.484 1 98.12 223 SER B N 1
ATOM 4461 C CA . SER B 1 223 ? 11.078 -27.578 -17.641 1 98.12 223 SER B CA 1
ATOM 4462 C C . SER B 1 223 ? 11.352 -26.906 -16.297 1 98.12 223 SER B C 1
ATOM 4464 O O . SER B 1 223 ? 10.516 -26.969 -15.383 1 98.12 223 SER B O 1
ATOM 4466 N N . GLN B 1 224 ? 12.508 -26.25 -16.156 1 98.38 224 GLN B N 1
ATOM 4467 C CA . GLN B 1 224 ? 12.891 -25.547 -14.938 1 98.38 224 GLN B CA 1
ATOM 4468 C C . GLN B 1 224 ? 11.977 -24.344 -14.68 1 98.38 224 GLN B C 1
ATOM 4470 O O . GLN B 1 224 ? 11.648 -24.047 -13.531 1 98.38 224 GLN B O 1
ATOM 4475 N N . PHE B 1 225 ? 11.617 -23.688 -15.766 1 98.88 225 PHE B N 1
ATOM 4476 C CA . PHE B 1 225 ? 10.656 -22.594 -15.758 1 98.88 225 PHE B CA 1
ATOM 4477 C C . PHE B 1 225 ? 9.508 -22.875 -16.719 1 98.88 225 PHE B C 1
ATOM 4479 O O . PHE B 1 225 ? 9.633 -23.719 -17.609 1 98.88 225 PHE B O 1
ATOM 4486 N N . PRO B 1 226 ? 8.375 -22.172 -16.531 1 98.81 226 PRO B N 1
ATOM 4487 C CA . PRO B 1 226 ? 7.238 -22.484 -17.406 1 98.81 226 PRO B CA 1
ATOM 4488 C C . PRO B 1 226 ? 7.582 -22.375 -18.891 1 98.81 226 PRO B C 1
ATOM 4490 O O . PRO B 1 226 ? 7.016 -23.094 -19.703 1 98.81 226 PRO B O 1
ATOM 4493 N N . TRP B 1 227 ? 8.57 -21.484 -19.203 1 98.56 227 TRP B N 1
ATOM 4494 C CA . TRP B 1 227 ? 8.891 -21.188 -20.594 1 98.56 227 TRP B CA 1
ATOM 4495 C C . TRP B 1 227 ? 10.102 -21.984 -21.047 1 98.56 227 TRP B C 1
ATOM 4497 O O . TRP B 1 227 ? 10.477 -21.938 -22.234 1 98.56 227 TRP B O 1
ATOM 4507 N N . GLY B 1 228 ? 10.789 -22.641 -20.172 1 98.31 228 GLY B N 1
ATOM 4508 C CA . GLY B 1 228 ? 11.969 -23.375 -20.578 1 98.31 228 GLY B CA 1
ATOM 4509 C C . GLY B 1 228 ? 13.016 -23.484 -19.484 1 98.31 228 GLY B C 1
ATOM 4510 O O . GLY B 1 228 ? 12.68 -23.484 -18.297 1 98.31 228 GLY B O 1
ATOM 4511 N N . GLU B 1 229 ? 14.227 -23.594 -19.891 1 98.06 229 GLU B N 1
ATOM 4512 C CA . GLU B 1 229 ? 15.266 -24.016 -18.953 1 98.06 229 GLU B CA 1
ATOM 4513 C C . GLU B 1 229 ? 16.062 -22.828 -18.422 1 98.06 229 GLU B C 1
ATOM 4515 O O . GLU B 1 229 ? 16.781 -22.953 -17.438 1 98.06 229 GLU B O 1
ATOM 4520 N N . THR B 1 230 ? 15.953 -21.781 -19.156 1 97.88 230 THR B N 1
ATOM 4521 C CA . THR B 1 230 ? 16.797 -20.656 -18.812 1 97.88 230 THR B CA 1
ATOM 4522 C C . THR B 1 230 ? 15.961 -19.484 -18.312 1 97.88 230 THR B C 1
ATOM 4524 O O . THR B 1 230 ? 14.992 -19.078 -18.953 1 97.88 230 THR B O 1
ATOM 4527 N N . PHE B 1 231 ? 16.422 -18.969 -17.156 1 97.75 231 PHE B N 1
ATOM 4528 C CA . PHE B 1 231 ? 15.711 -17.844 -16.562 1 97.75 231 PHE B CA 1
ATOM 4529 C C . PHE B 1 231 ? 15.828 -16.609 -17.453 1 97.75 231 PHE B C 1
ATOM 4531 O O . PHE B 1 231 ? 16.891 -16.328 -18.016 1 97.75 231 PHE B O 1
ATOM 4538 N N . ASN B 1 232 ? 14.766 -15.938 -17.625 1 97.38 232 ASN B N 1
ATOM 4539 C CA . ASN B 1 232 ? 14.703 -14.633 -18.281 1 97.38 232 ASN B CA 1
ATOM 4540 C C . ASN B 1 232 ? 13.977 -13.609 -17.406 1 97.38 232 ASN B C 1
ATOM 4542 O O . ASN B 1 232 ? 12.805 -13.805 -17.062 1 97.38 232 ASN B O 1
ATOM 4546 N N . VAL B 1 233 ? 14.625 -12.539 -17.031 1 96.81 233 VAL B N 1
ATOM 4547 C CA . VAL B 1 233 ? 14.125 -11.539 -16.094 1 96.81 233 VAL B CA 1
ATOM 4548 C C . VAL B 1 233 ? 12.828 -10.93 -16.625 1 96.81 233 VAL B C 1
ATOM 4550 O O . VAL B 1 233 ? 11.938 -10.578 -15.844 1 96.81 233 VAL B O 1
ATOM 4553 N N . GLU B 1 234 ? 12.594 -10.867 -17.891 1 96.5 234 GLU B N 1
ATOM 4554 C CA . GLU B 1 234 ? 11.438 -10.195 -18.484 1 96.5 234 GLU B CA 1
ATOM 4555 C C . GLU B 1 234 ? 10.234 -11.125 -18.547 1 96.5 234 GLU B C 1
ATOM 4557 O O . GLU B 1 234 ? 9.156 -10.719 -18.984 1 96.5 234 GLU B O 1
ATOM 4562 N N . TYR B 1 235 ? 10.398 -12.367 -18.078 1 98.12 235 TYR B N 1
ATOM 4563 C CA . TYR B 1 235 ? 9.312 -13.336 -18.219 1 98.12 235 TYR B CA 1
ATOM 4564 C C . TYR B 1 235 ? 8.609 -13.562 -16.891 1 98.12 235 TYR B C 1
ATOM 4566 O O . TYR B 1 235 ? 7.602 -14.273 -16.828 1 98.12 235 TYR B O 1
ATOM 4574 N N . ALA B 1 236 ? 9.094 -12.953 -15.812 1 98.25 236 ALA B N 1
ATOM 4575 C CA . ALA B 1 236 ? 8.555 -13.219 -14.484 1 98.25 236 ALA B CA 1
ATOM 4576 C C . ALA B 1 236 ? 8.766 -12.023 -13.562 1 98.25 236 ALA B C 1
ATOM 4578 O O . ALA B 1 236 ? 9.812 -11.383 -13.602 1 98.25 236 ALA B O 1
ATOM 4579 N N . ASN B 1 237 ? 7.793 -11.75 -12.773 1 98.56 237 ASN B N 1
ATOM 4580 C CA . ASN B 1 237 ? 7.934 -10.703 -11.758 1 98.56 237 ASN B CA 1
ATOM 4581 C C . ASN B 1 237 ? 8.617 -11.234 -10.5 1 98.56 237 ASN B C 1
ATOM 4583 O O . ASN B 1 237 ? 7.957 -11.484 -9.492 1 98.56 237 ASN B O 1
ATOM 4587 N N . THR B 1 238 ? 9.914 -11.383 -10.562 1 98.31 238 THR B N 1
ATOM 4588 C CA . THR B 1 238 ? 10.766 -11.688 -9.422 1 98.31 238 THR B CA 1
ATOM 4589 C C . THR B 1 238 ? 11.516 -10.445 -8.953 1 98.31 238 THR B C 1
ATOM 4591 O O . THR B 1 238 ? 11.375 -9.375 -9.547 1 98.31 238 THR B O 1
ATOM 4594 N N . ILE B 1 239 ? 12.242 -10.617 -7.91 1 96.88 239 ILE B N 1
ATOM 4595 C CA . ILE B 1 239 ? 12.922 -9.469 -7.332 1 96.88 239 ILE B CA 1
ATOM 4596 C C . ILE B 1 239 ? 13.93 -8.914 -8.328 1 96.88 239 ILE B C 1
ATOM 4598 O O . ILE B 1 239 ? 14.234 -7.715 -8.32 1 96.88 239 ILE B O 1
ATOM 4602 N N . GLU B 1 240 ? 14.445 -9.75 -9.258 1 96.81 240 GLU B N 1
ATOM 4603 C CA . GLU B 1 240 ? 15.438 -9.359 -10.258 1 96.81 240 GLU B CA 1
ATOM 4604 C C . GLU B 1 240 ? 14.875 -8.297 -11.203 1 96.81 240 GLU B C 1
ATOM 4606 O O . GLU B 1 240 ? 15.633 -7.5 -11.766 1 96.81 240 GLU B O 1
ATOM 4611 N N . LEU B 1 241 ? 13.547 -8.297 -11.352 1 96.31 241 LEU B N 1
ATOM 4612 C CA . LEU B 1 241 ? 12.914 -7.309 -12.211 1 96.31 241 LEU B CA 1
ATOM 4613 C C . LEU B 1 241 ? 13.109 -5.902 -11.656 1 96.31 241 LEU B C 1
ATOM 4615 O O . LEU B 1 241 ? 13.055 -4.922 -12.406 1 96.31 241 LEU B O 1
ATOM 4619 N N . GLY B 1 242 ? 13.211 -5.758 -10.32 1 95 242 GLY B N 1
ATOM 4620 C CA . GLY B 1 242 ? 13.469 -4.473 -9.688 1 95 242 GLY B CA 1
ATOM 4621 C C . GLY B 1 242 ? 12.203 -3.656 -9.477 1 95 242 GLY B C 1
ATOM 4622 O O . GLY B 1 242 ? 12.273 -2.465 -9.164 1 95 242 GLY B O 1
ATOM 4623 N N . LEU B 1 243 ? 11.07 -4.223 -9.641 1 95.12 243 LEU B N 1
ATOM 4624 C CA . LEU B 1 243 ? 9.812 -3.488 -9.5 1 95.12 243 LEU B CA 1
ATOM 4625 C C . LEU B 1 243 ? 9.406 -3.377 -8.039 1 95.12 243 LEU B C 1
ATOM 4627 O O . LEU B 1 243 ? 8.812 -2.377 -7.629 1 95.12 243 LEU B O 1
ATOM 4631 N N . LEU B 1 244 ? 9.586 -4.445 -7.211 1 95.19 244 LEU B N 1
ATOM 4632 C CA . LEU B 1 244 ? 9.281 -4.523 -5.785 1 95.19 244 LEU B CA 1
ATOM 4633 C C . LEU B 1 244 ? 7.793 -4.32 -5.531 1 95.19 244 LEU B C 1
ATOM 4635 O O . LEU B 1 244 ? 7.406 -3.682 -4.551 1 95.19 244 LEU B O 1
ATOM 4639 N N . ALA B 1 245 ? 7 -4.766 -6.414 1 96.38 245 ALA B N 1
ATOM 4640 C CA . ALA B 1 245 ? 5.543 -4.777 -6.312 1 96.38 245 ALA B CA 1
ATOM 4641 C C . ALA B 1 245 ? 4.938 -5.848 -7.211 1 96.38 245 ALA B C 1
ATOM 4643 O O . ALA B 1 245 ? 5.586 -6.32 -8.148 1 96.38 245 ALA B O 1
ATOM 4644 N N . SER B 1 246 ? 3.715 -6.211 -6.867 1 98.12 246 SER B N 1
ATOM 4645 C CA . SER B 1 246 ? 2.996 -7.07 -7.805 1 98.12 246 SER B CA 1
ATOM 4646 C C . SER B 1 246 ? 2.664 -6.324 -9.094 1 98.12 246 SER B C 1
ATOM 4648 O O . SER B 1 246 ? 2.768 -5.098 -9.148 1 98.12 246 SER B O 1
ATOM 4650 N N . THR B 1 247 ? 2.383 -7.004 -10.148 1 98.56 247 THR B N 1
ATOM 4651 C CA . THR B 1 247 ? 1.902 -6.469 -11.414 1 98.56 247 THR B CA 1
ATOM 4652 C C . THR B 1 247 ? 0.498 -6.984 -11.719 1 98.56 247 THR B C 1
ATOM 4654 O O . THR B 1 247 ? 0.036 -7.945 -11.102 1 98.56 247 THR B O 1
ATOM 4657 N N . PRO B 1 248 ? -0.17 -6.262 -12.648 1 98.81 248 PRO B N 1
ATOM 4658 C CA . PRO B 1 248 ? -1.388 -6.898 -13.156 1 98.81 248 PRO B CA 1
ATOM 4659 C C . PRO B 1 248 ? -1.142 -8.312 -13.664 1 98.81 248 PRO B C 1
ATOM 4661 O O . PRO B 1 248 ? -0.071 -8.602 -14.211 1 98.81 248 PRO B O 1
ATOM 4664 N N . VAL B 1 249 ? -2.084 -9.125 -13.445 1 98.88 249 VAL B N 1
ATOM 4665 C CA . VAL B 1 249 ? -1.915 -10.508 -13.859 1 98.88 249 VAL B CA 1
ATOM 4666 C C . VAL B 1 249 ? -1.807 -10.586 -15.383 1 98.88 249 VAL B C 1
ATOM 4668 O O . VAL B 1 249 ? -2.412 -9.781 -16.094 1 98.88 249 VAL B O 1
ATOM 4671 N N . GLY B 1 250 ? -1 -11.477 -15.859 1 98.69 250 GLY B N 1
ATOM 4672 C CA . GLY B 1 250 ? -1.028 -11.898 -17.25 1 98.69 250 GLY B CA 1
ATOM 4673 C C . GLY B 1 250 ? -0.232 -10.984 -18.172 1 98.69 250 GLY B C 1
ATOM 4674 O O . GLY B 1 250 ? -0.371 -11.055 -19.391 1 98.69 250 GLY B O 1
ATOM 4675 N N . VAL B 1 251 ? 0.63 -10.133 -17.594 1 98.75 251 VAL B N 1
ATOM 4676 C CA . VAL B 1 251 ? 1.335 -9.18 -18.453 1 98.75 251 VAL B CA 1
ATOM 4677 C C . VAL B 1 251 ? 2.629 -9.812 -18.969 1 98.75 251 VAL B C 1
ATOM 4679 O O . VAL B 1 251 ? 3.23 -9.312 -19.922 1 98.75 251 VAL B O 1
ATOM 4682 N N . PHE B 1 252 ? 3.066 -10.883 -18.359 1 98.69 252 PHE B N 1
ATOM 4683 C CA . PHE B 1 252 ? 4.27 -11.578 -18.797 1 98.69 252 PHE B CA 1
ATOM 4684 C C . PHE B 1 252 ? 3.92 -12.703 -19.766 1 98.69 252 PHE B C 1
ATOM 4686 O O . PHE B 1 252 ? 4.078 -13.883 -19.438 1 98.69 252 PHE B O 1
ATOM 4693 N N . LEU B 1 253 ? 3.637 -12.391 -20.953 1 98.56 253 LEU B N 1
ATOM 4694 C CA . LEU B 1 253 ? 3.104 -13.32 -21.938 1 98.56 253 LEU B CA 1
ATOM 4695 C C . LEU B 1 253 ? 4.141 -14.383 -22.297 1 98.56 253 LEU B C 1
ATOM 4697 O O . LEU B 1 253 ? 3.799 -15.555 -22.484 1 98.56 253 LEU B O 1
ATOM 4701 N N . GLU B 1 254 ? 5.398 -13.984 -22.375 1 98.19 254 GLU B N 1
ATOM 4702 C CA . GLU B 1 254 ? 6.457 -14.922 -22.719 1 98.19 254 GLU B CA 1
ATOM 4703 C C . GLU B 1 254 ? 6.703 -15.922 -21.594 1 98.19 254 GLU B C 1
ATOM 4705 O O . GLU B 1 254 ? 7.352 -16.953 -21.812 1 98.19 254 GLU B O 1
ATOM 4710 N N . GLY B 1 255 ? 6.16 -15.656 -20.469 1 98.62 255 GLY B N 1
ATOM 4711 C CA . GLY B 1 255 ? 6.32 -16.516 -19.312 1 98.62 255 GLY B CA 1
ATOM 4712 C C . GLY B 1 255 ? 5.246 -17.594 -19.203 1 98.62 255 GLY B C 1
ATOM 4713 O O . GLY B 1 255 ? 5.191 -18.328 -18.234 1 98.62 255 GLY B O 1
ATOM 4714 N N . ALA B 1 256 ? 4.434 -17.781 -20.188 1 98.62 256 ALA B N 1
ATOM 4715 C CA . ALA B 1 256 ? 3.318 -18.719 -20.172 1 98.62 256 ALA B CA 1
ATOM 4716 C C . ALA B 1 256 ? 3.814 -20.156 -20.156 1 98.62 256 ALA B C 1
ATOM 4718 O O . ALA B 1 256 ? 4.836 -20.484 -20.766 1 98.62 256 ALA B O 1
ATOM 4719 N N . SER B 1 257 ? 3.092 -21 -19.438 1 98.56 257 SER B N 1
ATOM 4720 C CA . SER B 1 257 ? 3.314 -22.438 -19.562 1 98.56 257 SER B CA 1
ATOM 4721 C C . SER B 1 257 ? 2.801 -22.953 -20.906 1 98.56 257 SER B C 1
ATOM 4723 O O . SER B 1 257 ? 2.09 -22.25 -21.625 1 98.56 257 SER B O 1
ATOM 4725 N N . MET B 1 258 ? 3.135 -24.156 -21.188 1 98 258 MET B N 1
ATOM 4726 C CA . MET B 1 258 ? 2.695 -24.734 -22.453 1 98 258 MET B CA 1
ATOM 4727 C C . MET B 1 258 ? 1.175 -24.844 -22.5 1 98 258 MET B C 1
ATOM 4729 O O . MET B 1 258 ? 0.592 -24.969 -23.578 1 98 258 MET B O 1
ATOM 4733 N N . PHE B 1 259 ? 0.474 -24.797 -21.328 1 98.62 259 PHE B N 1
ATOM 4734 C CA . PHE B 1 259 ? -0.976 -24.938 -21.281 1 98.62 259 PHE B CA 1
ATOM 4735 C C . PHE B 1 259 ? -1.657 -23.578 -21.281 1 98.62 259 PHE B C 1
ATOM 4737 O O . PHE B 1 259 ? -2.887 -23.484 -21.312 1 98.62 259 PHE B O 1
ATOM 4744 N N . GLY B 1 260 ? -0.866 -22.5 -21.156 1 98.56 260 GLY B N 1
ATOM 4745 C CA . GLY B 1 260 ? -1.422 -21.172 -21.297 1 98.56 260 GLY B CA 1
ATOM 4746 C C . GLY B 1 260 ? -1.529 -20.438 -19.969 1 98.56 260 GLY B C 1
ATOM 4747 O O . GLY B 1 260 ? -1.915 -19.266 -19.938 1 98.56 260 GLY B O 1
ATOM 4748 N N . ALA B 1 261 ? -1.146 -21.078 -18.875 1 98.81 261 ALA B N 1
ATOM 4749 C CA . ALA B 1 261 ? -1.197 -20.406 -17.562 1 98.81 261 ALA B CA 1
ATOM 4750 C C . ALA B 1 261 ? -0.101 -19.359 -17.438 1 98.81 261 ALA B C 1
ATOM 4752 O O . ALA B 1 261 ? 1.027 -19.578 -17.891 1 98.81 261 ALA B O 1
ATOM 4753 N N . LEU B 1 262 ? -0.459 -18.25 -16.906 1 98.81 262 LEU B N 1
ATOM 4754 C CA . LEU B 1 262 ? 0.466 -17.125 -16.75 1 98.81 262 LEU B CA 1
ATOM 4755 C C . LEU B 1 262 ? 0.765 -16.875 -15.281 1 98.81 262 LEU B C 1
ATOM 4757 O O . LEU B 1 262 ? 0.015 -17.312 -14.406 1 98.81 262 LEU B O 1
ATOM 4761 N N . ASP B 1 263 ? 1.892 -16.219 -15 1 98.81 263 ASP B N 1
ATOM 4762 C CA . ASP B 1 263 ? 2.301 -15.836 -13.648 1 98.81 263 ASP B CA 1
ATOM 4763 C C . ASP B 1 263 ? 2.562 -17.078 -12.789 1 98.81 263 ASP B C 1
ATOM 4765 O O . ASP B 1 263 ? 2.312 -17.062 -11.586 1 98.81 263 ASP B O 1
ATOM 4769 N N . MET B 1 264 ? 2.998 -18.203 -13.43 1 98.81 264 MET B N 1
ATOM 4770 C CA . MET B 1 264 ? 3.357 -19.391 -12.664 1 98.81 264 MET B CA 1
ATOM 4771 C C . MET B 1 264 ? 4.75 -19.25 -12.055 1 98.81 264 MET B C 1
ATOM 4773 O O . MET B 1 264 ? 5.117 -20 -11.156 1 98.81 264 MET B O 1
ATOM 4777 N N . ALA B 1 265 ? 5.523 -18.297 -12.602 1 98.69 265 ALA B N 1
ATOM 4778 C CA . ALA B 1 265 ? 6.809 -17.859 -12.062 1 98.69 265 ALA B CA 1
ATOM 4779 C C . ALA B 1 265 ? 6.766 -16.375 -11.672 1 98.69 265 ALA B C 1
ATOM 4781 O O . ALA B 1 265 ? 6.551 -15.516 -12.523 1 98.69 265 ALA B O 1
ATOM 4782 N N . GLY B 1 266 ? 6.906 -16.125 -10.375 1 98.5 266 GLY B N 1
ATOM 4783 C CA . GLY B 1 266 ? 6.949 -14.758 -9.898 1 98.5 266 GLY B CA 1
ATOM 4784 C C . GLY B 1 266 ? 5.582 -14.203 -9.547 1 98.5 266 GLY B C 1
ATOM 4785 O O . GLY B 1 266 ? 4.613 -14.961 -9.422 1 98.5 266 GLY B O 1
ATOM 4786 N N . ASN B 1 267 ? 5.52 -12.875 -9.234 1 98.56 267 ASN B N 1
ATOM 4787 C CA . ASN B 1 267 ? 4.363 -12.094 -8.812 1 98.56 267 ASN B CA 1
ATOM 4788 C C . ASN B 1 267 ? 3.947 -12.43 -7.387 1 98.56 267 ASN B C 1
ATOM 4790 O O . ASN B 1 267 ? 4.352 -11.758 -6.438 1 98.56 267 ASN B O 1
ATOM 4794 N N . VAL B 1 268 ? 3.316 -13.641 -7.145 1 98.75 268 VAL B N 1
ATOM 4795 C CA . VAL B 1 268 ? 3.047 -14.086 -5.777 1 98.75 268 VAL B CA 1
ATOM 4796 C C . VAL B 1 268 ? 3.318 -15.578 -5.652 1 98.75 268 VAL B C 1
ATOM 4798 O O . VAL B 1 268 ? 3.166 -16.328 -6.621 1 98.75 268 VAL B O 1
ATOM 4801 N N . GLU B 1 269 ? 3.752 -15.977 -4.469 1 98.38 269 GLU B N 1
ATOM 4802 C CA . GLU B 1 269 ? 3.842 -17.406 -4.207 1 98.38 269 GLU B CA 1
ATOM 4803 C C . GLU B 1 269 ? 2.457 -18.031 -4.059 1 98.38 269 GLU B C 1
ATOM 4805 O O . GLU B 1 269 ? 1.589 -17.469 -3.385 1 98.38 269 GLU B O 1
ATOM 4810 N N . GLU B 1 270 ? 2.262 -19.141 -4.645 1 98.88 270 GLU B N 1
ATOM 4811 C CA . GLU B 1 270 ? 0.921 -19.719 -4.719 1 98.88 270 GLU B CA 1
ATOM 4812 C C . GLU B 1 270 ? 0.805 -20.953 -3.844 1 98.88 270 GLU B C 1
ATOM 4814 O O . GLU B 1 270 ? 1.528 -21.938 -4.047 1 98.88 270 GLU B O 1
ATOM 4819 N N . TYR B 1 271 ? -0.12 -20.922 -2.959 1 98.88 271 TYR B N 1
ATOM 4820 C CA . TYR B 1 271 ? -0.437 -22.125 -2.178 1 98.88 271 TYR B CA 1
ATOM 4821 C C . TYR B 1 271 ? -0.972 -23.234 -3.072 1 98.88 271 TYR B C 1
ATOM 4823 O O . TYR B 1 271 ? -1.752 -22.969 -3.992 1 98.88 271 TYR B O 1
ATOM 4831 N N . VAL B 1 272 ? -0.537 -24.406 -2.736 1 98.81 272 VAL B N 1
ATOM 4832 C CA . VAL B 1 272 ? -1.193 -25.594 -3.287 1 98.81 272 VAL B CA 1
ATOM 4833 C C . VAL B 1 272 ? -1.981 -26.312 -2.189 1 98.81 272 VAL B C 1
ATOM 4835 O O . VAL B 1 272 ? -2.018 -25.844 -1.045 1 98.81 272 VAL B O 1
ATOM 4838 N N . ALA B 1 273 ? -2.623 -27.375 -2.537 1 98.56 273 ALA B N 1
ATOM 4839 C CA . ALA B 1 273 ? -3.543 -28.047 -1.626 1 98.56 273 ALA B CA 1
ATOM 4840 C C . ALA B 1 273 ? -2.785 -28.922 -0.624 1 98.56 273 ALA B C 1
ATOM 4842 O O . ALA B 1 273 ? -3.328 -29.297 0.42 1 98.56 273 ALA B O 1
ATOM 4843 N N . ASP B 1 274 ? -1.526 -29.219 -0.848 1 98.31 274 ASP B N 1
ATOM 4844 C CA . ASP B 1 274 ? -0.786 -30.203 -0.076 1 98.31 274 ASP B CA 1
ATOM 4845 C C . ASP B 1 274 ? -0.018 -29.562 1.069 1 98.31 274 ASP B C 1
ATOM 4847 O O . ASP B 1 274 ? 0.585 -28.5 0.893 1 98.31 274 ASP B O 1
ATOM 4851 N N . ASP B 1 275 ? -0.023 -30.234 2.182 1 97.75 275 ASP B N 1
ATOM 4852 C CA . ASP B 1 275 ? 0.981 -29.938 3.199 1 97.75 275 ASP B CA 1
ATOM 4853 C C . ASP B 1 275 ? 2.338 -30.531 2.82 1 97.75 275 ASP B C 1
ATOM 4855 O O . ASP B 1 275 ? 2.404 -31.547 2.121 1 97.75 275 ASP B O 1
ATOM 4859 N N . TYR B 1 276 ? 3.318 -29.891 3.328 1 97.5 276 TYR B N 1
ATOM 4860 C CA . TYR B 1 276 ? 4.656 -30.391 3.035 1 97.5 276 TYR B CA 1
ATOM 4861 C C . TYR B 1 276 ? 4.855 -31.797 3.6 1 97.5 276 TYR B C 1
ATOM 4863 O O . TYR B 1 276 ? 4.547 -32.062 4.766 1 97.5 276 TYR B O 1
ATOM 4871 N N . ARG B 1 277 ? 5.266 -32.688 2.773 1 96.12 277 ARG B N 1
ATOM 4872 C CA . ARG B 1 277 ? 5.738 -34.031 3.086 1 96.12 277 ARG B CA 1
ATOM 4873 C C . ARG B 1 277 ? 6.848 -34.469 2.131 1 96.12 277 ARG B C 1
ATOM 4875 O O . ARG B 1 277 ? 6.922 -33.969 1 1 96.12 277 ARG B O 1
ATOM 4882 N N . ALA B 1 278 ? 7.672 -35.344 2.672 1 96.75 278 ALA B N 1
ATOM 4883 C CA . ALA B 1 278 ? 8.68 -35.906 1.775 1 96.75 278 ALA B CA 1
ATOM 4884 C C . ALA B 1 278 ? 8.031 -36.594 0.581 1 96.75 278 ALA B C 1
ATOM 4886 O O . ALA B 1 278 ? 6.969 -37.219 0.713 1 96.75 278 ALA B O 1
ATOM 4887 N N . TYR B 1 279 ? 8.719 -36.5 -0.626 1 97.19 279 TYR B N 1
ATOM 4888 C CA . TYR B 1 279 ? 8.25 -37.25 -1.78 1 97.19 279 TYR B CA 1
ATOM 4889 C C . TYR B 1 279 ? 8.43 -38.75 -1.557 1 97.19 279 TYR B C 1
ATOM 4891 O O . TYR B 1 279 ? 9.234 -39.156 -0.722 1 97.19 279 TYR B O 1
ATOM 4899 N N . PRO B 1 280 ? 7.578 -39.562 -2.299 1 95.56 280 PRO B N 1
ATOM 4900 C CA . PRO B 1 280 ? 7.766 -41 -2.168 1 95.56 280 PRO B CA 1
ATOM 4901 C C . PRO B 1 280 ? 9.211 -41.438 -2.406 1 95.56 280 PRO B C 1
ATOM 4903 O O . PRO B 1 280 ? 9.789 -41.094 -3.447 1 95.56 280 PRO B O 1
ATOM 4906 N N . GLY B 1 281 ? 9.766 -42.094 -1.361 1 93.69 281 GLY B N 1
ATOM 4907 C CA . GLY B 1 281 ? 11.125 -42.594 -1.48 1 93.69 281 GLY B CA 1
ATOM 4908 C C . GLY B 1 281 ? 12.18 -41.531 -1.194 1 93.69 281 GLY B C 1
ATOM 4909 O O . GLY B 1 281 ? 13.375 -41.781 -1.294 1 93.69 281 GLY B O 1
ATOM 4910 N N . GLY B 1 282 ? 11.719 -40.344 -0.883 1 92.56 282 GLY B N 1
ATOM 4911 C CA . GLY B 1 282 ? 12.664 -39.281 -0.659 1 92.56 282 GLY B CA 1
ATOM 4912 C C . GLY B 1 282 ? 12.984 -39.062 0.807 1 92.56 282 GLY B C 1
ATOM 4913 O O . GLY B 1 282 ? 12.305 -39.594 1.684 1 92.56 282 GLY B O 1
ATOM 4914 N N . PRO B 1 283 ? 13.984 -38.312 1.094 1 91.25 283 PRO B N 1
ATOM 4915 C CA . PRO B 1 283 ? 14.383 -38.031 2.475 1 91.25 283 PRO B CA 1
ATOM 4916 C C . PRO B 1 283 ? 13.445 -37.031 3.176 1 91.25 283 PRO B C 1
ATOM 4918 O O . PRO B 1 283 ? 12.883 -36.156 2.529 1 91.25 283 PRO B O 1
ATOM 4921 N N . GLU B 1 284 ? 13.344 -37.219 4.465 1 91.06 284 GLU B N 1
ATOM 4922 C CA . GLU B 1 284 ? 12.719 -36.188 5.293 1 91.06 284 GLU B CA 1
ATOM 4923 C C . GLU B 1 284 ? 13.688 -35.031 5.562 1 91.06 284 GLU B C 1
ATOM 4925 O O . GLU B 1 284 ? 14.734 -35.25 6.184 1 91.06 284 GLU B O 1
ATOM 4930 N N . ILE B 1 285 ? 13.312 -33.938 5.086 1 92.94 285 ILE B N 1
ATOM 4931 C CA . ILE B 1 285 ? 14.188 -32.75 5.227 1 92.94 285 ILE B CA 1
ATOM 4932 C C . ILE B 1 285 ? 13.609 -31.812 6.27 1 92.94 285 ILE B C 1
ATOM 4934 O O . ILE B 1 285 ? 12.477 -31.328 6.129 1 92.94 285 ILE B O 1
ATOM 4938 N N . ASN B 1 286 ? 14.359 -31.5 7.285 1 91.44 286 ASN B N 1
ATOM 4939 C CA . ASN B 1 286 ? 13.977 -30.547 8.32 1 91.44 286 ASN B CA 1
ATOM 4940 C C . ASN B 1 286 ? 14.656 -29.188 8.109 1 91.44 286 ASN B C 1
ATOM 4942 O O . ASN B 1 286 ? 15.508 -28.797 8.914 1 91.44 286 ASN B O 1
ATOM 4946 N N . ASP B 1 287 ? 14.141 -28.531 7.133 1 89.31 287 ASP B N 1
ATOM 4947 C CA . ASP B 1 287 ? 14.703 -27.203 6.875 1 89.31 287 ASP B CA 1
ATOM 4948 C C . ASP B 1 287 ? 14.141 -26.172 7.852 1 89.31 287 ASP B C 1
ATOM 4950 O O . ASP B 1 287 ? 13.445 -26.531 8.805 1 89.31 287 ASP B O 1
ATOM 4954 N N . ASP B 1 288 ? 14.469 -24.953 7.699 1 86.38 288 ASP B N 1
ATOM 4955 C CA . ASP B 1 288 ? 14.094 -23.875 8.625 1 86.38 288 ASP B CA 1
ATOM 4956 C C . ASP B 1 288 ? 12.578 -23.766 8.742 1 86.38 288 ASP B C 1
ATOM 4958 O O . ASP B 1 288 ? 12.047 -23.484 9.82 1 86.38 288 ASP B O 1
ATOM 4962 N N . LEU B 1 289 ? 11.883 -24 7.637 1 90.31 289 LEU B N 1
ATOM 4963 C CA . LEU B 1 289 ? 10.43 -23.891 7.672 1 90.31 289 LEU B CA 1
ATOM 4964 C C . LEU B 1 289 ? 9.828 -24.969 8.57 1 90.31 289 LEU B C 1
ATOM 4966 O O . LEU B 1 289 ? 8.938 -24.688 9.375 1 90.31 289 LEU B O 1
ATOM 4970 N N . VAL B 1 290 ? 10.289 -26.172 8.383 1 92.06 290 VAL B N 1
ATOM 4971 C CA . VAL B 1 290 ? 9.797 -27.281 9.195 1 92.06 290 VAL B CA 1
ATOM 4972 C C . VAL B 1 290 ? 10.156 -27.031 10.664 1 92.06 290 VAL B C 1
ATOM 4974 O O . VAL B 1 290 ? 9.328 -27.234 11.555 1 92.06 290 VAL B O 1
ATOM 4977 N N . LEU B 1 291 ? 11.32 -26.562 10.906 1 91.25 291 LEU B N 1
ATOM 4978 C CA . LEU B 1 291 ? 11.812 -26.391 12.273 1 91.25 291 LEU B CA 1
ATOM 4979 C C . LEU B 1 291 ? 11.133 -25.203 12.953 1 91.25 291 LEU B C 1
ATOM 4981 O O . LEU B 1 291 ? 10.82 -25.266 14.141 1 91.25 291 LEU B O 1
ATOM 4985 N N . ASP B 1 292 ? 10.906 -24.172 12.188 1 90.31 292 ASP B N 1
ATOM 4986 C CA . ASP B 1 292 ? 10.414 -22.922 12.781 1 90.31 292 ASP B CA 1
ATOM 4987 C C . ASP B 1 292 ? 8.883 -22.875 12.742 1 90.31 292 ASP B C 1
ATOM 4989 O O . ASP B 1 292 ? 8.258 -22.375 13.672 1 90.31 292 ASP B O 1
ATOM 4993 N N . VAL B 1 293 ? 8.312 -23.375 11.68 1 92.31 293 VAL B N 1
ATOM 4994 C CA . VAL B 1 293 ? 6.879 -23.203 11.453 1 92.31 293 VAL B CA 1
ATOM 4995 C C . VAL B 1 293 ? 6.156 -24.531 11.703 1 92.31 293 VAL B C 1
ATOM 4997 O O . VAL B 1 293 ? 4.996 -24.547 12.125 1 92.31 293 VAL B O 1
ATOM 5000 N N . GLY B 1 294 ? 6.875 -25.656 11.484 1 94.56 294 GLY B N 1
ATOM 5001 C CA . GLY B 1 294 ? 6.242 -26.953 11.586 1 94.56 294 GLY B CA 1
ATOM 5002 C C . GLY B 1 294 ? 5.43 -27.328 10.359 1 94.56 294 GLY B C 1
ATOM 5003 O O . GLY B 1 294 ? 5.895 -27.172 9.227 1 94.56 294 GLY B O 1
ATOM 5004 N N . ARG B 1 295 ? 4.328 -27.969 10.648 1 94.31 295 ARG B N 1
ATOM 5005 C CA . ARG B 1 295 ? 3.447 -28.312 9.531 1 94.31 295 ARG B CA 1
ATOM 5006 C C . ARG B 1 295 ? 3.002 -27.062 8.789 1 94.31 295 ARG B C 1
ATOM 5008 O O . ARG B 1 295 ? 2.604 -26.062 9.414 1 94.31 295 ARG B O 1
ATOM 5015 N N . HIS B 1 296 ? 3.172 -27.078 7.477 1 96.69 296 HIS B N 1
ATOM 5016 C CA . HIS B 1 296 ? 2.807 -25.922 6.66 1 96.69 296 HIS B CA 1
ATOM 5017 C C . HIS B 1 296 ? 2.359 -26.359 5.266 1 96.69 296 HIS B C 1
ATOM 5019 O O . HIS B 1 296 ? 2.725 -27.438 4.797 1 96.69 296 HIS B O 1
ATOM 5025 N N . ARG B 1 297 ? 1.55 -25.516 4.707 1 98.06 297 ARG B N 1
ATOM 5026 C CA . ARG B 1 297 ? 1.124 -25.703 3.322 1 98.06 297 ARG B CA 1
ATOM 5027 C C . ARG B 1 297 ? 2.256 -25.375 2.352 1 98.06 297 ARG B C 1
ATOM 5029 O O . ARG B 1 297 ? 3.008 -24.422 2.562 1 98.06 297 ARG B O 1
ATOM 5036 N N . VAL B 1 298 ? 2.363 -26.188 1.268 1 98.25 298 VAL B N 1
ATOM 5037 C CA . VAL B 1 298 ? 3.389 -25.953 0.258 1 98.25 298 VAL B CA 1
ATOM 5038 C C . VAL B 1 298 ? 2.996 -24.75 -0.595 1 98.25 298 VAL B C 1
ATOM 5040 O O . VAL B 1 298 ? 1.82 -24.562 -0.918 1 98.25 298 VAL B O 1
ATOM 5043 N N . ALA B 1 299 ? 3.947 -23.922 -0.926 1 98.31 299 ALA B N 1
ATOM 5044 C CA . ALA B 1 299 ? 3.799 -22.812 -1.859 1 98.31 299 ALA B CA 1
ATOM 5045 C C . ALA B 1 299 ? 4.785 -22.938 -3.02 1 98.31 299 ALA B C 1
ATOM 5047 O O . ALA B 1 299 ? 5.918 -23.375 -2.836 1 98.31 299 ALA B O 1
ATOM 5048 N N . ARG B 1 300 ? 4.348 -22.516 -4.203 1 98.56 300 ARG B N 1
ATOM 5049 C CA . ARG B 1 300 ? 5.125 -22.672 -5.43 1 98.56 300 ARG B CA 1
ATOM 5050 C C . ARG B 1 300 ? 5.188 -21.359 -6.211 1 98.56 300 ARG B C 1
ATOM 5052 O O . ARG B 1 300 ? 4.348 -20.484 -6.02 1 98.56 300 ARG B O 1
ATOM 5059 N N . GLY B 1 301 ? 6.211 -21.203 -7.039 1 98.56 301 GLY B N 1
ATOM 5060 C CA . GLY B 1 301 ? 6.172 -20.219 -8.109 1 98.56 301 GLY B CA 1
ATOM 5061 C C . GLY B 1 301 ? 6.973 -18.969 -7.801 1 98.56 301 GLY B C 1
ATOM 5062 O O . GLY B 1 301 ? 7.281 -18.188 -8.703 1 98.56 301 GLY B O 1
ATOM 5063 N N . GLY B 1 302 ? 7.352 -18.719 -6.52 1 98.12 302 GLY B N 1
ATOM 5064 C CA . GLY B 1 302 ? 8.094 -17.516 -6.195 1 98.12 302 GLY B CA 1
ATOM 5065 C C . GLY B 1 302 ? 7.234 -16.266 -6.238 1 98.12 302 GLY B C 1
ATOM 5066 O O . GLY B 1 302 ? 6.012 -16.344 -6.344 1 98.12 302 GLY B O 1
ATOM 5067 N N . SER B 1 303 ? 7.902 -15.117 -6.102 1 98.5 303 SER B N 1
ATOM 5068 C CA . SER B 1 303 ? 7.172 -13.859 -6.012 1 98.5 303 SER B CA 1
ATOM 5069 C C . SER B 1 303 ? 8.055 -12.672 -6.395 1 98.5 303 SER B C 1
ATOM 5071 O O . SER B 1 303 ? 9.242 -12.844 -6.68 1 98.5 303 SER B O 1
ATOM 5073 N N . PHE B 1 304 ? 7.441 -11.469 -6.324 1 98.25 304 PHE B N 1
ATOM 5074 C CA . PHE B 1 304 ? 8.156 -10.25 -6.691 1 98.25 304 PHE B CA 1
ATOM 5075 C C . PHE B 1 304 ? 9.156 -9.859 -5.609 1 98.25 304 PHE B C 1
ATOM 5077 O O . PHE B 1 304 ? 9.969 -8.961 -5.809 1 98.25 304 PHE B O 1
ATOM 5084 N N . THR B 1 305 ? 9.148 -10.609 -4.488 1 97.5 305 THR B N 1
ATOM 5085 C CA . THR B 1 305 ? 10.062 -10.312 -3.393 1 97.5 305 THR B CA 1
ATOM 5086 C C . THR B 1 305 ? 11.156 -11.375 -3.291 1 97.5 305 THR B C 1
ATOM 5088 O O . THR B 1 305 ? 11.984 -11.336 -2.377 1 97.5 305 THR B O 1
ATOM 5091 N N . ARG B 1 306 ? 11.133 -12.352 -4.176 1 96.62 306 ARG B N 1
ATOM 5092 C CA . ARG B 1 306 ? 12.062 -13.469 -4.102 1 96.62 306 ARG B CA 1
ATOM 5093 C C . ARG B 1 306 ? 12.828 -13.641 -5.41 1 96.62 306 ARG B C 1
ATOM 5095 O O . ARG B 1 306 ? 12.352 -13.219 -6.469 1 96.62 306 ARG B O 1
ATOM 5102 N N . PHE B 1 307 ? 13.969 -14.289 -5.309 1 97.31 307 PHE B N 1
ATOM 5103 C CA . PHE B 1 307 ? 14.852 -14.438 -6.461 1 97.31 307 PHE B CA 1
ATOM 5104 C C . PHE B 1 307 ? 14.422 -15.609 -7.328 1 97.31 307 PHE B C 1
ATOM 5106 O O . PHE B 1 307 ? 13.539 -16.391 -6.941 1 97.31 307 PHE B O 1
ATOM 5113 N N . ARG B 1 308 ? 15.023 -15.734 -8.438 1 97.94 308 ARG B N 1
ATOM 5114 C CA . ARG B 1 308 ? 14.664 -16.625 -9.531 1 97.94 308 ARG B CA 1
ATOM 5115 C C . ARG B 1 308 ? 14.711 -18.094 -9.086 1 97.94 308 ARG B C 1
ATOM 5117 O O . ARG B 1 308 ? 14.055 -18.953 -9.68 1 97.94 308 ARG B O 1
ATOM 5124 N N . ASP B 1 309 ? 15.477 -18.438 -8.062 1 97.5 309 ASP B N 1
ATOM 5125 C CA . ASP B 1 309 ? 15.516 -19.828 -7.617 1 97.5 309 ASP B CA 1
ATOM 5126 C C . ASP B 1 309 ? 14.133 -20.281 -7.141 1 97.5 309 ASP B C 1
ATOM 5128 O O . ASP B 1 309 ? 13.758 -21.438 -7.34 1 97.5 309 ASP B O 1
ATOM 5132 N N . LEU B 1 310 ? 13.398 -19.391 -6.574 1 97.69 310 LEU B N 1
ATOM 5133 C CA . LEU B 1 310 ? 12.078 -19.734 -6.055 1 97.69 310 LEU B CA 1
ATOM 5134 C C . LEU B 1 310 ? 11.055 -19.812 -7.18 1 97.69 310 LEU B C 1
ATOM 5136 O O . LEU B 1 310 ? 9.945 -20.328 -6.984 1 97.69 310 LEU B O 1
ATOM 5140 N N . ALA B 1 311 ? 11.406 -19.312 -8.344 1 98.44 311 ALA B N 1
ATOM 5141 C CA . ALA B 1 311 ? 10.492 -19.328 -9.484 1 98.44 311 ALA B CA 1
ATOM 5142 C C . ALA B 1 311 ? 10.602 -20.625 -10.266 1 98.44 311 ALA B C 1
ATOM 5144 O O . ALA B 1 311 ? 9.852 -20.844 -11.219 1 98.44 311 ALA B O 1
ATOM 5145 N N . ARG B 1 312 ? 11.57 -21.453 -9.891 1 98.81 312 ARG B N 1
ATOM 5146 C CA . ARG B 1 312 ? 11.664 -22.766 -10.523 1 98.81 312 ARG B CA 1
ATOM 5147 C C . ARG B 1 312 ? 10.406 -23.594 -10.281 1 98.81 312 ARG B C 1
ATOM 5149 O O . ARG B 1 312 ? 9.844 -23.562 -9.18 1 98.81 312 ARG B O 1
ATOM 5156 N N . ASN B 1 313 ? 10.078 -24.391 -11.289 1 98.81 313 ASN B N 1
ATOM 5157 C CA . ASN B 1 313 ? 8.852 -25.172 -11.211 1 98.81 313 ASN B CA 1
ATOM 5158 C C . ASN B 1 313 ? 8.938 -26.25 -10.141 1 98.81 313 ASN B C 1
ATOM 5160 O O . ASN B 1 313 ? 7.922 -26.656 -9.578 1 98.81 313 ASN B O 1
ATOM 5164 N N . GLN B 1 314 ? 10.148 -26.672 -9.82 1 98.5 314 GLN B N 1
ATOM 5165 C CA . GLN B 1 314 ? 10.312 -27.797 -8.898 1 98.5 314 GLN B CA 1
ATOM 5166 C C . GLN B 1 314 ? 10.461 -27.297 -7.457 1 98.5 314 GLN B C 1
ATOM 5168 O O . GLN B 1 314 ? 10.391 -28.094 -6.516 1 98.5 314 GLN B O 1
ATOM 5173 N N . ARG B 1 315 ? 10.648 -25.984 -7.27 1 98.38 315 ARG B N 1
ATOM 5174 C CA . ARG B 1 315 ? 10.914 -25.438 -5.945 1 98.38 315 ARG B CA 1
ATOM 5175 C C . ARG B 1 315 ? 9.711 -25.609 -5.023 1 98.38 315 ARG B C 1
ATOM 5177 O O . ARG B 1 315 ? 8.578 -25.344 -5.418 1 98.38 315 ARG B O 1
ATOM 5184 N N . ARG B 1 316 ? 9.938 -26.141 -3.826 1 97.62 316 ARG B N 1
ATOM 5185 C CA . ARG B 1 316 ? 8.945 -26.312 -2.773 1 97.62 316 ARG B CA 1
ATOM 5186 C C . ARG B 1 316 ? 9.203 -25.359 -1.611 1 97.62 316 ARG B C 1
ATOM 5188 O O . ARG B 1 316 ? 10.258 -25.422 -0.976 1 97.62 316 ARG B O 1
ATOM 5195 N N . HIS B 1 317 ? 8.289 -24.469 -1.386 1 96.75 317 HIS B N 1
ATOM 5196 C CA . HIS B 1 317 ? 8.445 -23.453 -0.348 1 96.75 317 HIS B CA 1
ATOM 5197 C C . HIS B 1 317 ? 7.215 -23.406 0.554 1 96.75 317 HIS B C 1
ATOM 5199 O O . HIS B 1 317 ? 6.5 -24.406 0.697 1 96.75 317 HIS B O 1
ATOM 5205 N N . GLY B 1 318 ? 7.09 -22.469 1.385 1 96.31 318 GLY B N 1
ATOM 5206 C CA . GLY B 1 318 ? 5.996 -22.219 2.309 1 96.31 318 GLY B CA 1
ATOM 5207 C C . GLY B 1 318 ? 6.047 -20.844 2.934 1 96.31 318 GLY B C 1
ATOM 5208 O O . GLY B 1 318 ? 6.977 -20.062 2.674 1 96.31 318 GLY B O 1
ATOM 5209 N N . ARG B 1 319 ? 5.082 -20.594 3.691 1 95.06 319 ARG B N 1
ATOM 5210 C CA . ARG B 1 319 ? 4.977 -19.25 4.27 1 95.06 319 ARG B CA 1
ATOM 5211 C C . ARG B 1 319 ? 5.75 -19.156 5.578 1 95.06 319 ARG B C 1
ATOM 5213 O O . ARG B 1 319 ? 5.551 -19.984 6.484 1 95.06 319 ARG B O 1
ATOM 5220 N N . TYR B 1 320 ? 6.672 -18.266 5.648 1 89.88 320 TYR B N 1
ATOM 5221 C CA . TYR B 1 320 ? 7.223 -17.781 6.91 1 89.88 320 TYR B CA 1
ATOM 5222 C C . TYR B 1 320 ? 6.465 -16.562 7.406 1 89.88 320 TYR B C 1
ATOM 5224 O O . TYR B 1 320 ? 5.988 -15.75 6.605 1 89.88 320 TYR B O 1
ATOM 5232 N N . PRO B 1 321 ? 6.344 -16.391 8.711 1 87.5 321 PRO B N 1
ATOM 5233 C CA . PRO B 1 321 ? 5.559 -15.273 9.234 1 87.5 321 PRO B CA 1
ATOM 5234 C C . PRO B 1 321 ? 6.305 -13.938 9.164 1 87.5 321 PRO B C 1
ATOM 5236 O O . PRO B 1 321 ? 6.621 -13.352 10.203 1 87.5 321 PRO B O 1
ATOM 5239 N N . ARG B 1 322 ? 6.535 -13.461 8.016 1 90.06 322 ARG B N 1
ATOM 5240 C CA . ARG B 1 322 ? 7.148 -12.164 7.723 1 90.06 322 ARG B CA 1
ATOM 5241 C C . ARG B 1 322 ? 6.48 -11.508 6.52 1 90.06 322 ARG B C 1
ATOM 5243 O O . ARG B 1 322 ? 5.953 -12.195 5.641 1 90.06 322 ARG B O 1
ATOM 5250 N N . PRO B 1 323 ? 6.605 -10.203 6.461 1 88.25 323 PRO B N 1
ATOM 5251 C CA . PRO B 1 323 ? 5.934 -9.477 5.379 1 88.25 323 PRO B CA 1
ATOM 5252 C C . PRO B 1 323 ? 6.484 -9.836 4 1 88.25 323 PRO B C 1
ATOM 5254 O O . PRO B 1 323 ? 5.758 -9.766 3.004 1 88.25 323 PRO B O 1
ATOM 5257 N N . ILE B 1 324 ? 7.688 -10.219 3.902 1 92.25 324 ILE B N 1
ATOM 5258 C CA . ILE B 1 324 ? 8.336 -10.469 2.621 1 92.25 324 ILE B CA 1
ATOM 5259 C C . ILE B 1 324 ? 7.715 -11.695 1.957 1 92.25 324 ILE B C 1
ATOM 5261 O O . ILE B 1 324 ? 7.902 -11.914 0.759 1 92.25 324 ILE B O 1
ATOM 5265 N N . TYR B 1 325 ? 6.969 -12.461 2.693 1 93.69 325 TYR B N 1
ATOM 5266 C CA . TYR B 1 325 ? 6.301 -13.633 2.133 1 93.69 325 TYR B CA 1
ATOM 5267 C C . TYR B 1 325 ? 4.918 -13.266 1.604 1 93.69 325 TYR B C 1
ATOM 5269 O O . TYR B 1 325 ? 3.941 -13.273 2.355 1 93.69 325 TYR B O 1
ATOM 5277 N N . VAL B 1 326 ? 4.918 -12.93 0.332 1 97.44 326 VAL B N 1
ATOM 5278 C CA . VAL B 1 326 ? 3.695 -12.523 -0.353 1 97.44 326 VAL B CA 1
ATOM 5279 C C . VAL B 1 326 ? 3.004 -13.75 -0.945 1 97.44 326 VAL B C 1
ATOM 5281 O O . VAL B 1 326 ? 3.318 -14.172 -2.061 1 97.44 326 VAL B O 1
ATOM 5284 N N . MET B 1 327 ? 1.953 -14.195 -0.203 1 98.25 327 MET B N 1
ATOM 5285 C CA . MET B 1 327 ? 1.313 -15.469 -0.496 1 98.25 327 MET B CA 1
ATOM 5286 C C . MET B 1 327 ? -0.027 -15.266 -1.192 1 98.25 327 MET B C 1
ATOM 5288 O O . MET B 1 327 ? -0.88 -14.523 -0.696 1 98.25 327 MET B O 1
ATOM 5292 N N . GLY B 1 328 ? -0.194 -15.82 -2.338 1 98.75 328 GLY B N 1
ATOM 5293 C CA . GLY B 1 328 ? -1.443 -15.875 -3.078 1 98.75 328 GLY B CA 1
ATOM 5294 C C . GLY B 1 328 ? -1.837 -17.281 -3.488 1 98.75 328 GLY B C 1
ATOM 5295 O O . GLY B 1 328 ? -1.529 -18.25 -2.785 1 98.75 328 GLY B O 1
ATOM 5296 N N . PHE B 1 329 ? -2.695 -17.391 -4.527 1 98.94 329 PHE B N 1
ATOM 5297 C CA . PHE B 1 329 ? -3.156 -18.703 -4.969 1 98.94 329 PHE B CA 1
ATOM 5298 C C . PHE B 1 329 ? -3.842 -18.609 -6.328 1 98.94 329 PHE B C 1
ATOM 5300 O O . PHE B 1 329 ? -4.152 -17.516 -6.797 1 98.94 329 PHE B O 1
ATOM 5307 N N . ARG B 1 330 ? -3.936 -19.734 -6.969 1 98.88 330 ARG B N 1
ATOM 5308 C CA . ARG B 1 330 ? -4.77 -19.906 -8.156 1 98.88 330 ARG B CA 1
ATOM 5309 C C . ARG B 1 330 ? -5.668 -21.125 -8.016 1 98.88 330 ARG B C 1
ATOM 5311 O O . ARG B 1 330 ? -5.488 -21.938 -7.105 1 98.88 330 ARG B O 1
ATOM 5318 N N . LEU B 1 331 ? -6.609 -21.234 -8.914 1 98.88 331 LEU B N 1
ATOM 5319 C CA . LEU B 1 331 ? -7.625 -22.266 -8.797 1 98.88 331 LEU B CA 1
ATOM 5320 C C . LEU B 1 331 ? -7.367 -23.406 -9.789 1 98.88 331 LEU B C 1
ATOM 5322 O O . LEU B 1 331 ? -6.781 -23.172 -10.852 1 98.88 331 LEU B O 1
ATOM 5326 N N . VAL B 1 332 ? -7.797 -24.562 -9.422 1 98.62 332 VAL B N 1
ATOM 5327 C CA . VAL B 1 332 ? -8.055 -25.656 -10.367 1 98.62 332 VAL B CA 1
ATOM 5328 C C . VAL B 1 332 ? -9.547 -25.984 -10.367 1 98.62 332 VAL B C 1
ATOM 5330 O O . VAL B 1 332 ? -10.266 -25.672 -9.422 1 98.62 332 VAL B O 1
ATOM 5333 N N . GLU B 1 333 ? -9.938 -26.453 -11.438 1 98.44 333 GLU B N 1
ATOM 5334 C CA . GLU B 1 333 ? -11.25 -27.062 -11.578 1 98.44 333 GLU B CA 1
ATOM 5335 C C . GLU B 1 333 ? -11.133 -28.547 -11.945 1 98.44 333 GLU B C 1
ATOM 5337 O O . GLU B 1 333 ? -10.672 -28.875 -13.039 1 98.44 333 GLU B O 1
ATOM 5342 N N . ASN B 1 334 ? -11.508 -29.344 -11.031 1 95.12 334 ASN B N 1
ATOM 5343 C CA . ASN B 1 334 ? -11.367 -30.781 -11.227 1 95.12 334 ASN B CA 1
ATOM 5344 C C . ASN B 1 334 ? -12.617 -31.391 -11.852 1 95.12 334 ASN B C 1
ATOM 5346 O O . ASN B 1 334 ? -13.719 -30.891 -11.656 1 95.12 334 ASN B O 1
ATOM 5350 N N . ASN B 1 335 ? -12.367 -32.219 -12.906 1 81.81 335 ASN B N 1
ATOM 5351 C CA . ASN B 1 335 ? -13.5 -32.938 -13.477 1 81.81 335 ASN B CA 1
ATOM 5352 C C . ASN B 1 335 ? -14.148 -33.875 -12.453 1 81.81 335 ASN B C 1
ATOM 5354 O O . ASN B 1 335 ? -13.453 -34.469 -11.633 1 81.81 335 ASN B O 1
ATOM 5358 N N . VAL B 1 336 ? -15.281 -33.531 -11.93 1 59.41 336 VAL B N 1
ATOM 5359 C CA . VAL B 1 336 ? -16.031 -34.406 -11.047 1 59.41 336 VAL B CA 1
ATOM 5360 C C . VAL B 1 336 ? -16.062 -35.812 -11.641 1 59.41 336 VAL B C 1
ATOM 5362 O O . VAL B 1 336 ? -16.609 -36.031 -12.727 1 59.41 336 VAL B O 1
ATOM 5365 N N . ASP B 1 337 ? -15.031 -36.375 -11.898 1 47.75 337 ASP B N 1
ATOM 5366 C CA . ASP B 1 337 ? -15.211 -37.781 -12.289 1 47.75 337 ASP B CA 1
ATOM 5367 C C . ASP B 1 337 ? -16.406 -38.406 -11.57 1 47.75 337 ASP B C 1
ATOM 5369 O O . ASP B 1 337 ? -16.688 -38.062 -10.422 1 47.75 337 ASP B O 1
ATOM 5373 N N . GLN B 1 338 ? -17.266 -38.969 -12.43 1 40.22 338 GLN B N 1
ATOM 5374 C CA . GLN B 1 338 ? -18.297 -40 -12.586 1 40.22 338 GLN B CA 1
ATOM 5375 C C . GLN B 1 338 ? -18 -41.219 -11.742 1 40.22 338 GLN B C 1
ATOM 5377 O O . GLN B 1 338 ? -18.641 -42.281 -11.906 1 40.22 338 GLN B O 1
ATOM 5382 N N . ASN B 1 339 ? -16.891 -41.344 -11.117 1 37.75 339 ASN B N 1
ATOM 5383 C CA . ASN B 1 339 ? -16.781 -42.656 -10.477 1 37.75 339 ASN B CA 1
ATOM 5384 C C . ASN B 1 339 ? -17.797 -42.812 -9.359 1 37.75 339 ASN B C 1
ATOM 5386 O O . ASN B 1 339 ? -17.531 -42.438 -8.211 1 37.75 339 ASN B O 1
ATOM 5390 N N . VAL B 1 340 ? -19.078 -42.406 -9.469 1 37.75 340 VAL B N 1
ATOM 5391 C CA . VAL B 1 340 ? -20.031 -43.156 -8.672 1 37.75 340 VAL B CA 1
ATOM 5392 C C . VAL B 1 340 ? -19.719 -44.656 -8.797 1 37.75 340 VAL B C 1
ATOM 5394 O O . VAL B 1 340 ? -19.719 -45.219 -9.891 1 37.75 340 VAL B O 1
ATOM 5397 N N . PRO B 1 341 ? -19 -45.25 -7.91 1 34.16 341 PRO B N 1
ATOM 5398 C CA . PRO B 1 341 ? -19.297 -46.688 -7.93 1 34.16 341 PRO B CA 1
ATOM 5399 C C . PRO B 1 341 ? -20.797 -46.969 -8.055 1 34.16 341 PRO B C 1
ATOM 5401 O O . PRO B 1 341 ? -21.609 -46.219 -7.516 1 34.16 341 PRO B O 1
ATOM 5404 N N . HIS B 1 342 ? -21.297 -47.406 -9.211 1 27.19 342 HIS B N 1
ATOM 5405 C CA . HIS B 1 342 ? -22.562 -48.125 -9.195 1 27.19 342 HIS B CA 1
ATOM 5406 C C . HIS B 1 342 ? -22.625 -49.094 -8.008 1 27.19 342 HIS B C 1
ATOM 5408 O O . HIS B 1 342 ? -21.828 -50 -7.902 1 27.19 342 HIS B O 1
ATOM 5414 N N . ALA B 1 343 ? -22.672 -48.438 -6.777 1 25.3 343 ALA B N 1
ATOM 5415 C CA . ALA B 1 343 ? -23.469 -49.344 -5.992 1 25.3 343 ALA B CA 1
ATOM 5416 C C . ALA B 1 343 ? -24.938 -49.312 -6.438 1 25.3 343 ALA B C 1
ATOM 5418 O O . ALA B 1 343 ? -25.453 -48.281 -6.828 1 25.3 343 ALA B O 1
#

InterPro domains:
  IPR005532 Sulfatase-modifying factor enzyme-like domain [PF03781] (122-332)
  IPR016187 C-type lectin fold [SSF56436] (90-333)
  IPR042095 Sulfatase-modifying factor enzyme superfamily [G3DSA:3.90.1580.10] (84-342)
  IPR051043 Sulfatase Modifying Factor and Kinase [PTHR23150] (91-334)

Foldseek 3Di:
DVPVWQFDDAFADAAHDPPDDLCVLLVHDPDDDAIPLQVLLVVLLVVCLPPDLVVLVCQLQDPVHALSNNLSSLLSCLLVPPPQDDLLDFDKFKDAKDKAKFFDDPVCLVVLCVVPHRSNDDSLQRLLRDDIDIDTDHIWIWGLWFAFLLNVVVVCVVPVPPDAQPVAVVRDRPSSRRQWFRWNDAPVSQQSSQVSSCVVNVFRKGFAALVRLLCQFCPRVSAQGQLHPDDDLLQEQALRVVNLAATRISSRQSRAHPRNRGRLAAAAWAFGPDKRDGDVVGDDRCDPCCVPVNIFTWTAQHYNSGDRSRNTSSGTDGDDPDPSHIYTHIMMTDDPDDPPPDD/DPPPWQFDDAFADAAHDDPDDLCVLLVHDPDDDAIPLQVLLVVLLVVCLPPDLVVLVCQLQDPVHALSNNLSSLLSCLLVPPPQDDLLDFDKFKDAKDWAKFFDDPVCLVVLCVVPHRSNDDSLQRLLRDDIDIDTDHIWIWGLWFAFLLNLVVVCVVPVPPDAQPVAVVRDRPSSRRQWFRWNDAPVSQQSSQVSSCVVNVFRKGFAALVRLLCQFCPRVSAQGQLHPDDDLLQEQALRVVNLAATRISSNQSRAHPRNRGRLAARAWAFGPDKRDGDVVGDDRCDPCCVPVNIFTWTAQHYNSGDRSRNTSSGTDGDDPDPSHIYTHIMMTDDPDPPPPPD

Organism: NCBI:txid76758